Protein AF-A0A3R8KKA4-F1 (afdb_monomer_lite)

Structure (mmCIF, N/CA/C/O backbone):
data_AF-A0A3R8KKA4-F1
#
_entry.id   AF-A0A3R8KKA4-F1
#
loop_
_atom_site.group_PDB
_atom_site.id
_atom_site.type_symbol
_atom_site.label_atom_id
_atom_site.label_alt_id
_atom_site.label_comp_id
_atom_site.label_asym_id
_atom_site.label_entity_id
_atom_site.label_seq_id
_atom_site.pdbx_PDB_ins_code
_atom_site.Cartn_x
_atom_site.Cartn_y
_atom_site.Cartn_z
_atom_site.occupancy
_atom_site.B_iso_or_equiv
_atom_site.auth_seq_id
_atom_site.auth_comp_id
_atom_site.auth_asym_id
_atom_site.auth_atom_id
_atom_site.pdbx_PDB_model_num
ATOM 1 N N . MET A 1 1 ? -60.135 -41.132 -33.835 1.00 41.19 1 MET A N 1
ATOM 2 C CA . MET A 1 1 ? -60.376 -41.154 -35.295 1.00 41.19 1 MET A CA 1
ATOM 3 C C . MET A 1 1 ? -60.767 -39.750 -35.732 1.00 41.19 1 MET A C 1
ATOM 5 O O . MET A 1 1 ? -61.585 -39.155 -35.049 1.00 41.19 1 MET A O 1
ATOM 9 N N . HIS A 1 2 ? -60.197 -39.289 -36.849 1.00 37.50 2 HIS A N 1
ATOM 10 C CA . HIS A 1 2 ? -60.462 -38.038 -37.586 1.00 37.50 2 HIS A CA 1
ATOM 11 C C . HIS A 1 2 ? -59.728 -36.745 -37.168 1.00 37.50 2 HIS A C 1
ATOM 13 O O . HIS A 1 2 ? -60.225 -35.912 -36.422 1.00 37.50 2 HIS A O 1
ATOM 19 N N . SER A 1 3 ? -58.519 -36.633 -37.739 1.00 37.62 3 SER A N 1
ATOM 20 C CA . SER A 1 3 ? -57.908 -35.486 -38.443 1.00 37.62 3 SER A CA 1
ATOM 21 C C . SER A 1 3 ? -58.774 -34.241 -38.682 1.00 37.62 3 SER A C 1
ATOM 23 O O . SER A 1 3 ? -59.867 -34.367 -39.234 1.00 37.62 3 SER A O 1
ATOM 25 N N . GLN A 1 4 ? -58.198 -33.054 -38.437 1.00 35.88 4 GLN A N 1
ATOM 26 C CA . GLN A 1 4 ? -58.423 -31.866 -39.270 1.00 35.88 4 GLN A CA 1
ATOM 27 C C . GLN A 1 4 ? -57.134 -31.053 -39.493 1.00 35.88 4 GLN A C 1
ATOM 29 O O . GLN A 1 4 ? -56.226 -31.037 -38.665 1.00 35.88 4 GLN A O 1
ATOM 34 N N . SER A 1 5 ? -57.094 -30.441 -40.679 1.00 34.72 5 SER A N 1
ATOM 35 C CA . SER A 1 5 ? -55.973 -29.828 -41.396 1.00 34.72 5 SER A CA 1
ATOM 36 C C . SER A 1 5 ? -55.817 -28.321 -41.125 1.00 34.72 5 SER A C 1
ATOM 38 O O . SER A 1 5 ? -56.717 -27.664 -40.614 1.00 34.72 5 SER A O 1
ATOM 40 N N . MET A 1 6 ? -54.645 -27.813 -41.512 1.00 36.94 6 MET A N 1
ATOM 41 C CA . MET A 1 6 ? -54.050 -26.485 -41.331 1.00 36.94 6 MET A CA 1
ATOM 42 C C . MET A 1 6 ? -54.839 -25.297 -41.918 1.00 36.94 6 MET A C 1
ATOM 44 O O . MET A 1 6 ? -55.458 -25.409 -42.972 1.00 36.94 6 MET A O 1
ATOM 48 N N . SER A 1 7 ? -54.639 -24.109 -41.325 1.00 32.91 7 SER A N 1
ATOM 49 C CA . SER A 1 7 ? -54.663 -22.819 -42.036 1.00 32.91 7 SER A CA 1
ATOM 50 C C . SER A 1 7 ? -53.705 -21.812 -41.378 1.00 32.91 7 SER A C 1
ATOM 52 O O . SER A 1 7 ? -53.776 -21.573 -40.174 1.00 32.91 7 SER A O 1
ATOM 54 N N . SER A 1 8 ? -52.803 -21.231 -42.176 1.00 36.53 8 SER A N 1
ATOM 55 C CA . SER A 1 8 ? -51.839 -20.174 -41.818 1.00 36.53 8 SER A CA 1
ATOM 56 C C . SER A 1 8 ? -52.497 -18.810 -41.553 1.00 36.53 8 SER A C 1
ATOM 58 O O . SER A 1 8 ? -53.531 -18.522 -42.157 1.00 36.53 8 SER A O 1
ATOM 60 N N . PRO A 1 9 ? -51.844 -17.902 -40.798 1.00 36.22 9 PRO A N 1
ATOM 61 C CA . PRO A 1 9 ? -52.142 -16.479 -40.854 1.00 36.22 9 PRO A CA 1
ATOM 62 C C . PRO A 1 9 ? -51.122 -15.674 -41.686 1.00 36.22 9 PRO A C 1
ATOM 64 O O . PRO A 1 9 ? -49.914 -15.680 -41.466 1.00 36.22 9 PRO A O 1
ATOM 67 N N . VAL A 1 10 ? -51.725 -14.992 -42.654 1.00 34.75 10 VAL A N 1
ATOM 68 C CA . VAL A 1 10 ? -51.384 -13.830 -43.486 1.00 34.75 10 VAL A CA 1
ATOM 69 C C . VAL A 1 10 ? -50.314 -12.858 -42.946 1.00 34.75 10 VAL A C 1
ATOM 71 O O . VAL A 1 10 ? -50.461 -12.278 -41.873 1.00 34.75 10 VAL A O 1
ATOM 74 N N . PHE A 1 11 ? -49.308 -12.575 -43.785 1.00 30.98 11 PHE A N 1
ATOM 75 C CA . PHE A 1 11 ? -48.445 -11.388 -43.722 1.00 30.98 11 PHE A CA 1
ATOM 76 C C . PHE A 1 11 ? -49.109 -10.207 -44.450 1.00 30.98 11 PHE A C 1
ATOM 78 O O . PHE A 1 11 ? -49.514 -10.343 -45.605 1.00 30.98 11 PHE A O 1
ATOM 85 N N . VAL A 1 12 ? -49.166 -9.033 -43.812 1.00 32.78 12 VAL A N 1
ATOM 86 C CA . VAL A 1 12 ? -49.557 -7.766 -44.456 1.00 32.78 12 VAL A CA 1
ATOM 87 C C . VAL A 1 12 ? -48.302 -6.969 -44.812 1.00 32.78 12 VAL A C 1
ATOM 89 O O . VAL A 1 12 ? -47.455 -6.702 -43.964 1.00 32.78 12 VAL A O 1
ATOM 92 N N . SER A 1 13 ? -48.205 -6.584 -46.085 1.00 31.98 13 SER A N 1
ATOM 93 C CA . SER A 1 13 ? -47.207 -5.668 -46.640 1.00 31.98 13 SER A CA 1
ATOM 94 C C . SER A 1 13 ? -47.812 -4.269 -46.776 1.00 31.98 13 SER A C 1
ATOM 96 O O . SER A 1 13 ? -48.928 -4.136 -47.273 1.00 31.98 13 SER A O 1
ATOM 98 N N . ILE A 1 14 ? -47.064 -3.226 -46.406 1.00 31.42 14 ILE A N 1
ATOM 99 C CA . ILE A 1 14 ? -47.292 -1.863 -46.904 1.00 31.42 14 ILE A CA 1
ATOM 100 C C . ILE A 1 14 ? -45.991 -1.356 -47.527 1.00 31.42 14 ILE A C 1
ATOM 102 O O . ILE A 1 14 ? -44.909 -1.444 -46.948 1.00 31.42 14 ILE A O 1
ATOM 106 N N . SER A 1 15 ? -46.126 -0.855 -48.753 1.00 32.75 15 SER A N 1
ATOM 107 C CA . SER A 1 15 ? -45.065 -0.448 -49.666 1.00 32.75 15 SER A CA 1
ATOM 108 C C . SER A 1 15 ? -44.949 1.082 -49.759 1.00 32.75 15 SER A C 1
ATOM 110 O O . SER A 1 15 ? -45.948 1.753 -49.987 1.00 32.75 15 SER A O 1
ATOM 112 N N . ARG A 1 16 ? -43.691 1.555 -49.731 1.00 36.97 16 ARG A N 1
ATOM 113 C CA . ARG A 1 16 ? -43.062 2.673 -50.480 1.00 36.97 16 ARG A CA 1
ATOM 114 C C . ARG A 1 16 ? -43.640 4.098 -50.377 1.00 36.97 16 ARG A C 1
ATOM 116 O O . ARG A 1 16 ? -44.674 4.397 -50.956 1.00 36.97 16 ARG A O 1
ATOM 123 N N . SER A 1 17 ? -42.793 5.042 -49.945 1.00 29.08 17 SER A N 1
ATOM 124 C CA . SER A 1 17 ? -42.544 6.278 -50.712 1.00 29.08 17 SER A CA 1
ATOM 125 C C . SER A 1 17 ? -41.139 6.841 -50.435 1.00 29.08 17 SER A C 1
ATOM 127 O O . SER A 1 17 ? -40.539 6.577 -49.398 1.00 29.08 17 SER A O 1
ATOM 129 N N . ARG A 1 18 ? -40.576 7.504 -51.448 1.00 36.44 18 ARG A N 1
ATOM 130 C CA . ARG A 1 18 ? -39.165 7.872 -51.623 1.00 36.44 18 ARG A CA 1
ATOM 131 C C . ARG A 1 18 ? -38.891 9.274 -51.069 1.00 36.44 18 ARG A C 1
ATOM 133 O O . ARG A 1 18 ? -39.626 10.187 -51.421 1.00 36.44 18 ARG A O 1
ATOM 140 N N . PHE A 1 19 ? -37.767 9.470 -50.382 1.00 30.83 19 PHE A N 1
ATOM 141 C CA . PHE A 1 19 ? -37.019 10.729 -50.443 1.00 30.83 19 PHE A CA 1
ATOM 142 C C . PHE A 1 19 ? -35.533 10.406 -50.599 1.00 30.83 19 PHE A C 1
ATOM 144 O O . PHE A 1 19 ? -34.948 9.675 -49.804 1.00 30.83 19 PHE A O 1
ATOM 151 N N . ALA A 1 20 ? -34.966 10.886 -51.701 1.00 36.22 20 ALA A N 1
ATOM 152 C CA . ALA A 1 20 ? -33.557 10.776 -52.023 1.00 36.22 20 ALA A CA 1
ATOM 153 C C . ALA A 1 20 ? -32.747 11.650 -51.056 1.00 36.22 20 ALA A C 1
ATOM 155 O O . ALA A 1 20 ? -33.015 12.844 -50.944 1.00 36.22 20 ALA A O 1
ATOM 156 N N . LEU A 1 21 ? -31.756 11.060 -50.389 1.00 30.70 21 LEU A N 1
ATOM 157 C CA . LEU A 1 21 ? -30.732 11.794 -49.652 1.00 30.70 21 LEU A CA 1
ATOM 158 C C . LEU A 1 21 ? -29.425 11.689 -50.453 1.00 30.70 21 LEU A C 1
ATOM 160 O O . LEU A 1 21 ? -29.061 10.577 -50.847 1.00 30.70 21 LEU A O 1
ATOM 164 N N . PRO A 1 22 ? -28.743 12.803 -50.762 1.00 34.22 22 PRO A N 1
ATOM 165 C CA . PRO A 1 22 ? -27.535 12.761 -51.566 1.00 34.22 22 PRO A CA 1
ATOM 166 C C . PRO A 1 22 ? -26.427 12.045 -50.793 1.00 34.22 22 PRO A C 1
ATOM 168 O O . PRO A 1 22 ? -26.115 12.384 -49.653 1.00 34.22 22 PRO A O 1
ATOM 171 N N . LEU A 1 23 ? -25.832 11.052 -51.451 1.00 34.19 23 LEU A N 1
ATOM 172 C CA . LEU A 1 23 ? -24.597 10.396 -51.052 1.00 34.19 23 LEU A CA 1
ATOM 173 C C . LEU A 1 23 ? -23.459 11.427 -51.128 1.00 34.19 23 LEU A C 1
ATOM 175 O O . LEU A 1 23 ? -22.770 11.537 -52.140 1.00 34.19 23 LEU A O 1
ATOM 179 N N . LEU A 1 24 ? -23.287 12.223 -50.074 1.00 31.55 24 LEU A N 1
ATOM 180 C CA . LEU A 1 24 ? -22.064 12.987 -49.862 1.00 31.55 24 LEU A CA 1
ATOM 181 C C . LEU A 1 24 ? -21.000 12.000 -49.384 1.00 31.55 24 LEU A C 1
ATOM 183 O O . LEU A 1 24 ? -20.918 11.647 -48.209 1.00 31.55 24 LEU A O 1
ATOM 187 N N . LEU A 1 25 ? -20.215 11.520 -50.347 1.00 33.97 25 LEU A N 1
ATOM 188 C CA . LEU A 1 25 ? -18.973 10.799 -50.129 1.00 33.97 25 LEU A CA 1
ATOM 189 C C . LEU A 1 25 ? -17.993 11.753 -49.428 1.00 33.97 25 LEU A C 1
ATOM 191 O O . LEU A 1 25 ? -17.188 12.426 -50.068 1.00 33.97 25 LEU A O 1
ATOM 195 N N . SER A 1 26 ? -18.095 11.855 -48.104 1.00 35.56 26 SER A N 1
ATOM 196 C CA . SER A 1 26 ? -17.039 12.447 -47.298 1.00 35.56 26 SER A CA 1
ATOM 197 C C . SER A 1 26 ? -15.864 11.476 -47.340 1.00 35.56 26 SER A C 1
ATOM 199 O O . SER A 1 26 ? -15.808 10.513 -46.576 1.00 35.56 26 SER A O 1
ATOM 201 N N . MET A 1 27 ? -14.931 11.704 -48.268 1.00 36.25 27 MET A N 1
ATOM 202 C CA . MET A 1 27 ? -13.542 11.291 -48.088 1.00 36.25 27 MET A CA 1
ATOM 203 C C . MET A 1 27 ? -13.007 12.050 -46.868 1.00 36.25 27 MET A C 1
ATOM 205 O O . MET A 1 27 ? -12.236 12.999 -46.987 1.00 36.25 27 MET A O 1
ATOM 209 N N . MET A 1 28 ? -13.423 11.634 -45.671 1.00 32.78 28 MET A N 1
ATOM 210 C CA . MET A 1 28 ? -12.582 11.803 -44.505 1.00 32.78 28 MET A CA 1
ATOM 211 C C . MET A 1 28 ? -11.389 10.903 -44.787 1.00 32.78 28 MET A C 1
ATOM 213 O O . MET A 1 28 ? -11.439 9.689 -44.601 1.00 32.78 28 MET A O 1
ATOM 217 N N . CYS A 1 29 ? -10.319 11.511 -45.292 1.00 36.28 29 CYS A N 1
ATOM 218 C CA . CYS A 1 29 ? -8.985 11.053 -44.973 1.00 36.28 29 CYS A CA 1
ATOM 219 C C . CYS A 1 29 ? -8.920 11.077 -43.442 1.00 36.28 29 CYS A C 1
ATOM 221 O O . CYS A 1 29 ? -8.562 12.085 -42.836 1.00 36.28 29 CYS A O 1
ATOM 223 N N . ALA A 1 30 ? -9.390 10.002 -42.801 1.00 35.44 30 ALA A N 1
ATOM 224 C CA . ALA A 1 30 ? -8.916 9.666 -41.483 1.00 35.44 30 ALA A CA 1
ATOM 225 C C . ALA A 1 30 ? -7.419 9.534 -41.709 1.00 35.44 30 ALA A C 1
ATOM 227 O O . ALA A 1 30 ? -6.975 8.596 -42.373 1.00 35.44 30 ALA A O 1
ATOM 228 N N . ALA A 1 31 ? -6.667 10.551 -41.288 1.00 35.22 31 ALA A N 1
ATOM 229 C CA . ALA A 1 31 ? -5.241 10.412 -41.138 1.00 35.22 31 ALA A CA 1
ATOM 230 C C . ALA A 1 31 ? -5.084 9.164 -40.273 1.00 35.22 31 ALA A C 1
ATOM 232 O O . ALA A 1 31 ? -5.396 9.191 -39.083 1.00 35.22 31 ALA A O 1
ATOM 233 N N . VAL A 1 32 ? -4.741 8.041 -40.908 1.00 41.00 32 VAL A N 1
ATOM 234 C CA . VAL A 1 32 ? -4.307 6.845 -40.205 1.00 41.00 32 VAL A CA 1
ATOM 235 C C . VAL A 1 32 ? -3.175 7.374 -39.353 1.00 41.00 32 VAL A C 1
ATOM 237 O O . VAL A 1 32 ? -2.181 7.855 -39.905 1.00 41.00 32 VAL A O 1
ATOM 240 N N . ALA A 1 33 ? -3.391 7.432 -38.035 1.00 50.31 33 ALA A N 1
ATOM 241 C CA . ALA A 1 33 ? -2.346 7.844 -37.118 1.00 50.31 33 ALA A CA 1
ATOM 242 C C . ALA A 1 33 ? -1.105 7.045 -37.525 1.00 50.31 33 ALA A C 1
ATOM 244 O O . ALA A 1 33 ? -1.246 5.835 -37.747 1.00 50.31 33 ALA A O 1
ATOM 245 N N . PRO A 1 34 ? 0.050 7.698 -37.759 1.00 54.25 34 PRO A N 1
ATOM 246 C CA . PRO A 1 34 ? 1.229 6.982 -38.214 1.00 54.25 34 PRO A CA 1
ATOM 247 C C . PRO A 1 34 ? 1.419 5.788 -37.282 1.00 54.25 34 PRO A C 1
ATOM 249 O O . PRO A 1 34 ? 1.366 5.955 -36.062 1.00 54.25 34 PRO A O 1
ATOM 252 N N . ALA A 1 35 ? 1.507 4.585 -37.857 1.00 64.19 35 ALA A N 1
ATOM 253 C CA . ALA A 1 35 ? 1.629 3.365 -37.073 1.00 64.19 35 ALA A CA 1
ATOM 254 C C . ALA A 1 35 ? 2.782 3.556 -36.081 1.00 64.19 35 ALA A C 1
ATOM 256 O O . ALA A 1 35 ? 3.883 3.917 -36.505 1.00 64.19 35 ALA A O 1
ATOM 257 N N . GLN A 1 36 ? 2.504 3.388 -34.782 1.00 86.00 36 GLN A N 1
ATOM 258 C CA . GLN A 1 36 ? 3.516 3.546 -33.738 1.00 86.00 36 GLN A CA 1
ATOM 259 C C . GLN A 1 36 ? 4.705 2.654 -34.085 1.00 86.00 36 GLN A C 1
ATOM 261 O O . GLN A 1 36 ? 4.527 1.468 -34.377 1.00 86.00 36 GLN A O 1
ATOM 266 N N . SER A 1 37 ? 5.903 3.233 -34.113 1.00 93.38 37 SER A N 1
ATOM 267 C CA . SER A 1 37 ? 7.092 2.452 -34.431 1.00 93.38 37 SER A CA 1
ATOM 268 C C . SER A 1 37 ? 7.497 1.660 -33.197 1.00 93.38 37 SER A C 1
ATOM 270 O O . SER A 1 37 ? 7.319 2.112 -32.065 1.00 93.38 37 SER A O 1
ATOM 272 N N . VAL A 1 38 ? 8.028 0.462 -33.413 1.00 93.31 38 VAL A N 1
ATOM 273 C CA . VAL A 1 38 ? 8.431 -0.433 -32.328 1.00 93.31 38 VAL A CA 1
ATOM 274 C C . VAL A 1 38 ? 9.921 -0.680 -32.440 1.00 93.31 38 VAL A C 1
ATOM 276 O O . VAL A 1 38 ? 10.410 -1.106 -33.490 1.00 93.31 38 VAL A O 1
ATOM 279 N N . PHE A 1 39 ? 10.639 -0.430 -31.353 1.00 92.94 39 PHE A N 1
ATOM 280 C CA . PHE A 1 39 ? 12.084 -0.584 -31.280 1.00 92.94 39 PHE A CA 1
ATOM 281 C C . PHE A 1 39 ? 12.475 -1.588 -30.202 1.00 92.94 39 PHE A C 1
ATOM 283 O O . PHE A 1 39 ? 11.945 -1.581 -29.097 1.00 92.94 39 PHE A O 1
ATOM 290 N N . ASN A 1 40 ? 13.461 -2.415 -30.514 1.00 92.12 40 ASN A N 1
ATOM 291 C CA . ASN A 1 40 ? 14.21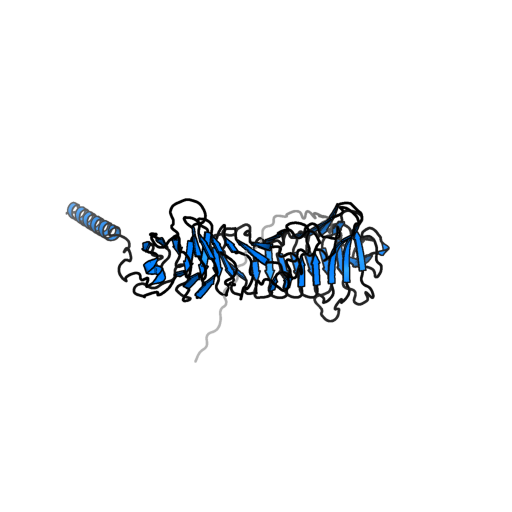2 -3.208 -29.554 1.00 92.12 40 ASN A CA 1
ATOM 292 C C . ASN A 1 40 ? 15.568 -2.532 -29.292 1.00 92.12 40 ASN A C 1
ATOM 294 O O . ASN A 1 40 ? 16.040 -1.729 -30.103 1.00 92.12 40 ASN A O 1
ATOM 298 N N . VAL A 1 41 ? 16.207 -2.861 -28.176 1.00 91.50 41 VAL A N 1
ATOM 299 C CA . VAL A 1 41 ? 17.603 -2.497 -27.921 1.00 91.50 41 VAL A CA 1
ATOM 300 C C . VAL A 1 41 ? 18.534 -3.374 -28.760 1.00 91.50 41 VAL A C 1
ATOM 302 O O . VAL A 1 41 ? 18.249 -4.544 -29.014 1.00 91.50 41 VAL A O 1
ATOM 305 N N . SER A 1 42 ? 19.647 -2.807 -29.217 1.00 87.31 42 SER A N 1
ATOM 306 C CA . SER A 1 42 ? 20.723 -3.577 -29.841 1.00 87.31 42 SER A CA 1
ATOM 307 C C . SER A 1 42 ? 21.634 -4.209 -28.784 1.00 87.31 42 SER A C 1
ATOM 309 O O . SER A 1 42 ? 21.640 -3.809 -27.621 1.00 87.31 42 SER A O 1
ATOM 311 N N . ASP A 1 43 ? 22.481 -5.149 -29.208 1.00 85.31 43 ASP A N 1
ATOM 312 C CA . ASP A 1 43 ? 23.496 -5.812 -28.368 1.00 85.31 43 ASP A CA 1
ATOM 313 C C . ASP A 1 43 ? 24.695 -4.894 -28.007 1.00 85.31 43 ASP A C 1
ATOM 315 O O . ASP A 1 43 ? 25.806 -5.344 -27.699 1.00 85.31 43 ASP A O 1
ATOM 319 N N . THR A 1 44 ? 24.501 -3.575 -28.107 1.00 84.81 44 THR A N 1
ATOM 320 C CA . THR A 1 44 ? 25.531 -2.549 -27.933 1.00 84.81 44 THR A CA 1
ATOM 321 C C . THR A 1 44 ? 25.077 -1.494 -26.932 1.00 84.81 44 THR A C 1
ATOM 323 O O . THR A 1 44 ? 24.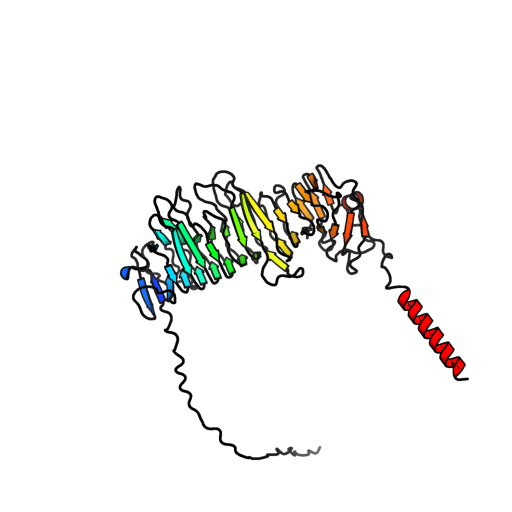060 -0.827 -27.113 1.00 84.81 44 THR A O 1
ATOM 326 N N . ASN A 1 45 ? 25.892 -1.276 -25.899 1.00 89.25 45 ASN A N 1
ATOM 327 C CA . ASN A 1 45 ? 25.728 -0.134 -25.002 1.00 89.25 45 ASN A CA 1
ATOM 328 C C . ASN A 1 45 ? 25.793 1.175 -25.791 1.00 89.25 45 ASN A C 1
ATOM 330 O O . ASN A 1 45 ? 26.669 1.354 -26.637 1.00 89.25 45 ASN A O 1
ATOM 334 N N . GLY A 1 46 ? 24.926 2.130 -25.471 1.00 91.06 46 GLY A N 1
ATOM 335 C CA . GLY A 1 46 ? 24.938 3.408 -26.170 1.00 91.06 46 GLY A CA 1
ATOM 336 C C . GLY A 1 46 ? 23.951 4.419 -25.617 1.00 91.06 46 GLY A C 1
ATOM 337 O O . GLY A 1 46 ? 23.375 4.236 -24.545 1.00 91.06 46 GLY A O 1
ATOM 338 N N . ASN A 1 47 ? 23.807 5.522 -26.344 1.00 92.38 47 ASN A N 1
ATOM 339 C CA . ASN A 1 47 ? 22.922 6.613 -25.965 1.00 92.38 47 ASN A CA 1
ATOM 340 C C . ASN A 1 47 ? 21.536 6.405 -26.580 1.00 92.38 47 ASN A C 1
ATOM 342 O O . ASN A 1 47 ? 21.416 5.942 -27.707 1.00 92.38 47 ASN A O 1
ATOM 346 N N . PHE A 1 48 ? 20.494 6.855 -25.889 1.00 91.25 48 PHE A N 1
ATOM 347 C CA . PHE A 1 48 ? 19.114 6.822 -26.367 1.00 91.25 48 PHE A CA 1
ATOM 348 C C . PHE A 1 48 ? 18.956 7.507 -27.735 1.00 91.25 48 PHE A C 1
ATOM 350 O O . PHE A 1 48 ? 18.208 7.036 -28.580 1.00 91.25 48 PHE A O 1
ATOM 357 N N . ASN A 1 49 ? 19.729 8.567 -27.989 1.00 90.06 49 ASN A N 1
ATOM 358 C CA . ASN A 1 49 ? 19.718 9.316 -29.252 1.00 90.06 49 ASN A CA 1
ATOM 359 C C . ASN A 1 49 ? 20.717 8.781 -30.299 1.00 90.06 49 ASN A C 1
ATOM 361 O O . ASN A 1 49 ? 21.084 9.506 -31.223 1.00 90.06 49 ASN A O 1
ATOM 365 N N . ALA A 1 50 ? 21.260 7.575 -30.114 1.00 92.00 50 ALA A N 1
ATOM 366 C CA . ALA A 1 50 ? 22.180 6.964 -31.064 1.00 92.00 50 ALA A CA 1
ATOM 367 C C . ALA A 1 50 ? 21.466 5.868 -31.861 1.00 92.00 50 ALA A C 1
ATOM 369 O O . ALA A 1 50 ? 21.025 4.869 -31.299 1.00 92.00 50 ALA A O 1
ATOM 370 N N . ASN A 1 51 ? 21.446 6.002 -33.190 1.00 91.69 51 ASN A N 1
ATOM 371 C CA . ASN A 1 51 ? 20.839 5.015 -34.093 1.00 91.69 51 ASN A CA 1
ATOM 372 C C . ASN A 1 51 ? 21.355 3.581 -33.861 1.00 91.69 51 ASN A C 1
ATOM 374 O O . ASN A 1 51 ? 20.602 2.626 -33.988 1.00 91.69 51 ASN A O 1
ATOM 378 N N . ALA A 1 52 ? 22.633 3.418 -33.498 1.00 91.50 52 ALA A N 1
ATOM 379 C CA . ALA A 1 52 ? 23.240 2.105 -33.260 1.00 91.50 52 ALA A CA 1
ATOM 380 C C . ALA A 1 52 ? 22.720 1.393 -31.994 1.00 91.50 52 ALA A C 1
ATOM 382 O O . ALA A 1 52 ? 22.947 0.195 -31.833 1.00 91.50 52 ALA A O 1
ATOM 383 N N . THR A 1 53 ? 22.039 2.106 -31.093 1.00 92.31 53 THR A N 1
ATOM 384 C CA . THR A 1 53 ? 21.459 1.549 -29.860 1.00 92.31 53 THR A CA 1
ATOM 385 C C . THR A 1 53 ? 20.139 0.821 -30.112 1.00 92.31 53 THR A C 1
ATOM 387 O O . THR A 1 53 ? 19.698 0.055 -29.259 1.00 92.31 53 THR A O 1
ATOM 390 N N . TRP A 1 54 ? 19.525 1.007 -31.284 1.00 93.50 54 TRP A N 1
ATOM 391 C CA . TRP A 1 54 ? 18.171 0.535 -31.554 1.00 93.50 54 TRP A CA 1
ATOM 392 C C . TRP A 1 54 ? 18.096 -0.386 -32.762 1.00 93.50 54 TRP A C 1
ATOM 394 O O . TRP A 1 54 ? 18.722 -0.163 -33.796 1.00 93.50 54 TRP A O 1
ATOM 404 N N . VAL A 1 55 ? 17.248 -1.399 -32.639 1.00 92.56 55 VAL A N 1
ATOM 405 C CA . VAL A 1 55 ? 16.818 -2.268 -33.729 1.00 92.56 55 VAL A CA 1
ATOM 406 C C . VAL A 1 55 ? 15.338 -2.003 -33.956 1.00 92.56 55 VAL A C 1
ATOM 408 O O . VAL A 1 55 ? 14.511 -2.279 -33.092 1.00 92.56 55 VAL A O 1
ATOM 411 N N . ARG A 1 56 ? 14.976 -1.448 -35.114 1.00 93.88 56 ARG A N 1
ATOM 412 C CA . ARG A 1 56 ? 13.565 -1.225 -35.453 1.00 93.88 56 ARG A CA 1
ATOM 413 C C . ARG A 1 56 ? 12.899 -2.560 -35.785 1.00 93.88 56 ARG A C 1
ATOM 415 O O . ARG A 1 56 ? 13.315 -3.228 -36.728 1.00 93.88 56 ARG A O 1
ATOM 422 N N . LEU A 1 57 ? 11.850 -2.908 -35.047 1.00 92.12 57 LEU A N 1
ATOM 423 C CA . LEU A 1 57 ? 11.027 -4.093 -35.289 1.00 92.12 57 LEU A CA 1
ATOM 424 C C . LEU A 1 57 ? 9.889 -3.796 -36.275 1.00 92.12 57 LEU A C 1
ATOM 426 O O . LEU A 1 57 ? 9.587 -4.614 -37.139 1.00 92.12 57 LEU A O 1
ATOM 430 N N . SER A 1 58 ? 9.268 -2.616 -36.177 1.00 93.75 58 SER A N 1
ATOM 431 C CA . SER A 1 58 ? 8.213 -2.166 -37.097 1.00 93.75 58 SER A CA 1
ATOM 432 C C . SER A 1 58 ? 8.103 -0.634 -37.143 1.00 93.75 58 SER A C 1
ATOM 434 O O . SER A 1 58 ? 8.710 0.065 -36.330 1.00 93.75 58 SER A O 1
ATOM 436 N N . GLY A 1 59 ? 7.356 -0.099 -38.115 1.00 92.75 59 GLY A N 1
ATOM 437 C CA . GLY A 1 59 ? 7.157 1.344 -38.292 1.00 92.75 59 GLY A CA 1
ATOM 438 C C . GLY A 1 59 ? 8.313 2.051 -39.010 1.00 92.75 59 GLY A C 1
ATOM 439 O O . GLY A 1 59 ? 8.921 1.502 -39.933 1.00 92.75 59 GLY A O 1
ATOM 440 N N . THR A 1 60 ? 8.600 3.291 -38.612 1.00 92.00 60 THR A N 1
ATOM 441 C CA . THR A 1 60 ? 9.573 4.189 -39.264 1.00 92.00 60 THR A CA 1
ATOM 442 C C . THR A 1 60 ? 10.624 4.711 -38.273 1.00 92.00 60 THR A C 1
ATOM 444 O O . THR A 1 60 ? 10.618 4.339 -37.107 1.00 92.00 60 THR A O 1
ATOM 447 N N . GLY A 1 61 ? 11.579 5.527 -38.734 1.00 92.06 61 GLY A N 1
ATOM 448 C CA . GLY A 1 61 ? 12.623 6.108 -37.875 1.00 92.06 61 GLY A CA 1
ATOM 449 C C . GLY A 1 61 ? 13.808 5.177 -37.588 1.00 92.06 61 GLY A C 1
ATOM 450 O O . GLY A 1 61 ? 13.795 3.994 -37.917 1.00 92.06 61 GLY A O 1
ATOM 451 N N . THR A 1 62 ? 14.885 5.719 -37.024 1.00 92.06 62 THR A N 1
ATOM 452 C CA . THR A 1 62 ? 16.120 4.975 -36.686 1.00 92.06 62 THR A CA 1
ATOM 453 C C . THR A 1 62 ? 16.373 4.878 -35.184 1.00 92.06 62 THR A C 1
ATOM 455 O O . THR A 1 62 ? 17.303 4.199 -34.765 1.00 92.06 62 THR A O 1
ATOM 458 N N . GLN A 1 63 ? 15.545 5.548 -34.389 1.00 92.19 63 GLN A N 1
ATOM 459 C CA . GLN A 1 63 ? 15.540 5.539 -32.932 1.00 92.19 63 GLN A CA 1
ATOM 460 C C . GLN A 1 63 ? 14.121 5.884 -32.441 1.00 92.19 63 GLN A C 1
ATOM 462 O O . GLN A 1 63 ? 13.375 6.499 -33.212 1.00 92.19 63 GLN A O 1
ATOM 467 N N . PRO A 1 64 ? 13.760 5.555 -31.188 1.00 94.31 64 PRO A N 1
ATOM 468 C CA . PRO A 1 64 ? 12.447 5.858 -30.632 1.00 94.31 64 PRO A CA 1
ATOM 469 C C . PRO A 1 64 ? 12.144 7.360 -30.588 1.00 94.31 64 PRO A C 1
ATOM 471 O O . PRO A 1 64 ? 12.942 8.159 -30.087 1.00 94.31 64 PRO A O 1
ATOM 474 N N . ALA A 1 65 ? 10.964 7.733 -31.078 1.00 93.44 65 ALA A N 1
ATOM 475 C CA . ALA A 1 65 ? 10.329 9.026 -30.856 1.00 93.44 65 ALA A CA 1
ATOM 476 C C . ALA A 1 65 ? 9.309 8.948 -29.693 1.00 93.44 65 ALA A C 1
ATOM 478 O O . ALA A 1 65 ? 8.953 7.855 -29.252 1.00 93.44 65 ALA A O 1
ATOM 479 N N . PRO A 1 66 ? 8.776 10.085 -29.200 1.00 94.56 66 PRO A N 1
ATOM 480 C CA . PRO A 1 66 ? 7.851 10.100 -28.059 1.00 94.56 66 PRO A CA 1
ATOM 481 C C . PRO A 1 66 ? 6.596 9.226 -28.193 1.00 94.56 66 PRO A C 1
ATOM 483 O O . PRO A 1 66 ? 6.062 8.775 -27.185 1.00 94.56 66 PRO A O 1
ATOM 486 N N . SER A 1 67 ? 6.115 8.995 -29.416 1.00 93.75 67 SER A N 1
ATOM 487 C CA . SER A 1 67 ? 4.944 8.156 -29.711 1.00 93.75 67 SER A CA 1
ATOM 488 C C . SER A 1 67 ? 5.267 6.674 -29.908 1.00 93.75 67 SER A C 1
ATOM 490 O O . SER A 1 67 ? 4.354 5.890 -30.159 1.00 93.75 67 SER A O 1
ATOM 492 N N . ASP A 1 68 ? 6.544 6.300 -29.861 1.00 95.94 68 ASP A N 1
ATOM 493 C CA . ASP A 1 68 ? 7.009 4.964 -30.217 1.00 95.94 68 ASP A CA 1
ATOM 494 C C . ASP A 1 68 ? 7.150 4.063 -28.992 1.00 95.94 68 ASP A C 1
ATOM 496 O O . ASP A 1 68 ? 7.287 4.520 -27.856 1.00 95.94 68 ASP A O 1
ATOM 500 N N . GLN A 1 69 ? 7.134 2.759 -29.239 1.00 96.25 69 GLN A N 1
ATOM 501 C CA . GLN A 1 69 ? 7.212 1.731 -28.211 1.00 96.25 69 GLN A CA 1
ATOM 502 C C . GLN A 1 69 ? 8.613 1.127 -28.155 1.00 96.25 69 GLN A C 1
ATOM 504 O O . GLN A 1 69 ? 9.246 0.886 -29.188 1.00 96.25 69 GLN A O 1
ATOM 509 N N . ILE A 1 70 ? 9.071 0.813 -26.945 1.00 96.19 70 ILE A N 1
ATOM 510 C CA . ILE A 1 70 ? 10.246 -0.030 -26.730 1.00 96.19 70 ILE A CA 1
ATOM 511 C C . ILE A 1 70 ? 9.771 -1.427 -26.341 1.00 96.19 70 ILE A C 1
ATOM 513 O O . ILE A 1 70 ? 9.061 -1.590 -25.355 1.00 96.19 70 ILE A O 1
ATOM 517 N N . VAL A 1 71 ? 10.178 -2.442 -27.097 1.00 94.06 71 VAL A N 1
ATOM 518 C CA . VAL A 1 71 ? 9.802 -3.842 -26.884 1.00 94.06 71 VAL A CA 1
ATOM 519 C C . VAL A 1 71 ? 11.064 -4.700 -26.931 1.00 94.06 71 VAL A C 1
ATOM 521 O O . VAL A 1 71 ? 11.607 -5.000 -27.996 1.00 94.06 71 VAL A O 1
ATOM 524 N N . ILE A 1 72 ? 11.546 -5.077 -25.750 1.00 91.81 72 ILE A N 1
ATOM 525 C CA . ILE A 1 72 ? 12.756 -5.874 -25.553 1.00 91.81 72 ILE A CA 1
ATOM 526 C C . ILE A 1 72 ? 12.346 -7.343 -25.534 1.00 91.81 72 ILE A C 1
ATOM 528 O O . ILE A 1 72 ? 11.894 -7.832 -24.508 1.00 91.81 72 ILE A O 1
ATOM 532 N N . THR A 1 73 ? 12.448 -8.023 -26.675 1.00 83.31 73 THR A N 1
ATOM 533 C CA . THR A 1 73 ? 11.889 -9.381 -26.888 1.00 83.31 73 THR A CA 1
ATOM 534 C C . THR A 1 73 ? 12.886 -10.382 -27.472 1.00 83.31 73 THR A C 1
ATOM 536 O O . THR A 1 73 ? 12.519 -11.508 -27.785 1.00 83.31 73 THR A O 1
ATOM 539 N N . SER A 1 74 ? 14.150 -9.991 -27.657 1.00 69.44 74 SER A N 1
ATOM 540 C CA . SER A 1 74 ? 15.128 -10.850 -28.334 1.00 69.44 74 SER A CA 1
ATOM 541 C C . SER A 1 74 ? 15.758 -11.856 -27.371 1.00 69.44 74 SER A C 1
ATOM 543 O O . SER A 1 74 ? 16.468 -11.462 -26.443 1.00 69.44 74 SER A O 1
ATOM 545 N N . SER A 1 75 ? 15.569 -13.147 -27.655 1.00 61.94 75 SER A N 1
ATOM 546 C CA . SER A 1 75 ? 16.322 -14.254 -27.052 1.00 61.94 75 SER A CA 1
ATOM 547 C C . SER A 1 75 ? 17.810 -14.243 -27.425 1.00 61.94 75 SER A C 1
ATOM 549 O O . SER A 1 75 ? 18.607 -14.906 -26.769 1.00 61.94 75 SER A O 1
ATOM 551 N N . ASP A 1 76 ? 18.194 -13.478 -28.453 1.00 66.81 76 ASP A N 1
ATOM 552 C CA . ASP A 1 76 ? 19.564 -13.418 -28.973 1.00 66.81 76 ASP A CA 1
ATOM 553 C C . ASP A 1 76 ? 20.406 -12.316 -28.309 1.00 66.81 76 ASP A C 1
ATOM 555 O O . ASP A 1 76 ? 21.546 -12.090 -28.717 1.00 66.81 76 ASP A O 1
ATOM 559 N N . LEU A 1 77 ? 19.865 -11.604 -27.306 1.00 75.12 77 LEU A N 1
ATOM 560 C CA . LEU A 1 77 ? 20.655 -10.659 -26.512 1.00 75.12 77 LEU A CA 1
ATOM 561 C C . LEU A 1 77 ? 21.742 -11.422 -25.748 1.00 75.12 77 LEU A C 1
ATOM 563 O O . LEU A 1 77 ? 21.475 -12.091 -24.748 1.00 75.12 77 LEU A O 1
ATOM 567 N N . ASN A 1 78 ? 22.990 -11.283 -26.188 1.00 80.75 78 ASN A N 1
ATOM 568 C CA . ASN A 1 78 ? 24.123 -12.005 -25.604 1.00 80.75 78 ASN A CA 1
ATOM 569 C C . ASN A 1 78 ? 24.810 -11.223 -24.480 1.00 80.75 78 ASN A C 1
ATOM 571 O O . ASN A 1 78 ? 25.787 -11.697 -23.892 1.00 80.75 78 ASN A O 1
ATOM 575 N N . LYS A 1 79 ? 24.355 -9.996 -24.204 1.00 86.00 79 LYS A N 1
ATOM 576 C CA . LYS A 1 79 ? 24.999 -9.073 -23.266 1.00 86.00 79 LYS A CA 1
ATOM 577 C C . LYS A 1 79 ? 23.985 -8.343 -22.399 1.00 86.00 79 LYS A C 1
ATOM 579 O O . LYS A 1 79 ? 22.835 -8.147 -22.775 1.00 86.00 79 LYS A O 1
ATOM 584 N N . ASP A 1 80 ? 24.462 -7.907 -21.241 1.00 90.38 80 ASP A N 1
ATOM 585 C CA . ASP A 1 80 ? 23.781 -6.884 -20.457 1.00 90.38 80 ASP A CA 1
ATOM 586 C C . ASP A 1 80 ? 23.923 -5.534 -21.170 1.00 90.38 80 ASP A C 1
ATOM 588 O O . ASP A 1 80 ? 25.019 -5.186 -21.626 1.00 90.38 80 ASP A O 1
ATOM 592 N N . ILE A 1 81 ? 22.828 -4.778 -21.260 1.00 92.56 81 ILE A N 1
ATOM 593 C CA . ILE A 1 81 ? 22.750 -3.546 -22.053 1.00 92.56 81 ILE A CA 1
ATOM 594 C C . ILE A 1 81 ? 22.494 -2.340 -21.157 1.00 92.56 81 ILE A C 1
ATOM 596 O O . ILE A 1 81 ? 21.629 -2.348 -20.284 1.00 92.56 81 ILE A O 1
ATOM 600 N N . GLU A 1 82 ? 23.229 -1.263 -21.410 1.00 93.50 82 GLU A N 1
ATOM 601 C CA . GLU A 1 82 ? 23.100 0.015 -20.718 1.00 93.50 82 GLU A CA 1
ATOM 602 C C . GLU A 1 82 ? 22.775 1.127 -21.735 1.00 93.50 82 GLU A C 1
ATOM 604 O O . GLU A 1 82 ? 23.657 1.606 -22.456 1.00 93.50 82 GLU A O 1
ATOM 609 N N . VAL A 1 83 ? 21.530 1.606 -21.737 1.00 94.25 83 VAL A N 1
ATOM 610 C CA . VAL A 1 83 ? 21.054 2.735 -22.553 1.00 94.25 83 VAL A CA 1
ATOM 611 C C . VAL A 1 83 ? 21.143 4.030 -21.742 1.00 94.25 83 VAL A C 1
ATOM 613 O O . VAL A 1 83 ? 20.524 4.161 -20.685 1.00 94.25 83 VAL A O 1
ATOM 616 N N . ALA A 1 84 ? 21.951 4.984 -22.203 1.00 92.00 84 ALA A N 1
ATOM 617 C CA . ALA A 1 84 ? 22.149 6.277 -21.547 1.00 92.00 84 ALA A CA 1
ATOM 618 C C . ALA A 1 84 ? 21.234 7.361 -22.123 1.00 92.00 84 ALA A C 1
ATOM 620 O O . ALA A 1 84 ? 21.182 7.556 -23.333 1.00 92.00 84 ALA A O 1
ATOM 621 N N . PHE A 1 85 ? 20.587 8.128 -21.260 1.00 90.06 85 PHE A N 1
ATOM 622 C CA . PHE A 1 85 ? 19.852 9.342 -21.578 1.00 90.06 85 PHE A CA 1
ATOM 623 C C . PHE A 1 85 ? 20.749 10.551 -21.291 1.00 90.06 85 PHE A C 1
ATOM 625 O O . PHE A 1 85 ? 20.880 10.940 -20.128 1.00 90.06 85 PHE A O 1
ATOM 632 N N . PRO A 1 86 ? 21.389 11.138 -22.321 1.00 87.56 86 PRO A N 1
ATOM 633 C CA . PRO A 1 86 ? 22.146 12.380 -22.162 1.00 87.56 86 PRO A CA 1
ATOM 634 C C . PRO A 1 86 ? 21.242 13.614 -22.023 1.00 87.56 86 PRO A C 1
ATOM 636 O O . PRO A 1 86 ? 21.720 14.670 -21.639 1.00 87.56 86 PRO A O 1
ATOM 639 N N . ASN A 1 87 ? 19.957 13.477 -22.365 1.00 90.44 87 ASN A N 1
ATOM 640 C CA . ASN A 1 87 ? 18.904 14.486 -22.275 1.00 90.44 87 ASN A CA 1
ATOM 641 C C . ASN A 1 87 ? 17.615 13.802 -21.793 1.00 90.44 87 ASN A C 1
ATOM 643 O O . ASN A 1 87 ? 17.558 12.573 -21.730 1.00 90.44 87 ASN A O 1
ATOM 647 N N . ASN A 1 88 ? 16.558 14.579 -21.547 1.00 92.81 88 ASN A N 1
ATOM 648 C CA . ASN A 1 88 ? 15.234 14.023 -21.264 1.00 92.81 88 ASN A CA 1
ATOM 649 C C . ASN A 1 88 ? 14.761 13.094 -22.395 1.00 92.81 88 ASN A C 1
ATOM 651 O O . ASN A 1 88 ? 14.982 13.378 -23.574 1.00 92.81 88 ASN A O 1
ATOM 655 N N . GLY A 1 89 ? 14.104 11.999 -22.021 1.00 92.19 89 GLY A N 1
ATOM 656 C CA . GLY A 1 89 ? 13.562 11.000 -22.935 1.00 92.19 89 GLY A CA 1
ATOM 657 C C . GLY A 1 89 ? 12.057 10.834 -22.774 1.00 92.19 89 GLY A C 1
ATOM 658 O O . GLY A 1 89 ? 11.514 10.964 -21.676 1.00 92.19 89 GLY A O 1
ATOM 659 N N . THR A 1 90 ? 11.372 10.518 -23.869 1.00 95.88 90 THR A N 1
ATOM 660 C CA . THR A 1 90 ? 9.951 10.158 -23.848 1.00 95.88 90 THR A CA 1
ATOM 661 C C . THR A 1 90 ? 9.700 9.004 -24.803 1.00 95.88 90 THR A C 1
ATOM 663 O O . THR A 1 90 ? 10.249 9.003 -25.904 1.00 95.88 90 THR A O 1
ATOM 666 N N . VAL A 1 91 ? 8.877 8.048 -24.379 1.00 96.62 91 VAL A N 1
ATOM 667 C CA . VAL A 1 91 ? 8.372 6.931 -25.189 1.00 96.62 91 VAL A CA 1
ATOM 668 C C . VAL A 1 91 ? 6.915 6.642 -24.836 1.00 96.62 91 VAL A C 1
ATOM 670 O O . VAL A 1 91 ? 6.448 7.015 -23.757 1.00 96.62 91 VAL A O 1
ATOM 673 N N . ALA A 1 92 ? 6.200 5.964 -25.729 1.00 97.19 92 ALA A N 1
ATOM 674 C CA . ALA A 1 92 ? 4.811 5.586 -25.511 1.00 97.19 92 ALA A CA 1
ATOM 675 C C . ALA A 1 92 ? 4.677 4.445 -24.503 1.00 97.19 92 ALA A C 1
ATOM 677 O O . ALA A 1 92 ? 3.858 4.515 -23.597 1.00 97.19 92 ALA A O 1
ATOM 678 N N . SER A 1 93 ? 5.493 3.404 -24.630 1.00 97.50 93 SER A N 1
ATOM 679 C CA . SER A 1 93 ? 5.480 2.265 -23.714 1.00 97.50 93 SER A CA 1
ATOM 680 C C . SER A 1 93 ? 6.838 1.579 -23.681 1.00 97.50 93 SER A C 1
ATOM 682 O O . SER A 1 93 ? 7.677 1.768 -24.571 1.00 97.50 93 SER A O 1
ATOM 684 N N . LEU A 1 94 ? 7.056 0.779 -22.642 1.00 98.00 94 LEU A N 1
ATOM 685 C CA . LEU A 1 94 ? 8.238 -0.060 -22.520 1.00 98.00 94 LEU A CA 1
ATOM 686 C C . LEU A 1 94 ? 7.830 -1.454 -22.061 1.00 98.00 94 LEU A C 1
ATOM 688 O O . LEU A 1 94 ? 7.276 -1.625 -20.981 1.00 98.00 94 LEU A O 1
ATOM 692 N N . THR A 1 95 ? 8.138 -2.457 -22.872 1.00 96.69 95 THR A N 1
ATOM 693 C CA . THR A 1 95 ? 7.926 -3.867 -22.552 1.00 96.69 95 THR A CA 1
ATOM 694 C C . THR A 1 95 ? 9.263 -4.588 -22.508 1.00 96.69 95 THR A C 1
ATOM 696 O O . THR A 1 95 ? 10.067 -4.471 -23.431 1.00 96.69 95 THR A O 1
ATOM 699 N N . TYR A 1 96 ? 9.499 -5.337 -21.438 1.00 95.69 96 TYR A N 1
ATOM 700 C CA . TYR A 1 96 ? 10.614 -6.263 -21.311 1.00 95.69 96 TYR A CA 1
ATOM 701 C C . TYR A 1 96 ? 10.078 -7.686 -21.259 1.00 95.69 96 TYR A C 1
ATOM 703 O O . TYR A 1 96 ? 9.311 -8.035 -20.355 1.00 95.69 96 TYR A O 1
ATOM 711 N N . GLY A 1 97 ? 10.574 -8.515 -22.167 1.00 91.94 97 GLY A N 1
ATOM 712 C CA . GLY A 1 97 ? 10.201 -9.909 -22.290 1.00 91.94 97 GLY A CA 1
ATOM 713 C C . GLY A 1 97 ? 8.864 -10.112 -22.983 1.00 91.94 97 GLY A C 1
ATOM 714 O O . GLY A 1 97 ? 8.277 -9.188 -23.557 1.00 91.94 97 GLY A O 1
ATOM 715 N N . THR A 1 98 ? 8.375 -11.339 -22.901 1.00 89.00 98 THR A N 1
ATOM 716 C CA . THR A 1 98 ? 7.110 -11.772 -23.494 1.00 89.00 98 THR A CA 1
ATOM 717 C C . THR A 1 98 ? 6.336 -12.620 -22.501 1.00 89.00 98 THR A C 1
ATOM 719 O O . THR A 1 98 ? 6.927 -13.315 -21.692 1.00 89.00 98 THR A O 1
ATOM 722 N N . ALA A 1 99 ? 5.011 -12.679 -22.616 1.00 85.25 99 ALA A N 1
ATOM 723 C CA . ALA A 1 99 ? 4.223 -13.606 -21.798 1.00 85.25 99 ALA A CA 1
ATOM 724 C C . ALA A 1 99 ? 4.546 -15.099 -22.054 1.00 85.25 99 ALA A C 1
ATOM 726 O O . ALA A 1 99 ? 4.080 -15.961 -21.310 1.00 85.25 99 ALA A O 1
ATOM 727 N N . ASP A 1 100 ? 5.305 -15.412 -23.110 1.00 81.88 100 ASP A N 1
ATOM 728 C CA . ASP A 1 100 ? 5.759 -16.760 -23.432 1.00 81.88 100 ASP A CA 1
ATOM 729 C C . ASP A 1 100 ? 7.037 -17.117 -22.654 1.00 81.88 100 ASP A C 1
ATOM 731 O O . ASP A 1 100 ? 8.095 -16.523 -22.856 1.00 81.88 100 ASP A O 1
ATOM 735 N N . GLY A 1 101 ? 6.946 -18.131 -21.789 1.00 67.94 101 GLY A N 1
ATOM 736 C CA . GLY A 1 101 ? 8.083 -18.632 -21.014 1.00 67.94 101 GLY A CA 1
ATOM 737 C C . GLY A 1 101 ? 9.162 -19.333 -21.850 1.00 67.94 101 GLY A C 1
ATOM 738 O O . GLY A 1 101 ? 10.235 -19.623 -21.323 1.00 67.94 101 GLY A O 1
ATOM 739 N N . ALA A 1 102 ? 8.914 -19.620 -23.134 1.00 70.50 102 ALA A N 1
ATOM 740 C CA . ALA A 1 102 ? 9.908 -20.208 -24.033 1.00 70.50 102 ALA A CA 1
ATOM 741 C C . ALA A 1 102 ? 10.965 -19.198 -24.523 1.00 70.50 102 ALA A C 1
ATOM 743 O O . ALA A 1 102 ? 12.047 -19.609 -24.943 1.00 70.50 102 ALA A O 1
ATOM 744 N N . THR A 1 103 ? 10.675 -17.896 -24.457 1.00 75.00 103 THR A N 1
ATOM 745 C CA . THR A 1 103 ? 11.541 -16.803 -24.938 1.00 75.00 103 THR A CA 1
ATOM 746 C C . THR A 1 103 ? 12.117 -15.954 -23.804 1.00 75.00 103 THR A C 1
ATOM 748 O O . THR A 1 103 ? 12.420 -14.780 -24.001 1.00 75.00 103 THR A O 1
ATOM 751 N N . ASP A 1 104 ? 12.306 -16.569 -22.632 1.00 81.81 104 ASP A N 1
ATOM 752 C CA . ASP A 1 104 ? 12.707 -15.898 -21.395 1.00 81.81 104 ASP A CA 1
ATOM 753 C C . ASP A 1 104 ? 14.033 -15.124 -21.520 1.00 81.81 104 ASP A C 1
ATOM 755 O O . ASP A 1 104 ? 15.124 -15.686 -21.679 1.00 81.81 104 ASP A O 1
ATOM 759 N N . ILE A 1 105 ? 13.953 -13.803 -21.399 1.00 85.44 105 ILE A N 1
ATOM 760 C CA . ILE A 1 105 ? 15.109 -12.916 -21.357 1.00 85.44 105 ILE A CA 1
ATOM 761 C C . ILE A 1 105 ? 15.678 -12.888 -19.937 1.00 85.44 105 ILE A C 1
ATOM 763 O O . ILE A 1 105 ? 15.077 -12.359 -19.004 1.00 85.44 105 ILE A O 1
ATOM 767 N N . THR A 1 106 ? 16.910 -13.379 -19.797 1.00 87.19 106 THR A N 1
ATOM 768 C CA . THR A 1 106 ? 17.662 -13.434 -18.524 1.00 87.19 106 THR A CA 1
ATOM 769 C C . THR A 1 106 ? 18.643 -12.268 -18.328 1.00 87.19 106 THR A C 1
ATOM 771 O O . THR A 1 106 ? 19.386 -12.230 -17.348 1.00 87.19 106 THR A O 1
ATOM 774 N N . ARG A 1 107 ? 18.716 -11.338 -19.287 1.00 90.50 107 ARG A N 1
ATOM 775 C CA . ARG A 1 107 ? 19.744 -10.282 -19.349 1.00 90.50 107 ARG A CA 1
ATOM 776 C C . ARG A 1 107 ? 19.431 -9.089 -18.450 1.00 90.50 107 ARG A C 1
ATOM 778 O O . ARG A 1 107 ? 18.274 -8.804 -18.153 1.00 90.50 107 ARG A O 1
ATOM 785 N N . ASN A 1 108 ? 20.446 -8.318 -18.075 1.00 92.38 108 ASN A N 1
ATOM 786 C CA . ASN A 1 108 ? 20.224 -7.047 -17.390 1.00 92.38 108 ASN A CA 1
ATOM 787 C C . ASN A 1 108 ? 20.127 -5.910 -18.407 1.00 92.38 108 ASN A C 1
ATOM 789 O O . ASN A 1 108 ? 21.078 -5.645 -19.140 1.00 92.38 108 ASN A O 1
ATOM 793 N N . ILE A 1 109 ? 18.998 -5.205 -18.415 1.00 94.38 109 ILE A N 1
ATOM 794 C CA . ILE A 1 109 ? 18.798 -4.011 -19.235 1.00 94.38 109 ILE A CA 1
ATOM 795 C C . ILE A 1 109 ? 18.659 -2.804 -18.319 1.00 94.38 109 ILE A C 1
ATOM 797 O O . ILE A 1 109 ? 17.842 -2.774 -17.397 1.00 94.38 109 ILE A O 1
ATOM 801 N N . VAL A 1 110 ? 19.489 -1.798 -18.565 1.00 94.38 110 VAL A N 1
ATOM 802 C CA . VAL A 1 110 ? 19.598 -0.607 -17.733 1.00 94.38 110 VAL A CA 1
ATOM 803 C C . VAL A 1 110 ? 19.307 0.626 -18.568 1.00 94.38 110 VAL A C 1
ATOM 805 O O . VAL A 1 110 ? 20.055 0.957 -19.484 1.00 94.38 110 VAL A O 1
ATOM 808 N N . PHE A 1 111 ? 18.286 1.370 -18.174 1.00 94.62 111 PHE A N 1
ATOM 809 C CA . PHE A 1 111 ? 18.030 2.726 -18.633 1.00 94.62 111 PHE A CA 1
ATOM 810 C C . PHE A 1 111 ? 18.587 3.700 -17.602 1.00 94.62 111 PHE A C 1
ATOM 812 O O . PHE A 1 111 ? 18.280 3.605 -16.411 1.00 94.62 111 PHE A O 1
ATOM 819 N N . ARG A 1 112 ? 19.453 4.624 -18.028 1.00 91.75 112 ARG A N 1
ATOM 820 C CA . ARG A 1 112 ? 20.095 5.543 -17.084 1.00 91.75 112 ARG A CA 1
ATOM 821 C C . ARG A 1 112 ? 20.168 6.984 -17.533 1.00 91.75 112 ARG A C 1
ATOM 823 O O . ARG A 1 112 ? 20.451 7.231 -18.695 1.00 91.75 112 ARG A O 1
ATOM 830 N N . GLY A 1 113 ? 20.064 7.916 -16.592 1.00 89.50 113 GLY A N 1
ATOM 831 C CA . GLY A 1 113 ? 20.573 9.274 -16.791 1.00 89.50 113 GLY A CA 1
ATOM 832 C C . GLY A 1 113 ? 22.106 9.280 -16.817 1.00 89.50 113 GLY A C 1
ATOM 833 O O . GLY A 1 113 ? 22.744 8.410 -16.209 1.00 89.50 113 GLY A O 1
ATOM 834 N N . SER A 1 114 ? 22.702 10.243 -17.515 1.00 84.00 114 SER A N 1
ATOM 835 C CA . SER A 1 114 ? 24.157 10.421 -17.580 1.00 84.00 114 SER A CA 1
ATOM 836 C C . SER A 1 114 ? 24.558 11.879 -17.406 1.00 84.00 114 SER A C 1
ATOM 838 O O . SER A 1 114 ? 23.852 12.752 -17.887 1.00 84.00 114 SER A O 1
ATOM 840 N N . GLY A 1 115 ? 25.729 12.120 -16.820 1.00 83.69 115 GLY A N 1
ATOM 841 C CA . GLY A 1 115 ? 26.232 13.472 -16.575 1.00 83.69 115 GLY A CA 1
ATOM 842 C C . GLY A 1 115 ? 25.777 14.019 -15.225 1.00 83.69 115 GLY A C 1
ATOM 843 O O . GLY A 1 115 ? 25.171 13.306 -14.436 1.00 83.69 115 GLY A O 1
ATOM 844 N N . ASP A 1 116 ? 26.091 15.282 -14.962 1.00 84.06 116 ASP A N 1
ATOM 845 C CA . ASP A 1 116 ? 25.880 15.934 -13.662 1.00 84.06 116 ASP A CA 1
ATOM 846 C C . ASP A 1 116 ? 24.637 16.852 -13.665 1.00 84.06 116 ASP A C 1
ATOM 848 O O . ASP A 1 116 ? 24.570 17.846 -12.946 1.00 84.06 116 ASP A O 1
ATOM 852 N N . VAL A 1 117 ? 23.646 16.540 -14.511 1.00 82.44 117 VAL A N 1
ATOM 853 C CA . VAL A 1 117 ? 22.387 17.291 -14.657 1.00 82.44 117 VAL A CA 1
ATOM 854 C C . VAL A 1 117 ? 21.200 16.359 -14.412 1.00 82.44 117 VAL A C 1
ATOM 856 O O . VAL A 1 117 ? 21.265 15.157 -14.676 1.00 82.44 117 VAL A O 1
ATOM 859 N N . ALA A 1 118 ? 20.107 16.910 -13.882 1.00 85.31 118 ALA A N 1
ATOM 860 C CA . ALA A 1 118 ? 18.855 16.185 -13.729 1.00 85.31 118 ALA A CA 1
ATOM 861 C C . ALA A 1 118 ? 18.200 15.917 -15.092 1.00 85.31 118 ALA A C 1
ATOM 863 O O . ALA A 1 118 ? 18.026 16.824 -15.910 1.00 85.31 118 ALA A O 1
ATOM 864 N N . HIS A 1 119 ? 17.785 14.673 -15.302 1.00 88.75 119 HIS A N 1
ATOM 865 C CA . HIS A 1 119 ? 17.041 14.251 -16.482 1.00 88.75 119 HIS A CA 1
ATOM 866 C C . HIS A 1 119 ? 15.711 13.616 -16.094 1.00 88.75 119 HIS A C 1
ATOM 868 O O . HIS A 1 119 ? 15.528 13.141 -14.969 1.00 88.75 119 HIS A O 1
ATOM 874 N N . SER A 1 120 ? 14.784 13.569 -17.043 1.00 92.06 120 SER A N 1
ATOM 875 C CA . SER A 1 120 ? 13.559 12.785 -16.930 1.00 92.06 120 SER A CA 1
ATOM 876 C C . SER A 1 120 ? 13.471 11.728 -18.023 1.00 92.06 120 SER A C 1
ATOM 878 O O . SER A 1 120 ? 13.849 11.956 -19.173 1.00 92.06 120 SER A O 1
ATOM 880 N N . LEU A 1 121 ? 12.934 10.570 -17.657 1.00 95.06 121 LEU A N 1
ATOM 881 C CA . LEU A 1 121 ? 12.372 9.614 -18.596 1.00 95.06 121 LEU A CA 1
ATOM 882 C C . LEU A 1 121 ? 10.863 9.565 -18.372 1.00 95.06 121 LEU A C 1
ATOM 884 O O . LEU A 1 121 ? 10.405 9.306 -17.260 1.00 95.06 121 LEU A O 1
ATOM 888 N N . THR A 1 122 ? 10.105 9.802 -19.434 1.00 97.25 122 THR A N 1
ATOM 889 C CA . THR A 1 122 ? 8.648 9.687 -19.431 1.00 97.25 122 THR A CA 1
ATOM 890 C C . THR A 1 122 ? 8.215 8.511 -20.298 1.00 97.25 122 THR A C 1
ATOM 892 O O . THR A 1 122 ? 8.510 8.469 -21.489 1.00 97.25 122 THR A O 1
ATOM 895 N N . ILE A 1 123 ? 7.489 7.572 -19.705 1.00 98.31 123 ILE A N 1
ATOM 896 C CA . ILE A 1 123 ? 6.730 6.538 -20.407 1.00 98.31 123 ILE A CA 1
ATOM 897 C C . ILE A 1 123 ? 5.275 7.001 -20.351 1.00 98.31 123 ILE A C 1
ATOM 899 O O . ILE A 1 123 ? 4.725 7.119 -19.263 1.00 98.31 123 ILE A O 1
ATOM 903 N N . THR A 1 124 ? 4.668 7.376 -21.476 1.00 98.06 124 THR A N 1
ATOM 904 C CA . THR A 1 124 ? 3.329 8.000 -21.444 1.00 98.06 124 THR A CA 1
ATOM 905 C C . THR A 1 124 ? 2.203 6.994 -21.205 1.00 98.06 124 THR A C 1
ATOM 907 O O . THR A 1 124 ? 1.189 7.359 -20.618 1.00 98.06 124 THR A O 1
ATOM 910 N N . GLY A 1 125 ? 2.396 5.744 -21.616 1.00 98.06 125 GLY A N 1
ATOM 911 C CA . GLY A 1 125 ? 1.556 4.590 -21.314 1.00 98.06 125 GLY A CA 1
ATOM 912 C C . GLY A 1 125 ? 2.256 3.632 -20.352 1.00 98.06 125 GLY A C 1
ATOM 913 O O . GLY A 1 125 ? 2.813 4.063 -19.341 1.00 98.06 125 GLY A O 1
ATOM 914 N N . ASP A 1 126 ? 2.223 2.341 -20.678 1.00 98.38 126 ASP A N 1
ATOM 915 C CA . ASP A 1 126 ? 2.554 1.278 -19.728 1.00 98.38 126 ASP A CA 1
ATOM 916 C C . ASP A 1 126 ? 4.037 0.883 -19.725 1.00 98.38 126 ASP A C 1
ATOM 918 O O . ASP A 1 126 ? 4.732 0.887 -20.751 1.00 98.38 126 ASP A O 1
ATOM 922 N N . LEU A 1 127 ? 4.492 0.449 -18.551 1.00 98.62 127 LEU A N 1
ATOM 923 C CA . LEU A 1 127 ? 5.737 -0.272 -18.328 1.00 98.62 127 LEU A CA 1
ATOM 924 C C . LEU A 1 127 ? 5.411 -1.726 -17.963 1.00 98.62 127 LEU A C 1
ATOM 926 O O . LEU A 1 127 ? 4.883 -1.994 -16.890 1.00 98.62 127 LEU A O 1
ATOM 930 N N . THR A 1 128 ? 5.768 -2.681 -18.818 1.00 98.06 128 THR A N 1
ATOM 931 C CA . THR A 1 128 ? 5.465 -4.105 -18.603 1.00 98.06 128 THR A CA 1
ATOM 932 C C . THR A 1 128 ? 6.730 -4.959 -18.562 1.00 98.06 128 THR A C 1
ATOM 934 O O . THR A 1 128 ? 7.624 -4.806 -19.393 1.00 98.06 128 THR A O 1
ATOM 937 N N . LYS A 1 129 ? 6.812 -5.883 -17.602 1.00 96.62 129 LYS A N 1
ATOM 938 C CA . LYS A 1 129 ? 7.958 -6.768 -17.369 1.00 96.62 129 LYS A CA 1
ATOM 939 C C . LYS A 1 129 ? 7.496 -8.215 -17.178 1.00 96.62 129 LYS A C 1
ATOM 941 O O . LYS A 1 129 ? 6.887 -8.531 -16.159 1.00 96.62 129 LYS A O 1
ATOM 946 N N . TYR A 1 130 ? 7.825 -9.089 -18.129 1.00 94.31 130 TYR A N 1
ATOM 947 C CA . TYR A 1 130 ? 7.426 -10.501 -18.110 1.00 94.31 130 TYR A CA 1
ATOM 948 C C . TYR A 1 130 ? 8.488 -11.448 -17.553 1.00 94.31 130 TYR A C 1
ATOM 950 O O . TYR A 1 130 ? 8.206 -12.192 -16.627 1.00 94.31 130 TYR A O 1
ATOM 958 N N . ASP A 1 131 ? 9.694 -11.388 -18.106 1.00 92.25 131 ASP A N 1
ATOM 959 C CA . ASP A 1 131 ? 10.680 -12.480 -18.040 1.00 92.25 131 ASP A CA 1
ATOM 960 C C . ASP A 1 131 ? 11.528 -12.491 -16.752 1.00 92.25 131 ASP A C 1
ATOM 962 O O . ASP A 1 131 ? 11.359 -11.644 -15.878 1.00 92.25 131 ASP A O 1
ATOM 966 N N . SER A 1 132 ? 12.474 -13.415 -16.595 1.00 90.31 132 SER A N 1
ATOM 967 C CA . SER A 1 132 ? 13.262 -13.596 -15.364 1.00 90.31 132 SER A CA 1
ATOM 968 C C . SER A 1 132 ? 14.397 -12.585 -15.162 1.00 90.31 132 SER A C 1
ATOM 970 O O . SER A 1 132 ? 14.832 -12.365 -14.029 1.00 90.31 132 SER A O 1
ATOM 972 N N . GLY A 1 133 ? 14.869 -11.935 -16.227 1.00 92.44 133 GLY A N 1
ATOM 973 C CA . GLY A 1 133 ? 15.980 -10.989 -16.153 1.00 92.44 133 GLY A CA 1
ATOM 974 C C . GLY A 1 133 ? 15.626 -9.667 -15.468 1.00 92.44 133 GLY A C 1
ATOM 975 O O . GLY A 1 133 ? 14.521 -9.467 -14.947 1.00 92.44 133 GLY A O 1
ATOM 976 N N . THR A 1 134 ? 16.578 -8.735 -15.466 1.00 94.56 134 THR A N 1
ATOM 977 C CA . THR A 1 134 ? 16.475 -7.489 -14.695 1.00 94.56 134 THR A CA 1
ATOM 978 C C . THR A 1 134 ? 16.266 -6.284 -15.601 1.00 94.56 134 THR A C 1
ATOM 980 O O . THR A 1 134 ? 17.053 -6.044 -16.515 1.00 94.56 134 THR A O 1
ATOM 983 N N . LEU A 1 135 ? 15.271 -5.456 -15.285 1.00 96.69 135 LEU A N 1
ATOM 984 C CA . LEU A 1 135 ? 15.110 -4.119 -15.852 1.00 96.69 135 LEU A CA 1
ATOM 985 C C . LEU A 1 135 ? 15.418 -3.074 -14.776 1.00 96.69 135 LEU A C 1
ATOM 987 O O . LEU A 1 135 ? 14.854 -3.123 -13.689 1.00 96.69 135 LEU A O 1
ATOM 991 N N . THR A 1 136 ? 16.328 -2.140 -15.049 1.00 94.88 136 THR A N 1
ATOM 992 C CA . THR A 1 136 ? 16.758 -1.130 -14.068 1.00 94.88 136 THR A CA 1
ATOM 993 C C . THR A 1 136 ? 16.691 0.279 -14.629 1.00 94.88 136 THR A C 1
ATOM 995 O O . THR A 1 136 ? 17.242 0.552 -15.692 1.00 94.88 136 THR A O 1
ATOM 998 N N . PHE A 1 137 ? 16.121 1.195 -13.852 1.00 94.19 137 PHE A N 1
ATOM 999 C CA . PHE A 1 137 ? 16.171 2.636 -14.079 1.00 94.19 137 PHE A CA 1
ATOM 1000 C C . PHE A 1 137 ? 17.056 3.277 -13.017 1.00 94.19 137 PHE A C 1
ATOM 1002 O O . PHE A 1 137 ? 16.833 3.061 -11.831 1.00 94.19 137 PHE A O 1
ATOM 1009 N N . ARG A 1 138 ? 18.083 4.040 -13.396 1.00 90.06 138 ARG A N 1
ATOM 1010 C CA . ARG A 1 138 ? 18.990 4.674 -12.417 1.00 90.06 138 ARG A CA 1
ATOM 1011 C C . ARG A 1 138 ? 19.666 5.926 -12.950 1.00 90.06 138 ARG A C 1
ATOM 1013 O O . ARG A 1 138 ? 19.683 6.162 -14.147 1.00 90.06 138 ARG A O 1
ATOM 1020 N N . HIS A 1 139 ? 20.327 6.689 -12.094 1.00 86.88 139 HIS A N 1
ATOM 1021 C CA . HIS A 1 139 ? 21.267 7.710 -12.547 1.00 86.88 139 HIS A CA 1
ATOM 1022 C C . HIS A 1 139 ? 22.723 7.202 -12.495 1.00 86.88 139 HIS A C 1
ATOM 1024 O O . HIS A 1 139 ? 23.067 6.282 -11.742 1.00 86.88 139 HIS A O 1
ATOM 1030 N N . ARG A 1 140 ? 23.603 7.773 -13.326 1.00 82.44 140 ARG A N 1
ATOM 1031 C CA . ARG A 1 140 ? 25.058 7.578 -13.253 1.00 82.44 140 ARG A CA 1
ATOM 1032 C C . ARG A 1 140 ? 25.776 8.912 -13.489 1.00 82.44 140 ARG A C 1
ATOM 1034 O O . ARG A 1 140 ? 26.028 9.269 -14.638 1.00 82.44 140 ARG A O 1
ATOM 1041 N N . GLY A 1 141 ? 26.168 9.564 -12.398 1.00 69.62 141 GLY A N 1
ATOM 1042 C CA . GLY A 1 141 ? 26.903 10.831 -12.390 1.00 69.62 141 GLY A CA 1
ATOM 1043 C C . GLY A 1 141 ? 27.818 10.940 -11.172 1.00 69.62 141 GLY A C 1
ATOM 1044 O O . GLY A 1 141 ? 27.673 10.170 -10.215 1.00 69.62 141 GLY A O 1
ATOM 1045 N N . SER A 1 142 ? 28.780 11.859 -11.238 1.00 64.25 142 SER A N 1
ATOM 1046 C CA . SER A 1 142 ? 29.824 12.082 -10.226 1.00 64.25 142 SER A CA 1
ATOM 1047 C C . SER A 1 142 ? 29.466 13.184 -9.227 1.00 64.25 142 SER A C 1
ATOM 1049 O O . SER A 1 142 ? 30.015 13.188 -8.127 1.00 64.25 142 SER A O 1
ATOM 1051 N N . SER A 1 143 ? 28.537 14.082 -9.571 1.00 62.78 143 SER A N 1
ATOM 1052 C CA . SER A 1 143 ? 28.069 15.139 -8.670 1.00 62.78 143 SER A CA 1
ATOM 1053 C C . SER A 1 143 ? 26.715 15.713 -9.101 1.00 62.78 143 SER A C 1
ATOM 1055 O O . SER A 1 143 ? 26.640 16.446 -10.076 1.00 62.78 143 SER A O 1
ATOM 1057 N N . GLY A 1 144 ? 25.647 15.434 -8.345 1.00 63.72 144 GLY A N 1
ATOM 1058 C CA . GLY A 1 144 ? 24.382 16.189 -8.399 1.00 63.72 144 GLY A CA 1
ATOM 1059 C C . GLY A 1 144 ? 23.407 15.867 -9.539 1.00 63.72 144 GLY A C 1
ATOM 1060 O O . GLY A 1 144 ? 22.311 16.420 -9.555 1.00 63.72 144 GLY A O 1
ATOM 1061 N N . GLY A 1 145 ? 23.761 14.978 -10.469 1.00 72.56 145 GLY A N 1
ATOM 1062 C CA . GLY A 1 145 ? 22.828 14.494 -11.484 1.00 72.56 145 GLY A CA 1
ATOM 1063 C C . GLY A 1 145 ? 21.767 13.551 -10.904 1.00 72.56 145 GLY A C 1
ATOM 1064 O O . GLY A 1 145 ? 22.040 12.744 -10.014 1.00 72.56 145 GLY A O 1
ATOM 1065 N N . GLU A 1 146 ? 20.551 13.638 -11.437 1.00 81.00 146 GLU A N 1
ATOM 1066 C CA . GLU A 1 146 ? 19.395 12.843 -11.017 1.00 81.00 146 GLU A CA 1
ATOM 1067 C C . GLU A 1 146 ? 18.661 12.268 -12.234 1.00 81.00 146 GLU A C 1
ATOM 1069 O O . GLU A 1 146 ? 18.779 12.769 -13.354 1.00 81.00 146 GLU A O 1
ATOM 1074 N N . LEU A 1 147 ? 17.901 11.191 -12.034 1.00 88.19 147 LEU A N 1
ATOM 1075 C CA . LEU A 1 147 ? 16.922 10.720 -13.013 1.00 88.19 147 LEU A CA 1
ATOM 1076 C C . LEU A 1 147 ? 15.550 10.659 -12.342 1.00 88.19 147 LEU A C 1
ATOM 1078 O O . LEU A 1 147 ? 15.394 9.990 -11.323 1.00 88.19 147 LEU A O 1
ATOM 1082 N N . ASN A 1 148 ? 14.575 11.335 -12.939 1.00 90.75 148 ASN A N 1
ATOM 1083 C CA . ASN A 1 148 ? 13.161 11.225 -12.598 1.00 90.75 148 ASN A CA 1
ATOM 1084 C C . ASN A 1 148 ? 12.484 10.264 -13.575 1.00 90.75 148 ASN A C 1
ATOM 1086 O O . ASN A 1 148 ? 12.721 10.352 -14.784 1.00 90.75 148 ASN A O 1
ATOM 1090 N N . LEU A 1 149 ? 11.635 9.372 -13.071 1.00 95.50 149 LEU A N 1
ATOM 1091 C CA . LEU A 1 149 ? 10.854 8.457 -13.901 1.00 95.50 149 LEU A CA 1
ATOM 1092 C C . LEU A 1 149 ? 9.363 8.754 -13.745 1.00 95.50 149 LEU A C 1
ATOM 1094 O O . LEU A 1 149 ? 8.812 8.656 -12.651 1.00 95.50 149 LEU A O 1
ATOM 1098 N N . ALA A 1 150 ? 8.709 9.095 -14.850 1.00 97.62 150 ALA A N 1
ATOM 1099 C CA . ALA A 1 150 ? 7.264 9.274 -14.907 1.00 97.62 150 ALA A CA 1
ATOM 1100 C C . ALA A 1 150 ? 6.652 8.208 -15.815 1.00 97.62 150 ALA A C 1
ATOM 1102 O O . ALA A 1 150 ? 7.070 8.066 -16.964 1.00 97.62 150 ALA A O 1
ATOM 1103 N N . ILE A 1 151 ? 5.671 7.476 -15.300 1.00 98.62 151 ILE A N 1
ATOM 1104 C CA . ILE A 1 151 ? 4.933 6.434 -16.013 1.00 98.62 151 ILE A CA 1
ATOM 1105 C C . ILE A 1 151 ? 3.469 6.855 -15.997 1.00 98.62 151 ILE A C 1
ATOM 1107 O O . ILE A 1 151 ? 2.859 6.929 -14.935 1.00 98.62 151 ILE A O 1
ATOM 1111 N N . GLY A 1 152 ? 2.926 7.216 -17.155 1.00 97.94 152 GLY A N 1
ATOM 1112 C CA . GLY A 1 152 ? 1.562 7.724 -17.274 1.00 97.94 152 GLY A CA 1
ATOM 1113 C C . GLY A 1 152 ? 0.508 6.628 -17.128 1.00 97.94 152 GLY A C 1
ATOM 1114 O O . GLY A 1 152 ? -0.535 6.882 -16.527 1.00 97.94 152 GLY A O 1
ATOM 1115 N N . GLY A 1 153 ? 0.797 5.429 -17.640 1.00 98.25 153 GLY A N 1
ATOM 1116 C CA . GLY A 1 153 ? -0.065 4.253 -17.549 1.00 98.25 153 GLY A CA 1
ATOM 1117 C C . GLY A 1 153 ? 0.291 3.336 -16.382 1.00 98.25 153 GLY A C 1
ATOM 1118 O O . GLY A 1 153 ? 0.668 3.795 -15.297 1.00 98.25 153 GLY A O 1
ATOM 1119 N N . ASP A 1 154 ? 0.159 2.038 -16.627 1.00 98.62 154 ASP A N 1
ATOM 1120 C CA . ASP A 1 154 ? 0.329 0.984 -15.632 1.00 98.62 154 ASP A CA 1
ATOM 1121 C C . ASP A 1 154 ? 1.778 0.481 -15.558 1.00 98.62 154 ASP A C 1
ATOM 1123 O O . ASP A 1 154 ? 2.538 0.513 -16.529 1.00 98.62 154 ASP A O 1
ATOM 1127 N N . VAL A 1 155 ? 2.162 -0.033 -14.391 1.00 98.81 155 VAL A N 1
ATOM 1128 C CA . VAL A 1 155 ? 3.382 -0.820 -14.191 1.00 98.81 155 VAL A CA 1
ATOM 1129 C C . VAL A 1 155 ? 2.978 -2.265 -13.935 1.00 98.81 155 VAL A C 1
ATOM 1131 O O . VAL A 1 155 ? 2.450 -2.574 -12.874 1.00 98.81 155 VAL A O 1
ATOM 1134 N N . ASN A 1 156 ? 3.267 -3.163 -14.873 1.00 98.56 156 ASN A N 1
ATOM 1135 C CA . ASN A 1 156 ? 2.909 -4.577 -14.787 1.00 98.56 156 ASN A CA 1
ATOM 1136 C C . ASN A 1 156 ? 4.163 -5.439 -14.618 1.00 98.56 156 ASN A C 1
ATOM 1138 O O . ASN A 1 156 ? 4.983 -5.534 -15.532 1.00 98.56 156 ASN A O 1
ATOM 1142 N N . LEU A 1 157 ? 4.312 -6.087 -13.462 1.00 98.31 157 LEU A N 1
ATOM 1143 C CA . LEU A 1 157 ? 5.426 -6.984 -13.159 1.00 98.31 157 LEU A CA 1
ATOM 1144 C C . LEU A 1 157 ? 4.927 -8.423 -12.991 1.00 98.31 157 LEU A C 1
ATOM 1146 O O . LEU A 1 157 ? 4.213 -8.739 -12.037 1.00 98.31 157 LEU A O 1
ATOM 1150 N N . TYR A 1 158 ? 5.326 -9.303 -13.908 1.00 96.88 158 TYR A N 1
ATOM 1151 C CA . TYR A 1 158 ? 4.956 -10.719 -13.889 1.00 96.88 158 TYR A CA 1
ATOM 1152 C C . TYR A 1 158 ? 6.085 -11.621 -13.376 1.00 96.88 158 TYR A C 1
ATOM 1154 O O . TYR A 1 158 ? 5.804 -12.548 -12.620 1.00 96.88 158 TYR A O 1
ATOM 1162 N N . ALA A 1 159 ? 7.347 -11.349 -13.724 1.00 94.88 159 ALA A N 1
ATOM 1163 C CA . ALA A 1 159 ? 8.501 -12.064 -13.177 1.00 94.88 159 ALA A CA 1
ATOM 1164 C C . ALA A 1 159 ? 9.804 -11.246 -13.238 1.00 94.88 159 ALA A C 1
ATOM 1166 O O . ALA A 1 159 ? 9.855 -10.104 -13.709 1.00 94.88 159 ALA A O 1
ATOM 1167 N N . GLY A 1 160 ? 10.875 -11.855 -12.725 1.00 94.81 160 GLY A N 1
ATOM 1168 C CA . GLY A 1 160 ? 12.208 -11.265 -12.686 1.00 94.81 160 GLY A CA 1
ATOM 1169 C C . GLY A 1 160 ? 12.299 -10.076 -11.740 1.00 94.81 160 GLY A C 1
ATOM 1170 O O . GLY A 1 160 ? 11.598 -10.012 -10.730 1.00 94.81 160 GLY A O 1
ATOM 1171 N N . THR A 1 161 ? 13.199 -9.143 -12.045 1.00 95.56 161 THR A N 1
ATOM 1172 C CA . THR A 1 161 ? 13.449 -7.979 -11.188 1.00 95.56 161 THR A CA 1
ATOM 1173 C C . THR A 1 161 ? 13.218 -6.673 -11.941 1.00 95.56 161 THR A C 1
ATOM 1175 O O . THR A 1 161 ? 13.793 -6.449 -13.008 1.00 95.56 161 THR A O 1
ATOM 1178 N N . LEU A 1 162 ? 12.422 -5.780 -11.354 1.00 97.06 162 LEU A N 1
ATOM 1179 C CA . LEU A 1 162 ? 12.284 -4.390 -11.778 1.00 97.06 162 LEU A CA 1
ATOM 1180 C C . LEU A 1 162 ? 12.892 -3.487 -10.703 1.00 97.06 162 LEU A C 1
ATOM 1182 O O . LEU A 1 162 ? 12.490 -3.517 -9.545 1.00 97.06 162 LEU A O 1
ATOM 1186 N N . ASN A 1 163 ? 13.886 -2.693 -11.081 1.00 94.12 163 ASN A N 1
ATOM 1187 C CA . ASN A 1 163 ? 14.597 -1.803 -10.175 1.00 94.12 163 ASN A CA 1
ATOM 1188 C C . ASN A 1 163 ? 14.329 -0.344 -10.540 1.00 94.12 163 ASN A C 1
ATOM 1190 O O . ASN A 1 163 ? 14.709 0.117 -11.620 1.00 94.12 163 ASN A O 1
ATOM 1194 N N . PHE A 1 164 ? 13.764 0.399 -9.598 1.00 92.06 164 PHE A N 1
ATOM 1195 C CA . PHE A 1 164 ? 13.733 1.854 -9.611 1.00 92.06 164 PHE A CA 1
ATOM 1196 C C . PHE A 1 164 ? 14.840 2.371 -8.692 1.00 92.06 164 PHE A C 1
ATOM 1198 O O . PHE A 1 164 ? 14.651 2.534 -7.494 1.00 92.06 164 PHE A O 1
ATOM 1205 N N . GLY A 1 165 ? 16.019 2.589 -9.271 1.00 87.44 165 GLY A N 1
ATOM 1206 C CA . GLY A 1 165 ? 17.261 2.940 -8.585 1.00 87.44 165 GLY A CA 1
ATOM 1207 C C . GLY A 1 165 ? 18.169 1.736 -8.296 1.00 87.44 165 GLY A C 1
ATOM 1208 O O . GLY A 1 165 ? 17.843 0.592 -8.618 1.00 87.44 165 GLY A O 1
ATOM 1209 N N . ILE A 1 166 ? 19.337 1.996 -7.697 1.00 80.31 166 ILE A N 1
ATOM 1210 C CA . ILE A 1 166 ? 20.333 0.983 -7.294 1.00 80.31 166 ILE A CA 1
ATOM 1211 C C . ILE A 1 166 ? 20.931 1.287 -5.918 1.00 80.31 166 ILE A C 1
ATOM 1213 O O . ILE A 1 166 ? 21.007 2.449 -5.525 1.00 80.31 166 ILE A O 1
ATOM 1217 N N . ASP A 1 167 ? 21.409 0.232 -5.251 1.00 69.94 167 ASP A N 1
ATOM 1218 C CA . ASP A 1 167 ? 22.124 0.292 -3.974 1.00 69.94 167 ASP A CA 1
ATOM 1219 C C . ASP A 1 167 ? 23.564 0.752 -4.242 1.00 69.94 167 ASP A C 1
ATOM 1221 O O . ASP A 1 167 ? 24.487 -0.052 -4.377 1.00 69.94 167 ASP A O 1
ATOM 1225 N N . ALA A 1 168 ? 23.768 2.052 -4.431 1.00 62.56 168 ALA A N 1
ATOM 1226 C CA . ALA A 1 168 ? 25.094 2.615 -4.659 1.00 62.56 168 ALA A CA 1
ATOM 1227 C C . ALA A 1 168 ? 25.398 3.725 -3.658 1.00 62.56 168 ALA A C 1
ATOM 1229 O O . ALA A 1 168 ? 24.535 4.513 -3.292 1.00 62.56 168 ALA A O 1
ATOM 1230 N N . SER A 1 169 ? 26.655 3.827 -3.236 1.00 54.75 169 SER A N 1
ATOM 1231 C CA . SER A 1 169 ? 27.131 5.003 -2.516 1.00 54.75 169 SER A CA 1
ATOM 1232 C C . SER A 1 169 ? 27.230 6.208 -3.457 1.00 54.75 169 SER A C 1
ATOM 1234 O O . SER A 1 169 ? 27.810 6.087 -4.539 1.00 54.75 169 SER A O 1
ATOM 1236 N N . GLY A 1 170 ? 26.731 7.375 -3.039 1.00 59.41 170 GLY A N 1
ATOM 1237 C CA . GLY A 1 170 ? 26.921 8.651 -3.744 1.00 59.41 170 GLY A CA 1
ATOM 1238 C C . GLY A 1 170 ? 25.709 9.109 -4.563 1.00 59.41 170 GLY A C 1
ATOM 1239 O O . GLY A 1 170 ? 24.579 8.990 -4.124 1.00 59.41 170 GLY A O 1
ATOM 1240 N N . THR A 1 171 ? 25.934 9.676 -5.748 1.00 55.56 171 THR A N 1
ATOM 1241 C CA . THR A 1 171 ? 24.930 10.361 -6.595 1.00 55.56 171 THR A CA 1
ATOM 1242 C C . THR A 1 171 ? 24.294 9.452 -7.655 1.00 55.56 171 THR A C 1
ATOM 1244 O O . THR A 1 171 ? 23.880 9.910 -8.712 1.00 55.56 171 THR A O 1
ATOM 1247 N N . ARG A 1 172 ? 24.249 8.130 -7.440 1.00 66.56 172 ARG A N 1
ATOM 1248 C CA . ARG A 1 172 ? 23.834 7.140 -8.461 1.00 66.56 172 ARG A CA 1
ATOM 1249 C C . ARG A 1 172 ? 22.402 6.622 -8.255 1.00 66.56 172 ARG A C 1
ATOM 1251 O O . ARG A 1 172 ? 22.135 5.442 -8.482 1.00 66.56 172 ARG A O 1
ATOM 1258 N N . HIS A 1 173 ? 21.489 7.500 -7.846 1.00 69.50 173 HIS A N 1
ATOM 1259 C CA . HIS A 1 173 ? 20.120 7.142 -7.461 1.00 69.50 173 HIS A CA 1
ATOM 1260 C C . HIS A 1 173 ? 19.081 7.544 -8.507 1.00 69.50 173 HIS A C 1
ATOM 1262 O O . HIS A 1 173 ? 19.295 8.451 -9.308 1.00 69.50 173 HIS A O 1
ATOM 1268 N N . LEU A 1 174 ? 17.943 6.853 -8.505 1.00 84.12 174 LEU A N 1
ATOM 1269 C CA . LEU A 1 174 ? 16.730 7.410 -9.094 1.00 84.12 174 LEU A CA 1
ATOM 1270 C C . LEU A 1 174 ? 16.165 8.418 -8.081 1.00 84.12 174 LEU A C 1
ATOM 1272 O O . LEU A 1 174 ? 16.087 8.106 -6.893 1.00 84.12 174 LEU A O 1
ATOM 1276 N N . SER A 1 175 ? 15.827 9.628 -8.524 1.00 85.31 175 SER A N 1
ATOM 1277 C CA . SER A 1 175 ? 15.364 10.685 -7.617 1.00 85.31 175 SER A CA 1
ATOM 1278 C C . SER A 1 175 ? 13.966 10.378 -7.093 1.00 85.31 175 SER A C 1
ATOM 1280 O O . SER A 1 175 ? 13.764 10.263 -5.881 1.00 85.31 175 SER A O 1
ATOM 1282 N N . ASN A 1 176 ? 13.035 10.137 -8.017 1.00 86.31 176 ASN A N 1
ATOM 1283 C CA . ASN A 1 176 ? 11.694 9.641 -7.743 1.00 86.31 176 ASN A CA 1
ATOM 1284 C C . ASN A 1 176 ? 11.170 8.779 -8.897 1.00 86.31 176 ASN A C 1
ATOM 1286 O O . ASN A 1 176 ? 11.691 8.793 -10.021 1.00 86.31 176 ASN A O 1
ATOM 1290 N N . VAL A 1 177 ? 10.100 8.055 -8.584 1.00 93.75 177 VAL A N 1
ATOM 1291 C CA . VAL A 1 177 ? 9.193 7.450 -9.554 1.00 93.75 177 VAL A CA 1
ATOM 1292 C C . VAL A 1 177 ? 7.773 7.957 -9.299 1.00 93.75 177 VAL A C 1
ATOM 1294 O O . VAL A 1 177 ? 7.333 8.080 -8.153 1.00 93.75 177 VAL A O 1
ATOM 1297 N N . SER A 1 178 ? 7.054 8.254 -10.377 1.00 96.31 178 SER A N 1
ATOM 1298 C CA . SER A 1 178 ? 5.625 8.559 -10.345 1.00 96.31 178 SER A CA 1
ATOM 1299 C C . SER A 1 178 ? 4.885 7.663 -11.329 1.00 96.31 178 SER A C 1
ATOM 1301 O O . SER A 1 178 ? 5.250 7.596 -12.503 1.00 96.31 178 SER A O 1
ATOM 1303 N N . VAL A 1 179 ? 3.859 6.969 -10.841 1.00 98.50 179 VAL A N 1
ATOM 1304 C CA . VAL A 1 179 ? 2.972 6.124 -11.650 1.00 98.50 179 VAL A CA 1
ATOM 1305 C C . VAL A 1 179 ? 1.567 6.722 -11.651 1.00 98.50 179 VAL A C 1
ATOM 1307 O O . VAL A 1 179 ? 0.983 6.975 -10.594 1.00 98.50 179 VAL A O 1
ATOM 1310 N N . GLY A 1 180 ? 1.035 6.975 -12.845 1.00 97.62 180 GLY A N 1
ATOM 1311 C CA . GLY A 1 180 ? -0.308 7.503 -13.060 1.00 97.62 180 GLY A CA 1
ATOM 1312 C C . GLY A 1 180 ? -1.385 6.438 -12.871 1.00 97.62 180 GLY A C 1
ATOM 1313 O O . GLY A 1 180 ? -2.373 6.694 -12.180 1.00 97.62 180 GLY A O 1
ATOM 1314 N N . GLY A 1 181 ? -1.171 5.244 -13.424 1.00 98.19 181 GLY A N 1
ATOM 1315 C CA . GLY A 1 181 ? -2.111 4.125 -13.395 1.00 98.19 181 GLY A CA 1
ATOM 1316 C C . GLY A 1 181 ? -1.968 3.205 -12.181 1.00 98.19 181 GLY A C 1
ATOM 1317 O O . GLY A 1 181 ? -1.850 3.659 -11.034 1.00 98.19 181 GLY A O 1
ATOM 1318 N N . VAL A 1 182 ? -2.040 1.905 -12.451 1.00 98.56 182 VAL A N 1
ATOM 1319 C CA . VAL A 1 182 ? -1.925 0.797 -11.502 1.00 98.56 182 VAL A CA 1
ATOM 1320 C C . VAL A 1 182 ? -0.507 0.234 -11.534 1.00 98.56 182 VAL A C 1
ATOM 1322 O O . VAL A 1 182 ? 0.018 -0.102 -12.589 1.00 98.56 182 VAL A O 1
ATOM 1325 N N . THR A 1 183 ? 0.110 0.064 -10.370 1.00 98.75 183 THR A N 1
ATOM 1326 C CA . THR A 1 183 ? 1.277 -0.800 -10.193 1.00 98.75 183 THR A CA 1
ATOM 1327 C C . THR A 1 183 ? 0.799 -2.188 -9.780 1.00 98.75 183 THR A C 1
ATOM 1329 O O . THR A 1 183 ? 0.406 -2.402 -8.632 1.00 98.75 183 THR A O 1
ATOM 1332 N N . GLN A 1 184 ? 0.827 -3.133 -10.716 1.00 98.50 184 GLN A N 1
ATOM 1333 C CA . GLN A 1 184 ? 0.465 -4.527 -10.502 1.00 98.50 184 GLN A CA 1
ATOM 1334 C C . GLN A 1 184 ? 1.713 -5.409 -10.392 1.00 98.50 184 GLN A C 1
ATOM 1336 O O . GLN A 1 184 ? 2.493 -5.541 -11.336 1.00 98.50 184 GLN A O 1
ATOM 1341 N N . ILE A 1 185 ? 1.860 -6.085 -9.253 1.00 98.56 185 ILE A N 1
ATOM 1342 C CA . ILE A 1 185 ? 2.891 -7.101 -9.023 1.00 98.56 185 ILE A CA 1
ATOM 1343 C C . ILE A 1 185 ? 2.195 -8.459 -8.944 1.00 98.56 185 ILE A C 1
ATOM 1345 O O . ILE A 1 185 ? 1.510 -8.790 -7.974 1.00 98.56 185 ILE A O 1
ATOM 1349 N N . SER A 1 186 ? 2.340 -9.238 -10.010 1.00 96.88 186 SER A N 1
ATOM 1350 C CA . SER A 1 186 ? 1.810 -10.604 -10.106 1.00 96.88 186 SER A CA 1
ATOM 1351 C C . SER A 1 186 ? 2.876 -11.649 -9.758 1.00 96.88 186 SER A C 1
ATOM 1353 O O . SER A 1 186 ? 2.545 -12.739 -9.302 1.00 96.88 186 SER A O 1
ATOM 1355 N N . GLY A 1 187 ? 4.154 -11.302 -9.916 1.00 94.75 187 GLY A N 1
ATOM 1356 C CA . GLY A 1 187 ? 5.311 -12.115 -9.545 1.00 94.75 187 GLY A CA 1
ATOM 1357 C C . GLY A 1 187 ? 6.596 -11.286 -9.590 1.00 94.75 187 GLY A C 1
ATOM 1358 O O . GLY A 1 187 ? 6.546 -10.077 -9.796 1.00 94.75 187 GLY A O 1
ATOM 1359 N N . GLY A 1 188 ? 7.751 -11.919 -9.372 1.00 95.88 188 GLY A N 1
ATOM 1360 C CA . GLY A 1 188 ? 9.043 -11.222 -9.357 1.00 95.88 188 GLY A CA 1
ATOM 1361 C C . GLY A 1 188 ? 9.218 -10.244 -8.189 1.00 95.88 188 GLY A C 1
ATOM 1362 O O . GLY A 1 188 ? 8.514 -10.321 -7.182 1.00 95.88 188 GLY A O 1
ATOM 1363 N N . THR A 1 189 ? 10.176 -9.328 -8.332 1.00 96.06 189 THR A N 1
ATOM 1364 C CA . THR A 1 189 ? 10.536 -8.342 -7.303 1.00 96.06 189 THR A CA 1
ATOM 1365 C C . THR A 1 189 ? 10.595 -6.935 -7.891 1.00 96.06 189 THR A C 1
ATOM 1367 O O . THR A 1 189 ? 11.407 -6.662 -8.779 1.00 96.06 189 THR A O 1
ATOM 1370 N N . LEU A 1 190 ? 9.778 -6.025 -7.356 1.00 96.50 190 LEU A N 1
ATOM 1371 C CA . LEU A 1 190 ? 9.896 -4.587 -7.576 1.00 96.50 190 LEU A CA 1
ATOM 1372 C C . LEU A 1 190 ? 10.717 -3.979 -6.441 1.00 96.50 190 LEU A C 1
ATOM 1374 O O . LEU A 1 190 ? 10.293 -3.968 -5.290 1.00 96.50 190 LEU A O 1
ATOM 1378 N N . ASN A 1 191 ? 11.885 -3.443 -6.767 1.00 92.38 191 ASN A N 1
ATOM 1379 C CA . ASN A 1 191 ? 12.715 -2.732 -5.811 1.00 92.38 191 ASN A CA 1
ATOM 1380 C C . ASN A 1 191 ? 12.625 -1.227 -6.039 1.00 92.38 191 ASN A C 1
ATOM 1382 O O . ASN A 1 191 ? 12.989 -0.730 -7.109 1.00 92.38 191 ASN A O 1
ATOM 1386 N N . LEU A 1 192 ? 12.229 -0.508 -5.001 1.00 89.75 192 LEU A N 1
ATOM 1387 C CA . LEU A 1 192 ? 12.413 0.931 -4.892 1.00 89.75 192 LEU A CA 1
ATOM 1388 C C . LEU A 1 192 ? 13.776 1.167 -4.248 1.00 89.75 192 LEU A C 1
ATOM 1390 O O . LEU A 1 192 ? 14.143 0.421 -3.352 1.00 89.75 192 LEU A O 1
ATOM 1394 N N . ARG A 1 193 ? 14.548 2.121 -4.770 1.00 82.75 193 ARG A N 1
ATOM 1395 C CA . ARG A 1 193 ? 15.869 2.566 -4.290 1.00 82.75 193 ARG A CA 1
ATOM 1396 C C . ARG A 1 193 ? 16.032 4.050 -4.598 1.00 82.75 193 ARG A C 1
ATOM 1398 O O . ARG A 1 193 ? 16.782 4.456 -5.492 1.00 82.75 193 ARG A O 1
ATOM 1405 N N . LEU A 1 194 ? 15.214 4.836 -3.910 1.00 80.56 194 LEU A N 1
ATOM 1406 C CA . LEU A 1 194 ? 14.858 6.202 -4.287 1.00 80.56 194 LEU A CA 1
ATOM 1407 C C . LEU A 1 194 ? 15.494 7.224 -3.348 1.00 80.56 194 LEU A C 1
ATOM 1409 O O . LEU A 1 194 ? 15.709 6.949 -2.168 1.00 80.56 194 LEU A O 1
ATOM 1413 N N . PHE A 1 195 ? 15.774 8.417 -3.872 1.00 77.62 195 PHE A N 1
ATOM 1414 C CA . PHE A 1 195 ? 16.326 9.510 -3.072 1.00 77.62 195 PHE A CA 1
ATOM 1415 C C . PHE A 1 195 ? 15.248 10.300 -2.327 1.00 77.62 195 PHE A C 1
ATOM 1417 O O . PHE A 1 195 ? 15.492 10.787 -1.226 1.00 77.62 195 PHE A O 1
ATOM 1424 N N . THR A 1 196 ? 14.054 10.420 -2.901 1.00 82.69 196 THR A N 1
ATOM 1425 C CA . THR A 1 196 ? 12.937 11.197 -2.349 1.00 82.69 196 THR A CA 1
ATOM 1426 C C . THR A 1 196 ? 11.664 10.362 -2.276 1.00 82.69 196 THR A C 1
ATOM 1428 O O . THR A 1 196 ? 11.624 9.223 -2.746 1.00 82.69 196 THR A O 1
ATOM 1431 N N . ASP A 1 197 ? 10.629 10.927 -1.658 1.00 89.25 197 ASP A N 1
ATOM 1432 C CA . ASP A 1 197 ? 9.295 10.335 -1.640 1.00 89.25 197 ASP A CA 1
ATOM 1433 C C . ASP A 1 197 ? 8.785 10.095 -3.069 1.00 89.25 197 ASP A C 1
ATOM 1435 O O . ASP A 1 197 ? 9.175 10.768 -4.026 1.00 89.25 197 ASP A O 1
ATOM 1439 N N . SER A 1 198 ? 7.939 9.087 -3.245 1.00 91.62 198 SER A N 1
ATOM 1440 C CA . SER A 1 198 ? 7.490 8.655 -4.573 1.00 91.62 198 SER A CA 1
ATOM 1441 C C . SER A 1 198 ? 6.079 8.095 -4.545 1.00 91.62 198 SER A C 1
ATOM 1443 O O . SER A 1 198 ? 5.526 7.836 -3.476 1.00 91.62 198 SER A O 1
ATOM 1445 N N . SER A 1 199 ? 5.486 7.928 -5.728 1.00 95.19 199 SER A N 1
ATOM 1446 C CA . SER A 1 199 ? 4.118 7.435 -5.879 1.00 95.19 199 SER A CA 1
ATOM 1447 C C . SER A 1 199 ? 4.052 6.270 -6.855 1.00 95.19 199 SER A C 1
ATOM 1449 O O . SER A 1 199 ? 4.547 6.370 -7.977 1.00 95.19 199 SER A O 1
ATOM 1451 N N . LEU A 1 200 ? 3.397 5.186 -6.440 1.00 97.44 200 LEU A N 1
ATOM 1452 C CA . LEU A 1 200 ? 3.137 4.013 -7.285 1.00 97.44 200 LEU A CA 1
ATOM 1453 C C . LEU A 1 200 ? 1.690 3.956 -7.798 1.00 97.44 200 LEU A C 1
ATOM 1455 O O . LEU A 1 200 ? 1.249 2.916 -8.286 1.00 97.44 200 LEU A O 1
ATOM 1459 N N . GLY A 1 201 ? 0.947 5.062 -7.707 1.00 97.75 201 GLY A N 1
ATOM 1460 C CA . GLY A 1 201 ? -0.447 5.101 -8.141 1.00 97.75 201 GLY A CA 1
ATOM 1461 C C . GLY A 1 201 ? -1.3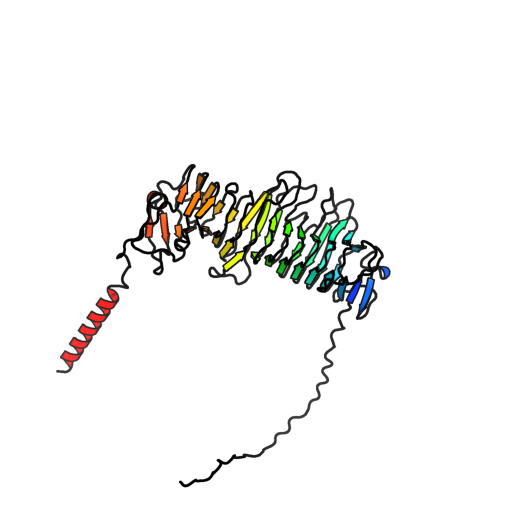09 4.132 -7.328 1.00 97.75 201 GLY A C 1
ATOM 1462 O O . GLY A 1 201 ? -1.221 4.105 -6.101 1.00 97.75 201 GLY A O 1
ATOM 1463 N N . THR A 1 202 ? -2.152 3.348 -7.993 1.00 98.31 202 THR A N 1
ATOM 1464 C CA . THR A 1 202 ? -2.924 2.269 -7.354 1.00 98.31 202 THR A CA 1
ATOM 1465 C C . THR A 1 202 ? -2.049 1.028 -7.223 1.00 98.31 202 THR A C 1
ATOM 1467 O O . THR A 1 202 ? -1.492 0.585 -8.217 1.00 98.31 202 THR A O 1
ATOM 1470 N N . LEU A 1 203 ? -1.935 0.427 -6.040 1.00 98.62 203 LEU A N 1
ATOM 1471 C CA . LEU A 1 203 ? -1.062 -0.726 -5.822 1.00 98.62 203 LEU A CA 1
ATOM 1472 C C . LEU A 1 203 ? -1.867 -2.029 -5.700 1.00 98.62 203 LEU A C 1
ATOM 1474 O O . LEU A 1 203 ? -2.744 -2.160 -4.840 1.00 98.62 203 LEU A O 1
ATOM 1478 N N . VAL A 1 204 ? -1.540 -3.005 -6.552 1.00 98.62 204 VAL A N 1
ATOM 1479 C CA . VAL A 1 204 ? -2.137 -4.349 -6.558 1.00 98.62 204 VAL A CA 1
ATOM 1480 C C . VAL A 1 204 ? -1.041 -5.409 -6.466 1.00 98.62 204 VAL A C 1
ATOM 1482 O O . VAL A 1 204 ? -0.226 -5.538 -7.378 1.00 98.62 204 VAL A O 1
ATOM 1485 N N . LEU A 1 205 ? -1.028 -6.198 -5.390 1.00 98.31 205 LEU A N 1
ATOM 1486 C CA . LEU A 1 205 ? -0.107 -7.329 -5.230 1.00 98.31 205 LEU A CA 1
ATOM 1487 C C . LEU A 1 205 ? -0.895 -8.640 -5.191 1.00 98.31 205 LEU A C 1
ATOM 1489 O O . LEU A 1 205 ? -1.603 -8.942 -4.231 1.00 98.31 205 LEU A O 1
ATOM 1493 N N . ASN A 1 206 ? -0.755 -9.438 -6.245 1.00 97.69 206 ASN A N 1
ATOM 1494 C CA . ASN A 1 206 ? -1.309 -10.795 -6.304 1.00 97.69 206 ASN A CA 1
ATOM 1495 C C . ASN A 1 206 ? -0.226 -11.866 -6.088 1.00 97.69 206 ASN A C 1
ATOM 1497 O O . ASN A 1 206 ? -0.543 -13.039 -5.909 1.00 97.69 206 ASN A O 1
ATOM 1501 N N . GLY A 1 207 ? 1.043 -11.452 -6.065 1.00 96.25 207 GLY A N 1
ATOM 1502 C CA . GLY A 1 207 ? 2.221 -12.273 -5.820 1.00 96.25 207 GLY A CA 1
ATOM 1503 C C . GLY A 1 207 ? 3.474 -11.398 -5.735 1.00 96.25 207 GLY A C 1
ATOM 1504 O O . GLY A 1 207 ? 3.377 -10.180 -5.590 1.00 96.25 207 GLY A O 1
ATOM 1505 N N . GLY A 1 208 ? 4.650 -12.018 -5.839 1.00 97.06 208 GLY A N 1
ATOM 1506 C CA . GLY A 1 208 ? 5.931 -11.305 -5.868 1.00 97.06 208 GLY A CA 1
ATOM 1507 C C . GLY A 1 208 ? 6.247 -10.506 -4.600 1.00 97.06 208 GLY A C 1
ATOM 1508 O O . GLY A 1 208 ? 5.663 -10.735 -3.539 1.00 97.06 208 GLY A O 1
ATOM 1509 N N . ALA A 1 209 ? 7.201 -9.584 -4.721 1.00 97.00 209 ALA A N 1
ATOM 1510 C CA . ALA A 1 209 ? 7.664 -8.732 -3.633 1.00 97.00 209 ALA A CA 1
ATOM 1511 C C . ALA A 1 209 ? 7.771 -7.261 -4.061 1.00 97.00 209 ALA A C 1
ATOM 1513 O O . ALA A 1 209 ? 8.311 -6.952 -5.126 1.00 97.00 209 ALA A O 1
ATOM 1514 N N . LEU A 1 210 ? 7.312 -6.354 -3.198 1.00 96.75 210 LEU A N 1
ATOM 1515 C CA . LEU A 1 210 ? 7.638 -4.932 -3.228 1.00 96.75 210 LEU A CA 1
ATOM 1516 C C . LEU A 1 210 ? 8.639 -4.627 -2.113 1.00 96.75 210 LEU A C 1
ATOM 1518 O O . LEU A 1 210 ? 8.304 -4.691 -0.929 1.00 96.75 210 LEU A O 1
ATOM 1522 N N . ASN A 1 211 ? 9.843 -4.226 -2.500 1.00 92.31 211 ASN A N 1
ATOM 1523 C CA . ASN A 1 211 ? 10.885 -3.807 -1.576 1.00 92.31 211 ASN A CA 1
ATOM 1524 C C . ASN A 1 211 ? 10.950 -2.276 -1.544 1.00 92.31 211 ASN A C 1
ATOM 1526 O O . ASN A 1 211 ? 11.318 -1.647 -2.536 1.00 92.31 211 ASN A O 1
ATOM 1530 N N . LEU A 1 212 ? 10.626 -1.679 -0.396 1.00 89.06 212 LEU A N 1
ATOM 1531 C CA . LEU A 1 212 ? 10.575 -0.226 -0.161 1.00 89.06 212 LEU A CA 1
ATOM 1532 C C . LEU A 1 212 ? 11.960 0.430 0.035 1.00 89.06 212 LEU A C 1
ATOM 1534 O O . LEU A 1 212 ? 12.042 1.628 0.287 1.00 89.06 212 LEU A O 1
ATOM 1538 N N . ASN A 1 213 ? 13.028 -0.364 -0.073 1.00 76.19 213 ASN A N 1
ATOM 1539 C CA . ASN A 1 213 ? 14.437 -0.067 0.210 1.00 76.19 213 ASN A CA 1
ATOM 1540 C C . ASN A 1 213 ? 14.890 1.389 -0.106 1.00 76.19 213 ASN A C 1
ATOM 1542 O O . ASN A 1 213 ? 14.887 1.822 -1.252 1.00 76.19 213 ASN A O 1
ATOM 1546 N N . ALA A 1 214 ? 15.412 2.142 0.873 1.00 59.81 214 ALA A N 1
ATOM 1547 C CA . ALA A 1 214 ? 16.218 3.347 0.590 1.00 59.81 214 ALA A CA 1
ATOM 1548 C C . ALA A 1 214 ? 17.711 3.015 0.562 1.00 59.81 214 ALA A C 1
ATOM 1550 O O . ALA A 1 214 ? 18.509 3.468 1.381 1.00 59.81 214 ALA A O 1
ATOM 1551 N N . GLY A 1 215 ? 18.095 2.190 -0.401 1.00 48.12 215 GLY A N 1
ATOM 1552 C CA . GLY A 1 215 ? 19.469 1.766 -0.592 1.00 48.12 215 GLY A CA 1
ATOM 1553 C C . GLY A 1 215 ? 20.297 2.872 -1.225 1.00 48.12 215 GLY A C 1
ATOM 1554 O O . GLY A 1 215 ? 20.415 2.972 -2.445 1.00 48.12 215 GLY A O 1
ATOM 1555 N N . GLY A 1 216 ? 20.868 3.717 -0.377 1.00 49.66 216 GLY A N 1
ATOM 1556 C CA . GLY A 1 216 ? 21.768 4.800 -0.739 1.00 49.66 216 GLY A CA 1
ATOM 1557 C C . GLY A 1 216 ? 22.258 5.523 0.504 1.00 49.66 216 GLY A C 1
ATOM 1558 O O . GLY A 1 216 ? 21.558 5.590 1.501 1.00 49.66 216 GLY A O 1
ATOM 1559 N N . VAL A 1 217 ? 23.467 6.078 0.457 1.00 49.59 217 VAL A N 1
ATOM 1560 C CA . VAL A 1 217 ? 24.207 6.677 1.594 1.00 49.59 217 VAL A CA 1
ATOM 1561 C C . VAL A 1 217 ? 23.456 7.798 2.350 1.00 49.59 217 VAL A C 1
ATOM 1563 O O . VAL A 1 217 ? 23.903 8.228 3.411 1.00 49.59 217 VAL A O 1
ATOM 1566 N N . VAL A 1 218 ? 22.286 8.233 1.874 1.00 56.66 218 VAL A N 1
ATOM 1567 C CA . VAL A 1 218 ? 21.412 9.195 2.555 1.00 56.66 218 VAL A CA 1
ATOM 1568 C C . VAL A 1 218 ? 20.206 8.467 3.156 1.00 56.66 218 VAL A C 1
ATOM 1570 O O . VAL A 1 218 ? 19.109 8.458 2.604 1.00 56.66 218 VAL A O 1
ATOM 1573 N N . ASN A 1 219 ? 20.438 7.846 4.313 1.00 57.59 219 ASN A N 1
ATOM 1574 C CA . ASN A 1 219 ? 19.428 7.162 5.117 1.00 57.59 219 ASN A CA 1
ATOM 1575 C C . ASN A 1 219 ? 18.465 8.161 5.782 1.00 57.59 219 ASN A C 1
ATOM 1577 O O . ASN A 1 219 ? 18.640 8.539 6.941 1.00 57.59 219 ASN A O 1
ATOM 1581 N N . GLY A 1 220 ? 17.461 8.616 5.040 1.00 72.44 220 GLY A N 1
ATOM 1582 C CA . GLY A 1 220 ? 16.354 9.401 5.579 1.00 72.44 220 GLY A CA 1
ATOM 1583 C C . GLY A 1 220 ? 15.064 8.594 5.594 1.00 72.44 220 GLY A C 1
ATOM 1584 O O . GLY A 1 220 ? 14.871 7.723 4.749 1.00 72.44 220 GLY A O 1
ATOM 1585 N N . ASN A 1 221 ? 14.150 8.926 6.505 1.00 84.00 221 ASN A N 1
ATOM 1586 C CA . ASN A 1 221 ? 12.787 8.402 6.441 1.00 84.00 221 ASN A CA 1
ATOM 1587 C C . ASN A 1 221 ? 12.184 8.750 5.079 1.00 84.00 221 ASN A C 1
ATOM 1589 O O . ASN A 1 221 ? 12.280 9.909 4.657 1.00 84.00 221 ASN A O 1
ATOM 1593 N N . ARG A 1 222 ? 11.610 7.768 4.384 1.00 86.56 222 ARG A N 1
ATOM 1594 C CA . ARG A 1 222 ? 10.982 7.948 3.063 1.00 86.56 222 ARG A CA 1
ATOM 1595 C C . ARG A 1 222 ? 9.524 7.529 3.117 1.00 86.56 222 ARG A C 1
ATOM 1597 O O . ARG A 1 222 ? 9.172 6.603 3.848 1.00 86.56 222 ARG A O 1
ATOM 1604 N N . THR A 1 223 ? 8.712 8.170 2.289 1.00 91.75 223 THR A N 1
ATOM 1605 C CA . THR A 1 223 ? 7.310 7.817 2.091 1.00 91.75 223 THR A CA 1
ATOM 1606 C C . THR A 1 223 ? 7.070 7.365 0.659 1.00 91.75 223 THR A C 1
ATOM 1608 O O . THR A 1 223 ? 7.347 8.088 -0.299 1.00 91.75 223 THR A O 1
ATOM 1611 N N . ILE A 1 224 ? 6.487 6.179 0.514 1.00 94.50 224 ILE A N 1
ATOM 1612 C CA . ILE A 1 224 ? 5.929 5.697 -0.745 1.00 94.50 224 ILE A CA 1
ATOM 1613 C C . ILE A 1 224 ? 4.420 5.833 -0.654 1.00 94.50 224 ILE A C 1
ATOM 1615 O O . ILE A 1 224 ? 3.774 5.167 0.152 1.00 94.50 224 ILE A O 1
ATOM 1619 N N . SER A 1 225 ? 3.866 6.728 -1.462 1.00 96.69 225 SER A N 1
ATOM 1620 C CA . SER A 1 225 ? 2.428 6.958 -1.518 1.00 96.69 225 SER A CA 1
ATOM 1621 C C . SER A 1 225 ? 1.777 6.043 -2.548 1.00 96.69 225 SER A C 1
ATOM 1623 O O . SER A 1 225 ? 2.254 5.895 -3.674 1.00 96.69 225 SER A O 1
ATOM 1625 N N . VAL A 1 226 ? 0.657 5.452 -2.167 1.00 98.44 226 VAL A N 1
ATOM 1626 C CA . VAL A 1 226 ? -0.234 4.705 -3.048 1.00 98.44 226 VAL A CA 1
ATOM 1627 C C . VAL A 1 226 ? -1.645 5.206 -2.825 1.00 98.44 226 VAL A C 1
ATOM 1629 O O . VAL A 1 226 ? -2.049 5.481 -1.697 1.00 98.44 226 VAL A O 1
ATOM 1632 N N . ARG A 1 227 ? -2.420 5.326 -3.895 1.00 97.88 227 ARG A N 1
ATOM 1633 C CA . ARG A 1 227 ? -3.814 5.753 -3.792 1.00 97.88 227 ARG A CA 1
ATOM 1634 C C . ARG A 1 227 ? -4.669 4.668 -3.137 1.00 97.88 227 ARG A C 1
ATOM 1636 O O . ARG A 1 227 ? -5.473 4.959 -2.262 1.00 97.88 227 ARG A O 1
ATOM 1643 N N . SER A 1 228 ? -4.417 3.399 -3.440 1.00 97.62 228 SER A N 1
ATOM 1644 C CA . SER A 1 228 ? -4.984 2.272 -2.696 1.00 97.62 228 SER A CA 1
ATOM 1645 C C . SER A 1 228 ? -4.063 1.061 -2.697 1.00 97.62 228 SER A C 1
ATOM 1647 O O . SER A 1 228 ? -3.137 0.987 -3.504 1.00 97.62 228 SER A O 1
ATOM 1649 N N . LEU A 1 229 ? -4.317 0.129 -1.775 1.00 98.62 229 LEU A N 1
ATOM 1650 C CA . LEU A 1 229 ? -3.607 -1.140 -1.670 1.00 98.62 229 LEU A CA 1
ATOM 1651 C C . LEU A 1 229 ? -4.610 -2.297 -1.684 1.00 98.62 229 LEU A C 1
ATOM 1653 O O . LEU A 1 229 ? -5.505 -2.382 -0.839 1.00 98.62 229 LEU A O 1
ATOM 1657 N N . SER A 1 230 ? -4.450 -3.210 -2.635 1.00 98.44 230 SER A N 1
ATOM 1658 C CA . SER A 1 230 ? -5.262 -4.423 -2.710 1.00 98.44 230 SER A CA 1
ATOM 1659 C C . SER A 1 230 ? -4.479 -5.608 -3.260 1.00 98.44 230 SER A C 1
ATOM 1661 O O . SER A 1 230 ? -3.354 -5.462 -3.733 1.00 98.44 230 SER A O 1
ATOM 1663 N N . GLY A 1 231 ? -5.082 -6.789 -3.191 1.00 98.19 231 GLY A N 1
ATOM 1664 C CA . GLY A 1 231 ? -4.593 -7.977 -3.877 1.00 98.19 231 GLY A CA 1
ATOM 1665 C C . GLY A 1 231 ? -4.534 -9.206 -2.981 1.00 98.19 231 GLY A C 1
ATOM 1666 O O . GLY A 1 231 ? -4.713 -9.134 -1.762 1.00 98.19 231 GLY A O 1
ATOM 1667 N N . THR A 1 232 ? -4.351 -10.359 -3.615 1.00 97.69 232 THR A N 1
ATOM 1668 C CA . THR A 1 232 ? -4.551 -11.669 -2.984 1.00 97.69 232 THR A CA 1
ATOM 1669 C C . THR A 1 232 ? -3.297 -12.253 -2.337 1.00 97.69 232 THR A C 1
ATOM 1671 O O . THR A 1 232 ? -3.388 -13.312 -1.722 1.00 97.69 232 THR A O 1
ATOM 1674 N N . GLY A 1 233 ? -2.128 -11.621 -2.478 1.00 94.44 233 GLY A N 1
ATOM 1675 C CA . GLY A 1 233 ? -0.872 -12.196 -1.997 1.00 94.44 233 GLY A CA 1
ATOM 1676 C C . GLY A 1 233 ? 0.335 -11.279 -2.161 1.00 94.44 233 GLY A C 1
ATOM 1677 O O . GLY A 1 233 ? 0.198 -10.070 -2.284 1.00 94.44 233 GLY A O 1
ATOM 1678 N N . GLY A 1 234 ? 1.529 -11.871 -2.161 1.00 97.44 234 GLY A N 1
ATOM 1679 C CA . GLY A 1 234 ? 2.791 -11.136 -2.243 1.00 97.44 234 GLY A CA 1
ATOM 1680 C C . GLY A 1 234 ? 3.282 -10.602 -0.898 1.00 97.44 234 GLY A C 1
ATOM 1681 O O . GLY A 1 234 ? 2.639 -10.764 0.146 1.00 97.44 234 GLY A O 1
ATOM 1682 N N . THR A 1 235 ? 4.471 -10.007 -0.926 1.00 97.44 235 THR A N 1
ATOM 1683 C CA . THR A 1 235 ? 5.104 -9.400 0.245 1.00 97.44 235 THR A CA 1
ATOM 1684 C C . THR A 1 235 ? 5.433 -7.936 -0.005 1.00 97.44 235 THR A C 1
ATOM 1686 O O . THR A 1 235 ? 5.897 -7.552 -1.076 1.00 97.44 235 THR A O 1
ATOM 1689 N N . ILE A 1 236 ? 5.211 -7.108 1.009 1.00 97.81 236 ILE A N 1
ATOM 1690 C CA . ILE A 1 236 ? 5.752 -5.754 1.087 1.00 97.81 236 ILE A CA 1
ATOM 1691 C C . ILE A 1 236 ? 6.745 -5.755 2.243 1.00 97.81 236 ILE A C 1
ATOM 1693 O O . ILE A 1 236 ? 6.429 -6.230 3.335 1.00 97.81 236 ILE A O 1
ATOM 1697 N N . GLY A 1 237 ? 7.948 -5.254 2.012 1.00 94.25 237 GLY A N 1
ATOM 1698 C CA . GLY A 1 237 ? 8.961 -5.156 3.054 1.00 94.25 237 GLY A CA 1
ATOM 1699 C C . GLY A 1 237 ? 10.084 -4.215 2.672 1.00 94.25 237 GLY A C 1
ATOM 1700 O O . GLY A 1 237 ? 10.018 -3.518 1.659 1.00 94.25 237 GLY A O 1
ATOM 1701 N N . GLU A 1 238 ? 11.134 -4.198 3.480 1.00 89.00 238 GLU A N 1
ATOM 1702 C CA . GLU A 1 238 ? 12.357 -3.471 3.172 1.00 89.00 238 GLU A CA 1
ATOM 1703 C C . GLU A 1 238 ? 13.567 -4.413 3.262 1.00 89.00 238 GLU A C 1
ATOM 1705 O O . GLU A 1 238 ? 13.564 -5.424 3.964 1.00 89.00 238 GLU A O 1
ATOM 1710 N N . THR A 1 239 ? 14.576 -4.158 2.438 1.00 82.06 239 THR A N 1
ATOM 1711 C CA . THR A 1 239 ? 15.765 -5.018 2.324 1.00 82.06 239 THR A CA 1
ATOM 1712 C C . THR A 1 239 ? 17.047 -4.224 2.561 1.00 82.06 239 THR A C 1
ATOM 1714 O O . THR A 1 239 ? 18.128 -4.666 2.173 1.00 82.06 239 THR A O 1
ATOM 1717 N N . THR A 1 240 ? 16.944 -3.024 3.133 1.00 71.19 240 THR A N 1
ATOM 1718 C CA . THR A 1 240 ? 18.065 -2.122 3.378 1.00 71.19 240 THR A CA 1
ATOM 1719 C C . THR A 1 240 ? 18.860 -2.604 4.588 1.00 71.19 240 THR A C 1
ATOM 1721 O O . THR A 1 240 ? 18.423 -2.502 5.728 1.00 71.19 240 THR A O 1
ATOM 1724 N N . SER A 1 241 ? 20.082 -3.086 4.374 1.00 65.94 241 SER A N 1
ATOM 1725 C CA . SER A 1 241 ? 21.035 -3.288 5.472 1.00 65.94 241 SER A CA 1
ATOM 1726 C C . SER A 1 241 ? 21.688 -1.944 5.836 1.00 65.94 241 SER A C 1
ATOM 1728 O O . SER A 1 241 ? 22.401 -1.369 5.015 1.00 65.94 241 SER A O 1
ATOM 1730 N N . GLY A 1 242 ? 21.446 -1.406 7.036 1.00 64.12 242 GLY A N 1
ATOM 1731 C CA . GLY A 1 242 ? 21.906 -0.058 7.408 1.00 64.12 242 GLY A CA 1
ATOM 1732 C C . GLY A 1 242 ? 21.330 0.571 8.693 1.00 64.12 242 GLY A C 1
ATOM 1733 O O . GLY A 1 242 ? 21.151 -0.084 9.715 1.00 64.12 242 GLY A O 1
ATOM 1734 N N . THR A 1 243 ? 21.124 1.891 8.681 1.00 61.75 243 THR A N 1
ATOM 1735 C CA . THR A 1 243 ? 21.073 2.775 9.869 1.00 61.75 243 THR A CA 1
ATOM 1736 C C . THR A 1 243 ? 19.722 2.863 10.606 1.00 61.75 243 THR A C 1
ATOM 1738 O O . THR A 1 243 ? 19.484 3.863 11.281 1.00 61.75 243 THR A O 1
ATOM 1741 N N . GLY A 1 244 ? 18.815 1.889 10.478 1.00 72.38 244 GLY A N 1
ATOM 1742 C CA . GLY A 1 244 ? 17.540 1.913 11.217 1.00 72.38 244 GLY A CA 1
ATOM 1743 C C . GLY A 1 244 ? 16.497 2.925 10.720 1.00 72.38 244 GLY A C 1
ATOM 1744 O O . GLY A 1 244 ? 15.684 3.395 11.510 1.00 72.38 244 GLY A O 1
ATOM 1745 N N . ALA A 1 245 ? 16.532 3.314 9.439 1.00 82.81 245 ALA A N 1
ATOM 1746 C CA . ALA A 1 245 ? 15.576 4.271 8.866 1.00 82.81 245 ALA A CA 1
ATOM 1747 C C . ALA A 1 245 ? 14.142 3.715 8.822 1.00 82.81 245 ALA A C 1
ATOM 1749 O O . ALA A 1 245 ? 13.944 2.508 8.713 1.00 82.81 245 ALA A O 1
ATOM 1750 N N . THR A 1 246 ? 13.137 4.597 8.847 1.00 86.94 246 THR A N 1
ATOM 1751 C CA . THR A 1 246 ? 11.728 4.201 8.698 1.00 86.94 246 THR A CA 1
ATOM 1752 C C . THR A 1 246 ? 11.215 4.447 7.277 1.00 86.94 246 THR A C 1
ATOM 1754 O O . THR A 1 246 ? 11.291 5.567 6.764 1.00 86.94 246 THR A O 1
ATOM 1757 N N . PHE A 1 247 ? 10.636 3.418 6.662 1.00 90.12 247 PHE A N 1
ATOM 1758 C CA . PHE A 1 247 ? 9.983 3.469 5.357 1.00 90.12 247 PHE A CA 1
ATOM 1759 C C . PHE A 1 247 ? 8.475 3.409 5.523 1.00 90.12 247 PHE A C 1
ATOM 1761 O O . PHE A 1 247 ? 7.917 2.386 5.914 1.00 90.12 247 PHE A O 1
ATOM 1768 N N . THR A 1 248 ? 7.812 4.515 5.210 1.00 94.06 248 THR A N 1
ATOM 1769 C CA . THR A 1 248 ? 6.365 4.631 5.339 1.00 94.06 248 THR A CA 1
ATOM 1770 C C . THR A 1 248 ? 5.692 4.265 4.024 1.00 94.06 248 THR A C 1
ATOM 1772 O O . THR A 1 248 ? 5.892 4.940 3.015 1.00 94.06 248 THR A O 1
ATOM 1775 N N . LEU A 1 249 ? 4.833 3.248 4.032 1.00 97.25 249 LEU A N 1
ATOM 1776 C CA . LEU A 1 249 ? 3.838 3.059 2.978 1.00 97.25 249 LEU A CA 1
ATOM 1777 C C . LEU A 1 249 ? 2.580 3.857 3.349 1.00 97.25 249 LEU A C 1
ATOM 1779 O O . LEU A 1 249 ? 1.904 3.563 4.339 1.00 97.25 249 LEU A O 1
ATOM 1783 N N . ALA A 1 250 ? 2.286 4.891 2.563 1.00 98.06 250 ALA A N 1
ATOM 1784 C CA . ALA A 1 250 ? 1.146 5.774 2.764 1.00 98.06 250 ALA A CA 1
ATOM 1785 C C . ALA A 1 250 ? 0.011 5.428 1.792 1.00 98.06 250 ALA A C 1
ATOM 1787 O O . ALA A 1 250 ? 0.150 5.604 0.586 1.00 98.06 250 ALA A O 1
ATOM 1788 N N . ILE A 1 251 ? -1.121 4.966 2.318 1.00 98.56 251 ILE A N 1
ATOM 1789 C CA . ILE A 1 251 ? -2.346 4.679 1.565 1.00 98.56 251 ILE A CA 1
ATOM 1790 C C . ILE A 1 251 ? -3.240 5.916 1.636 1.00 98.56 251 ILE A C 1
ATOM 1792 O O . ILE A 1 251 ? -3.746 6.242 2.711 1.00 98.56 251 ILE A O 1
ATOM 1796 N N . THR A 1 252 ? -3.413 6.616 0.514 1.00 97.62 252 THR A N 1
ATOM 1797 C CA . THR A 1 252 ? -3.957 7.985 0.501 1.00 97.62 252 THR A CA 1
ATOM 1798 C C . THR A 1 252 ? -5.428 8.106 0.096 1.00 97.62 252 THR A C 1
ATOM 1800 O O . THR A 1 252 ? -6.024 9.164 0.290 1.00 97.62 252 THR A O 1
ATOM 1803 N N . GLY A 1 253 ? -6.018 7.049 -0.463 1.00 95.81 253 GLY A N 1
ATOM 1804 C CA . GLY A 1 253 ? -7.353 7.046 -1.070 1.00 95.81 253 GLY A CA 1
ATOM 1805 C C . GLY A 1 253 ? -7.330 7.290 -2.586 1.00 95.81 253 GLY A C 1
ATOM 1806 O O . GLY A 1 253 ? -6.427 7.948 -3.113 1.00 95.81 253 GLY A O 1
ATOM 1807 N N . GLU A 1 254 ? -8.335 6.755 -3.283 1.00 95.94 254 GLU A N 1
ATOM 1808 C CA . GLU A 1 254 ? -8.590 6.990 -4.709 1.00 95.94 254 GLU A CA 1
ATOM 1809 C C . GLU A 1 254 ? -9.649 8.075 -4.927 1.00 95.94 254 GLU A C 1
ATOM 1811 O O . GLU A 1 254 ? -10.560 8.281 -4.119 1.00 95.94 254 GLU A O 1
ATOM 1816 N N . THR A 1 255 ? -9.592 8.724 -6.090 1.00 94.56 255 THR A N 1
ATOM 1817 C CA . THR A 1 255 ? -10.682 9.588 -6.550 1.00 94.56 255 THR A CA 1
ATOM 1818 C C . THR A 1 255 ? -11.965 8.770 -6.703 1.00 94.56 255 THR A C 1
ATOM 1820 O O . THR A 1 255 ? -11.997 7.794 -7.448 1.00 94.56 255 THR A O 1
ATOM 1823 N N . GLY A 1 256 ? -13.035 9.202 -6.035 1.00 95.62 256 GLY A N 1
ATOM 1824 C CA . GLY A 1 256 ? -14.333 8.523 -6.060 1.00 95.62 256 GLY A CA 1
ATOM 1825 C C . GLY A 1 256 ? -14.538 7.505 -4.938 1.00 95.62 256 GLY A C 1
ATOM 1826 O O . GLY A 1 256 ? -15.625 6.936 -4.848 1.00 95.62 256 GLY A O 1
ATOM 1827 N N . ASP A 1 257 ? -13.548 7.298 -4.063 1.00 97.44 257 ASP A N 1
ATOM 1828 C CA . ASP A 1 257 ? -13.759 6.519 -2.846 1.00 97.44 257 ASP A CA 1
ATOM 1829 C C . ASP A 1 257 ? -14.824 7.176 -1.952 1.00 97.44 257 ASP A C 1
ATOM 1831 O O . ASP A 1 257 ? -14.885 8.397 -1.792 1.00 97.44 257 ASP A O 1
ATOM 1835 N N . THR A 1 258 ? -15.652 6.332 -1.344 1.00 97.38 258 THR A N 1
ATOM 1836 C CA . THR A 1 258 ? -16.636 6.703 -0.322 1.00 97.38 258 THR A CA 1
ATOM 1837 C C . THR A 1 258 ? -16.344 5.921 0.959 1.00 97.38 258 THR A C 1
ATOM 1839 O O . THR A 1 258 ? -15.484 5.038 0.963 1.00 97.38 258 THR A O 1
ATOM 1842 N N . ALA A 1 259 ? -17.059 6.216 2.047 1.00 94.25 259 ALA A N 1
ATOM 1843 C CA . ALA A 1 259 ? -16.942 5.445 3.287 1.00 94.25 259 ALA A CA 1
ATOM 1844 C C . ALA A 1 259 ? -17.307 3.955 3.103 1.00 94.25 259 ALA A C 1
ATOM 1846 O O . ALA A 1 259 ? -16.749 3.101 3.789 1.00 94.25 259 ALA A O 1
ATOM 1847 N N . ASP A 1 260 ? -18.172 3.641 2.129 1.00 96.12 260 ASP A N 1
ATOM 1848 C CA . ASP A 1 260 ? -18.591 2.270 1.804 1.00 96.12 260 ASP A CA 1
ATOM 1849 C C . ASP A 1 260 ? -17.573 1.528 0.921 1.00 96.12 2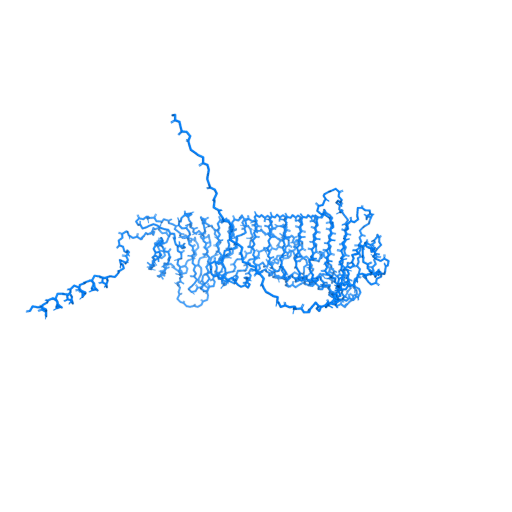60 ASP A C 1
ATOM 1851 O O . ASP A 1 260 ? -17.689 0.321 0.697 1.00 96.12 260 ASP A O 1
ATOM 1855 N N . THR A 1 261 ? -16.564 2.226 0.390 1.00 98.31 261 THR A N 1
ATOM 1856 C CA . THR A 1 261 ? -15.530 1.584 -0.419 1.00 98.31 261 THR A CA 1
ATOM 1857 C C . THR A 1 261 ? -14.636 0.715 0.462 1.00 98.31 261 THR A C 1
ATOM 1859 O O . THR A 1 261 ? -14.013 1.203 1.405 1.00 98.31 261 THR A O 1
ATOM 1862 N N . VAL A 1 262 ? -14.499 -0.561 0.096 1.00 98.25 262 VAL A N 1
ATOM 1863 C CA . VAL A 1 262 ? -13.627 -1.528 0.775 1.00 98.25 262 VAL A CA 1
ATOM 1864 C C . VAL A 1 262 ? -12.487 -1.957 -0.147 1.00 98.25 262 VAL A C 1
ATOM 1866 O O . VAL A 1 262 ? -12.706 -2.313 -1.307 1.00 98.25 262 VAL A O 1
ATOM 1869 N N . ARG A 1 263 ? -11.256 -1.959 0.372 1.00 98.31 263 ARG A N 1
ATOM 1870 C CA . ARG A 1 263 ? -10.061 -2.496 -0.296 1.00 98.31 263 ARG A CA 1
ATOM 1871 C C . ARG A 1 263 ? -9.399 -3.514 0.611 1.00 98.31 263 ARG A C 1
ATOM 1873 O O . ARG A 1 263 ? -9.137 -3.217 1.767 1.00 98.31 263 ARG A O 1
ATOM 1880 N N . THR A 1 264 ? -9.131 -4.704 0.088 1.00 98.62 264 THR A N 1
ATOM 1881 C CA . THR A 1 264 ? -8.538 -5.798 0.865 1.00 98.62 264 THR A CA 1
ATOM 1882 C C . THR A 1 264 ? -7.178 -6.160 0.307 1.00 98.62 264 THR A C 1
ATOM 1884 O O . THR A 1 264 ? -7.045 -6.401 -0.895 1.00 98.62 264 THR A O 1
ATOM 1887 N N . TYR A 1 265 ? -6.190 -6.227 1.194 1.00 98.81 265 TYR A N 1
ATOM 1888 C CA . TYR A 1 265 ? -4.886 -6.804 0.914 1.00 98.81 265 TYR A CA 1
ATOM 1889 C C . TYR A 1 265 ? -4.664 -8.034 1.793 1.00 98.81 265 TYR A C 1
ATOM 1891 O O . TYR A 1 265 ? -4.705 -7.954 3.023 1.00 98.81 265 TYR A O 1
ATOM 1899 N N . SER A 1 266 ? -4.458 -9.176 1.141 1.00 98.50 266 SER A N 1
ATOM 1900 C CA . SER A 1 266 ? -4.290 -10.484 1.785 1.00 98.50 266 SER A CA 1
ATOM 1901 C C . SER A 1 266 ? -2.838 -10.969 1.811 1.00 98.50 266 SER A C 1
ATOM 1903 O O . SER A 1 266 ? -2.563 -12.012 2.400 1.00 98.50 266 SER A O 1
ATOM 1905 N N . GLY A 1 267 ? -1.910 -10.236 1.188 1.00 98.31 267 GLY A N 1
ATOM 1906 C CA . GLY A 1 267 ? -0.477 -10.499 1.310 1.00 98.31 267 GLY A CA 1
ATOM 1907 C C . GLY A 1 267 ? 0.091 -10.051 2.660 1.00 98.31 267 GLY A C 1
ATOM 1908 O O . GLY A 1 267 ? -0.628 -9.564 3.532 1.00 98.31 267 GLY A O 1
ATOM 1909 N N . ALA A 1 268 ? 1.400 -10.220 2.837 1.00 97.75 268 ALA A N 1
ATOM 1910 C CA . ALA A 1 268 ? 2.086 -9.869 4.079 1.00 97.75 268 ALA A CA 1
ATOM 1911 C C . ALA A 1 268 ? 2.798 -8.516 3.957 1.00 97.75 268 ALA A C 1
ATOM 1913 O O . ALA A 1 268 ? 3.521 -8.279 2.986 1.00 97.75 268 ALA A O 1
ATOM 1914 N N . ILE A 1 269 ? 2.637 -7.646 4.954 1.00 98.12 269 ILE A N 1
ATOM 1915 C CA . ILE A 1 269 ? 3.497 -6.473 5.155 1.00 98.12 269 ILE A CA 1
ATOM 1916 C C . ILE A 1 269 ? 4.461 -6.805 6.290 1.00 98.12 269 ILE A C 1
ATOM 1918 O O . ILE A 1 269 ? 4.041 -7.102 7.406 1.00 98.12 269 ILE A O 1
ATOM 1922 N N . THR A 1 270 ? 5.754 -6.779 6.012 1.00 95.38 270 THR A N 1
ATOM 1923 C CA . THR A 1 270 ? 6.806 -7.225 6.931 1.00 95.38 270 THR A CA 1
ATOM 1924 C C . THR A 1 270 ? 7.867 -6.147 7.064 1.00 95.38 270 THR A C 1
ATOM 1926 O O . THR A 1 270 ? 7.927 -5.229 6.248 1.00 95.38 270 THR A O 1
ATOM 1929 N N . ASN A 1 271 ? 8.763 -6.290 8.037 1.00 90.81 271 ASN A N 1
ATOM 1930 C CA . ASN A 1 271 ? 9.984 -5.494 8.042 1.00 90.81 271 ASN A CA 1
ATOM 1931 C C . ASN A 1 271 ? 11.003 -5.942 6.975 1.00 90.81 271 ASN A C 1
ATOM 1933 O O . ASN A 1 271 ? 12.025 -5.309 6.774 1.00 90.81 271 ASN A O 1
ATOM 1937 N N . GLY A 1 272 ? 10.737 -7.042 6.268 1.00 89.69 272 GLY A N 1
ATOM 1938 C CA . GLY A 1 272 ? 11.677 -7.655 5.339 1.00 89.69 272 GLY A CA 1
ATOM 1939 C C . GLY A 1 272 ? 12.975 -8.097 6.022 1.00 89.69 272 GLY A C 1
ATOM 1940 O O . GLY A 1 272 ? 12.960 -8.575 7.154 1.00 89.69 272 GLY A O 1
ATOM 1941 N N . THR A 1 273 ? 14.090 -8.017 5.299 1.00 87.00 273 THR A N 1
ATOM 1942 C CA . THR A 1 273 ? 15.412 -8.485 5.762 1.00 87.00 273 THR A CA 1
ATOM 1943 C C . THR A 1 273 ? 16.377 -7.340 6.051 1.00 87.00 273 THR A C 1
ATOM 1945 O O . THR A 1 273 ? 17.569 -7.582 6.262 1.00 87.00 273 THR A O 1
ATOM 1948 N N . GLY A 1 274 ? 15.906 -6.099 5.951 1.00 81.56 274 GLY A N 1
ATOM 1949 C CA . GLY A 1 274 ? 16.692 -4.932 6.300 1.00 81.56 274 GLY A CA 1
ATOM 1950 C C . GLY A 1 274 ? 16.780 -4.714 7.808 1.00 81.56 274 GLY A C 1
ATOM 1951 O O . GLY A 1 274 ? 16.322 -5.521 8.616 1.00 81.56 274 GLY A O 1
ATOM 1952 N N . THR A 1 275 ? 17.460 -3.639 8.185 1.00 82.69 275 THR A N 1
ATOM 1953 C CA . THR A 1 275 ? 17.609 -3.195 9.579 1.00 82.69 275 THR A CA 1
ATOM 1954 C C . THR A 1 275 ? 16.818 -1.921 9.868 1.00 82.69 275 THR A C 1
ATOM 1956 O O . THR A 1 275 ? 16.937 -1.374 10.964 1.00 82.69 275 THR A O 1
ATOM 1959 N N . GLY A 1 276 ? 16.085 -1.402 8.880 1.00 85.75 276 GLY A N 1
ATOM 1960 C CA . GLY A 1 276 ? 15.135 -0.309 9.022 1.00 85.75 276 GLY A CA 1
ATOM 1961 C C . GLY A 1 276 ? 13.816 -0.776 9.632 1.00 85.75 276 GLY A C 1
ATOM 1962 O O . GLY A 1 276 ? 13.729 -1.853 10.211 1.00 85.75 276 GLY A O 1
ATOM 1963 N N . ALA A 1 277 ? 12.797 0.073 9.536 1.00 89.50 277 ALA A N 1
ATOM 1964 C CA . ALA A 1 277 ? 11.439 -0.207 9.982 1.00 89.50 277 ALA A CA 1
ATOM 1965 C C . ALA A 1 277 ? 10.445 0.091 8.854 1.00 89.50 277 ALA A C 1
ATOM 1967 O O . ALA A 1 277 ? 10.467 1.187 8.297 1.00 89.50 277 ALA A O 1
ATOM 1968 N N . VAL A 1 278 ? 9.524 -0.817 8.545 1.00 94.31 278 VAL A N 1
ATOM 1969 C CA . VAL A 1 278 ? 8.358 -0.505 7.703 1.00 94.31 278 VAL A CA 1
ATOM 1970 C C . VAL A 1 278 ? 7.246 0.063 8.582 1.00 94.31 278 VAL A C 1
ATOM 1972 O O . VAL A 1 278 ? 6.832 -0.575 9.545 1.00 94.31 278 VAL A O 1
ATOM 1975 N N . ALA A 1 279 ? 6.767 1.261 8.253 1.00 95.94 279 ALA A N 1
ATOM 1976 C CA . ALA A 1 279 ? 5.650 1.933 8.912 1.00 95.94 279 ALA A CA 1
ATOM 1977 C C . ALA A 1 279 ? 4.486 2.128 7.938 1.00 95.94 279 ALA A C 1
ATOM 1979 O O . ALA A 1 279 ? 4.673 2.174 6.720 1.00 95.94 279 ALA A O 1
ATOM 1980 N N . LEU A 1 280 ? 3.278 2.288 8.474 1.00 98.38 280 LEU A N 1
ATOM 1981 C CA . LEU A 1 280 ? 2.072 2.490 7.677 1.00 98.38 280 LEU A CA 1
ATOM 1982 C C . LEU A 1 280 ? 1.378 3.796 8.026 1.00 98.38 280 LEU A C 1
ATOM 1984 O O . LEU A 1 280 ? 1.230 4.157 9.193 1.00 98.38 280 LEU A O 1
ATOM 1988 N N . LYS A 1 281 ? 0.890 4.478 6.990 1.00 98.56 281 LYS A N 1
ATOM 1989 C CA . LYS A 1 281 ? 0.033 5.652 7.123 1.00 98.56 281 LYS A CA 1
ATOM 1990 C C . LYS A 1 281 ? -1.230 5.461 6.292 1.00 98.56 281 LYS A C 1
ATOM 1992 O O . LYS A 1 281 ? -1.148 5.308 5.080 1.00 98.56 281 LYS A O 1
ATOM 1997 N N . LYS A 1 282 ? -2.400 5.496 6.924 1.00 98.50 282 LYS A N 1
ATOM 1998 C CA . LYS A 1 282 ? -3.704 5.408 6.262 1.00 98.50 282 LYS A CA 1
ATOM 1999 C C . LYS A 1 282 ? -4.415 6.755 6.321 1.00 98.50 282 LYS A C 1
ATOM 2001 O O . LYS A 1 282 ? -4.681 7.284 7.398 1.00 98.50 282 LYS A O 1
ATOM 2006 N N . THR A 1 283 ? -4.756 7.282 5.154 1.00 97.88 283 THR A N 1
ATOM 2007 C CA . THR A 1 283 ? -5.654 8.426 4.977 1.00 97.88 283 THR A CA 1
ATOM 2008 C C . THR A 1 283 ? -6.728 8.074 3.937 1.00 97.88 283 THR A C 1
ATOM 2010 O O . THR A 1 283 ? -6.878 6.907 3.563 1.00 97.88 283 THR A O 1
ATOM 2013 N N . GLY A 1 284 ? -7.537 9.043 3.507 1.00 97.38 284 GLY A N 1
ATOM 2014 C CA . GLY A 1 284 ? -8.673 8.795 2.618 1.00 97.38 284 GLY A CA 1
ATOM 2015 C C . GLY A 1 284 ? -9.842 8.092 3.318 1.00 97.38 284 GLY A C 1
ATOM 2016 O O . GLY A 1 284 ? -9.688 7.471 4.367 1.00 97.38 284 GLY A O 1
ATOM 2017 N N . VAL A 1 285 ? -11.034 8.199 2.735 1.00 97.81 285 VAL A N 1
ATOM 2018 C CA . VAL A 1 285 ? -12.298 7.822 3.396 1.00 97.81 285 VAL A CA 1
ATOM 2019 C C . VAL A 1 285 ? -12.603 6.321 3.386 1.00 97.81 285 VAL A C 1
ATOM 2021 O O . VAL A 1 285 ? -13.381 5.864 4.215 1.00 97.81 285 VAL A O 1
ATOM 2024 N N . ALA A 1 286 ? -11.986 5.556 2.483 1.00 98.44 286 ALA A N 1
ATOM 2025 C CA . ALA A 1 286 ? -12.263 4.132 2.308 1.00 98.44 286 ALA A CA 1
ATOM 2026 C C . ALA A 1 286 ? -11.830 3.272 3.509 1.00 98.44 286 ALA A C 1
ATOM 2028 O O . ALA A 1 286 ? -10.916 3.631 4.266 1.00 98.44 286 ALA A O 1
ATOM 2029 N N . THR A 1 287 ? -12.432 2.086 3.602 1.00 98.62 287 THR A N 1
ATOM 2030 C CA . THR A 1 287 ? -11.995 0.998 4.479 1.00 98.62 287 THR A CA 1
ATOM 2031 C C . THR A 1 287 ? -10.868 0.210 3.814 1.00 98.62 287 THR A C 1
ATOM 2033 O O . THR A 1 287 ? -11.063 -0.427 2.778 1.00 98.62 287 THR A O 1
ATOM 2036 N N . GLN A 1 288 ? -9.685 0.225 4.426 1.00 98.81 288 GLN A N 1
ATOM 2037 C CA . GLN A 1 288 ? -8.583 -0.671 4.087 1.00 98.81 288 GLN A CA 1
ATOM 2038 C C . GLN A 1 288 ? -8.619 -1.880 5.024 1.00 98.81 288 GLN A C 1
ATOM 2040 O O . GLN A 1 288 ? -8.558 -1.714 6.238 1.00 98.81 288 GLN A O 1
ATOM 2045 N N . ILE A 1 289 ? -8.673 -3.085 4.466 1.00 98.75 289 ILE A N 1
ATOM 2046 C CA . ILE A 1 289 ? -8.593 -4.350 5.195 1.00 98.75 289 ILE A CA 1
ATOM 2047 C C . ILE A 1 289 ? -7.203 -4.950 4.998 1.00 98.75 289 ILE A C 1
ATOM 2049 O O . ILE A 1 289 ? -6.762 -5.148 3.859 1.00 98.75 289 ILE A O 1
ATOM 2053 N N . PHE A 1 290 ? -6.532 -5.269 6.101 1.00 98.75 290 PHE A N 1
ATOM 2054 C CA . PHE A 1 290 ? -5.353 -6.129 6.119 1.00 98.75 290 PHE A CA 1
ATOM 2055 C C . PHE A 1 290 ? -5.741 -7.520 6.608 1.00 98.75 290 PHE A C 1
ATOM 2057 O O . PHE A 1 290 ? -5.987 -7.740 7.796 1.00 98.75 290 PHE A O 1
ATOM 2064 N N . ALA A 1 291 ? -5.796 -8.453 5.661 1.00 98.50 291 ALA A N 1
ATOM 2065 C CA . ALA A 1 291 ? -6.222 -9.830 5.888 1.00 98.50 291 ALA A CA 1
ATOM 2066 C C . ALA A 1 291 ? -5.050 -10.816 6.011 1.00 98.50 291 ALA A C 1
ATOM 2068 O O . ALA A 1 291 ? -5.242 -11.937 6.472 1.00 98.50 291 ALA A O 1
ATOM 2069 N N . GLY A 1 292 ? -3.846 -10.422 5.590 1.00 98.19 292 GLY A N 1
ATOM 2070 C CA . GLY A 1 292 ? -2.646 -11.246 5.721 1.00 98.19 292 GLY A CA 1
ATOM 2071 C C . GLY A 1 292 ? -1.961 -11.135 7.085 1.00 98.19 292 GLY A C 1
ATOM 2072 O O . GLY A 1 292 ? -2.366 -10.372 7.965 1.00 98.19 292 GLY A O 1
ATOM 2073 N N . ALA A 1 293 ? -0.882 -11.901 7.252 1.00 97.06 293 ALA A N 1
ATOM 2074 C CA . ALA A 1 293 ? -0.031 -11.837 8.434 1.00 97.06 293 ALA A CA 1
ATOM 2075 C C . ALA A 1 293 ? 0.952 -10.667 8.309 1.00 97.06 293 ALA A C 1
ATOM 2077 O O . ALA A 1 293 ? 1.967 -10.775 7.618 1.00 97.06 293 ALA A O 1
ATOM 2078 N N . ASN A 1 294 ? 0.649 -9.543 8.958 1.00 97.94 294 ASN A N 1
ATOM 2079 C CA . ASN A 1 294 ? 1.536 -8.386 8.946 1.00 97.94 294 ASN A CA 1
ATOM 2080 C C . ASN A 1 294 ? 2.433 -8.412 10.179 1.00 97.94 294 ASN A C 1
ATOM 2082 O O . ASN A 1 294 ? 1.964 -8.602 11.302 1.00 97.94 294 ASN A O 1
ATOM 2086 N N . THR A 1 295 ? 3.728 -8.234 9.950 1.00 96.12 295 THR A N 1
ATOM 2087 C CA . THR A 1 295 ? 4.788 -8.323 10.959 1.00 96.12 295 THR A CA 1
ATOM 2088 C C . THR A 1 295 ? 5.753 -7.140 10.900 1.00 96.12 295 THR A C 1
ATOM 2090 O O . THR A 1 295 ? 6.859 -7.212 11.426 1.00 96.12 295 THR A O 1
ATOM 2093 N N . TYR A 1 296 ? 5.376 -6.059 10.217 1.00 96.06 296 T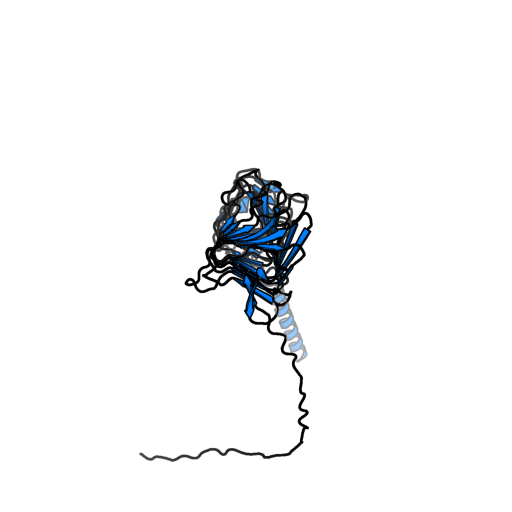YR A N 1
ATOM 2094 C CA . TYR A 1 296 ? 6.168 -4.834 10.207 1.00 96.06 296 TYR A CA 1
ATOM 2095 C C . TYR A 1 296 ? 6.280 -4.249 11.618 1.00 96.06 296 TYR A C 1
ATOM 2097 O O . TYR A 1 296 ? 5.337 -4.307 12.404 1.00 96.06 296 TYR A O 1
ATOM 2105 N N . GLU A 1 297 ? 7.449 -3.700 11.932 1.00 93.12 297 GLU A N 1
ATOM 2106 C CA . GLU A 1 297 ? 7.783 -3.259 13.291 1.00 93.12 297 GLU A CA 1
ATOM 2107 C C . GLU A 1 297 ? 7.613 -1.748 13.487 1.00 93.12 297 GLU A C 1
ATOM 2109 O O . GLU A 1 297 ? 7.585 -1.267 14.618 1.00 93.12 297 GLU A O 1
ATOM 2114 N N . GLY A 1 298 ? 7.490 -0.984 12.398 1.00 94.06 298 GLY A N 1
ATOM 2115 C CA . GLY A 1 298 ? 7.185 0.439 12.471 1.00 94.06 298 GLY A CA 1
ATOM 2116 C C . GLY A 1 298 ? 5.746 0.708 12.916 1.00 94.06 298 GLY A C 1
ATOM 2117 O O . GLY A 1 298 ? 4.888 -0.172 12.949 1.00 94.06 298 GLY A O 1
ATOM 2118 N N . GLY A 1 299 ? 5.468 1.965 13.259 1.00 95.81 299 GLY A N 1
ATOM 2119 C CA . GLY A 1 299 ? 4.139 2.382 13.704 1.00 95.81 299 GLY A CA 1
ATOM 2120 C C . GLY A 1 299 ? 3.084 2.385 12.592 1.00 95.81 299 GLY A C 1
ATOM 2121 O O . GLY A 1 299 ? 3.388 2.477 11.400 1.00 95.81 299 GLY A O 1
ATOM 2122 N N . THR A 1 300 ? 1.820 2.347 13.005 1.00 98.38 300 THR A N 1
ATOM 2123 C CA . THR A 1 300 ? 0.637 2.501 12.152 1.00 98.38 300 THR A CA 1
ATOM 2124 C C . THR A 1 300 ? -0.071 3.798 12.512 1.00 98.38 300 THR A C 1
ATOM 2126 O O . THR A 1 300 ? -0.553 3.951 13.628 1.00 98.38 300 THR A O 1
ATOM 2129 N N . THR A 1 301 ? -0.158 4.739 11.576 1.00 98.56 301 THR A N 1
ATOM 2130 C CA . THR A 1 301 ? -0.895 5.998 11.758 1.00 98.56 301 THR A CA 1
ATOM 2131 C C . THR A 1 301 ? -2.150 5.997 10.899 1.00 98.56 301 THR A C 1
ATOM 2133 O O . THR A 1 301 ? -2.071 5.821 9.685 1.00 98.56 301 THR A O 1
ATOM 2136 N N . ILE A 1 302 ? -3.307 6.226 11.510 1.00 98.81 302 ILE A N 1
ATOM 2137 C CA . ILE A 1 302 ? -4.605 6.277 10.837 1.00 98.81 302 ILE A CA 1
ATOM 2138 C C . ILE A 1 302 ? -5.155 7.689 11.022 1.00 98.81 302 ILE A C 1
ATOM 2140 O O . ILE A 1 302 ? -5.525 8.093 12.125 1.00 98.81 302 ILE A O 1
ATOM 2144 N N . GLU A 1 303 ? -5.169 8.463 9.940 1.00 98.44 303 GLU A N 1
ATOM 2145 C CA . GLU A 1 303 ? -5.628 9.856 9.962 1.00 98.44 303 GLU A CA 1
ATOM 2146 C C . GLU A 1 303 ? -7.066 10.000 9.462 1.00 98.44 303 GLU A C 1
ATOM 2148 O O . GLU A 1 303 ? -7.763 10.909 9.899 1.00 98.44 303 GLU A O 1
ATOM 2153 N N . GLN A 1 304 ? -7.509 9.132 8.543 1.00 98.44 304 GLN A N 1
ATOM 2154 C CA . GLN A 1 304 ? -8.852 9.166 7.952 1.00 98.44 304 GLN A CA 1
ATOM 2155 C C . GLN A 1 304 ? -9.326 7.768 7.516 1.00 98.44 304 GLN A C 1
ATOM 2157 O O . GLN A 1 304 ? -8.517 6.897 7.166 1.00 98.44 304 GLN A O 1
ATOM 2162 N N . GLY A 1 305 ? -10.651 7.594 7.481 1.00 98.44 305 GLY A N 1
ATOM 2163 C CA . GLY A 1 305 ? -11.309 6.347 7.087 1.00 98.44 305 GLY A CA 1
ATOM 2164 C C . GLY A 1 305 ? -11.075 5.221 8.092 1.00 98.44 305 GLY A C 1
ATOM 2165 O O . GLY A 1 305 ? -10.782 5.471 9.263 1.00 98.44 305 GLY A O 1
ATOM 2166 N N . THR A 1 306 ? -11.180 3.981 7.614 1.00 98.69 306 THR A N 1
ATOM 2167 C CA . THR A 1 306 ? -11.041 2.783 8.452 1.00 98.69 306 THR A CA 1
ATOM 2168 C C . THR A 1 306 ? -9.825 1.967 8.038 1.00 98.69 306 THR A C 1
ATOM 2170 O O . THR A 1 306 ? -9.628 1.691 6.852 1.00 98.69 306 THR A O 1
ATOM 2173 N N . LEU A 1 307 ? -9.023 1.548 9.017 1.00 98.81 307 LEU A N 1
ATOM 2174 C CA . LEU A 1 307 ? -8.113 0.415 8.881 1.00 98.81 307 LEU A CA 1
ATOM 2175 C C . LEU A 1 307 ? -8.675 -0.755 9.690 1.00 98.81 307 LEU A C 1
ATOM 2177 O O . LEU A 1 307 ? -8.714 -0.685 10.916 1.00 98.81 307 LEU A O 1
ATOM 2181 N N . MET A 1 308 ? -9.091 -1.820 9.010 1.00 98.81 308 MET A N 1
ATOM 2182 C CA . MET A 1 308 ? -9.568 -3.057 9.626 1.00 98.81 308 MET A CA 1
ATOM 2183 C C . MET A 1 308 ? -8.514 -4.154 9.493 1.00 98.81 308 MET A C 1
ATOM 2185 O O . MET A 1 308 ? -7.968 -4.375 8.413 1.00 98.81 308 MET A O 1
ATOM 2189 N N . VAL A 1 309 ? -8.245 -4.871 10.579 1.00 98.75 309 VAL A N 1
ATOM 2190 C CA . VAL A 1 309 ? -7.313 -6.001 10.588 1.00 98.75 309 VAL A CA 1
ATOM 2191 C C . VAL A 1 309 ? -8.093 -7.284 10.827 1.00 98.75 309 VAL A C 1
ATOM 2193 O O . VAL A 1 309 ? -8.648 -7.480 11.904 1.00 98.75 309 VAL A O 1
ATOM 2196 N N . THR A 1 310 ? -8.131 -8.150 9.819 1.00 98.50 310 THR A N 1
ATOM 2197 C CA . THR A 1 310 ? -8.695 -9.511 9.905 1.00 98.50 310 THR A CA 1
ATOM 2198 C C . THR A 1 310 ? -7.611 -10.591 9.925 1.00 98.50 310 THR A C 1
ATOM 2200 O O . THR A 1 310 ? -7.907 -11.752 10.190 1.00 98.50 310 THR A O 1
ATOM 2203 N N . GLY A 1 311 ? -6.361 -10.215 9.628 1.00 97.50 311 GLY A N 1
ATOM 2204 C CA . GLY A 1 311 ? -5.170 -11.038 9.832 1.00 97.50 311 GLY A CA 1
ATOM 2205 C C . GLY A 1 311 ? -4.460 -10.688 11.143 1.00 97.50 311 GLY A C 1
ATOM 2206 O O . GLY A 1 311 ? -5.059 -10.722 12.213 1.00 97.50 311 GLY A O 1
ATOM 2207 N N . SER A 1 312 ? -3.175 -10.332 11.072 1.00 96.94 312 SER A N 1
ATOM 2208 C CA . SER A 1 312 ? -2.383 -9.936 12.250 1.00 96.94 312 SER A CA 1
ATOM 2209 C C . SER A 1 312 ? -1.602 -8.642 12.030 1.00 96.94 312 SER A C 1
ATOM 2211 O O . SER A 1 312 ? -1.327 -8.270 10.888 1.00 96.94 312 SER A O 1
ATOM 2213 N N . LEU A 1 313 ? -1.198 -8.006 13.134 1.00 96.31 313 LEU A N 1
ATOM 2214 C CA . LEU A 1 313 ? -0.141 -6.991 13.211 1.00 96.31 313 LEU A CA 1
ATOM 2215 C C . LEU A 1 313 ? 0.958 -7.486 14.166 1.00 96.31 313 LEU A C 1
ATOM 2217 O O . LEU A 1 313 ? 0.676 -8.289 15.059 1.00 96.31 313 LEU A O 1
ATOM 2221 N N . ALA A 1 314 ? 2.194 -7.001 14.023 1.00 92.25 314 ALA A N 1
ATOM 2222 C CA . ALA A 1 314 ? 3.206 -7.228 15.051 1.00 92.25 314 ALA A CA 1
ATOM 2223 C C . ALA A 1 314 ? 2.869 -6.423 16.312 1.00 92.25 314 ALA A C 1
ATOM 2225 O O . ALA A 1 314 ? 2.551 -5.237 16.241 1.00 92.25 314 ALA A O 1
ATOM 2226 N N . ALA A 1 315 ? 3.039 -7.039 17.481 1.00 89.06 315 ALA A N 1
ATOM 2227 C CA . ALA A 1 315 ? 2.901 -6.372 18.775 1.00 89.06 315 ALA A CA 1
ATOM 2228 C C . ALA A 1 315 ? 4.158 -5.560 19.158 1.00 89.06 315 ALA A C 1
ATOM 2230 O O . ALA A 1 315 ? 4.564 -5.543 20.316 1.00 89.06 315 ALA A O 1
ATOM 2231 N N . THR A 1 316 ? 4.794 -4.913 18.180 1.00 90.38 316 THR A N 1
ATOM 2232 C CA . THR A 1 316 ? 5.991 -4.069 18.354 1.00 90.38 316 THR A CA 1
ATOM 2233 C C . THR A 1 316 ? 5.759 -2.648 17.850 1.00 90.38 316 THR A C 1
ATOM 2235 O O . THR A 1 316 ? 6.199 -1.698 18.494 1.00 90.38 316 THR A O 1
ATOM 2238 N N . GLY A 1 317 ? 5.021 -2.491 16.748 1.00 93.00 317 GLY A N 1
ATOM 2239 C CA . GLY A 1 317 ? 4.616 -1.192 16.224 1.00 93.00 317 GLY A CA 1
ATOM 2240 C C . GLY A 1 317 ? 3.447 -0.590 17.003 1.00 93.00 317 GLY A C 1
ATOM 2241 O O . GLY A 1 317 ? 2.462 -1.267 17.305 1.00 93.00 317 GLY A O 1
ATOM 2242 N N . ASP A 1 318 ? 3.536 0.704 17.302 1.00 97.19 318 ASP A N 1
ATOM 2243 C CA . ASP A 1 318 ? 2.451 1.452 17.941 1.00 97.19 318 ASP A CA 1
ATOM 2244 C C . ASP A 1 318 ? 1.350 1.809 16.936 1.00 97.19 318 ASP A C 1
ATOM 2246 O O . ASP A 1 318 ? 1.623 2.067 15.762 1.00 97.19 318 ASP A O 1
ATOM 2250 N N . VAL A 1 319 ? 0.102 1.882 17.401 1.00 98.62 319 VAL A N 1
ATOM 2251 C CA . VAL A 1 319 ? -1.043 2.335 16.599 1.00 98.62 319 VAL A CA 1
ATOM 2252 C C . VAL A 1 319 ? -1.472 3.724 17.060 1.00 98.62 319 VAL A C 1
ATOM 2254 O O . VAL A 1 319 ? -1.757 3.927 18.234 1.00 98.62 319 VAL A O 1
ATOM 2257 N N . SER A 1 320 ? -1.556 4.684 16.144 1.00 98.50 320 SER A N 1
ATOM 2258 C CA . SER A 1 320 ? -2.044 6.041 16.402 1.00 98.50 320 SER A CA 1
ATOM 2259 C C . SER A 1 320 ? -3.276 6.324 15.550 1.00 98.50 320 SER A C 1
ATOM 2261 O O . SER A 1 320 ? -3.230 6.182 14.327 1.00 98.50 320 SER A O 1
ATOM 2263 N N . VAL A 1 321 ? -4.373 6.729 16.189 1.00 98.69 321 VAL A N 1
ATOM 2264 C CA . VAL A 1 321 ? -5.672 6.964 15.546 1.00 98.69 321 VAL A CA 1
ATOM 2265 C C . VAL A 1 321 ? -6.101 8.407 15.779 1.00 98.69 321 VAL A C 1
ATOM 2267 O O . VAL A 1 321 ? -6.252 8.856 16.918 1.00 98.69 321 VAL A O 1
ATOM 2270 N N . SER A 1 322 ? -6.284 9.145 14.688 1.00 97.88 322 SER A N 1
ATOM 2271 C CA . SER A 1 322 ? -6.766 10.528 14.723 1.00 97.88 322 SER A CA 1
ATOM 2272 C C . SER A 1 322 ? -8.268 10.603 15.004 1.00 97.88 322 SER A C 1
ATOM 2274 O O . SER A 1 322 ? -8.993 9.614 14.919 1.00 97.88 322 SER A O 1
ATOM 2276 N N . SER A 1 323 ? -8.749 11.804 15.327 1.00 96.06 323 SER A N 1
ATOM 2277 C CA . SER A 1 323 ? -10.176 12.043 15.559 1.00 96.06 323 SER A CA 1
ATOM 2278 C C . SER A 1 323 ? -10.993 11.686 14.311 1.00 96.06 323 SER A C 1
ATOM 2280 O O . SER A 1 323 ? -10.602 12.045 13.200 1.00 96.06 323 SER A O 1
ATOM 2282 N N . ASN A 1 324 ? -12.123 10.99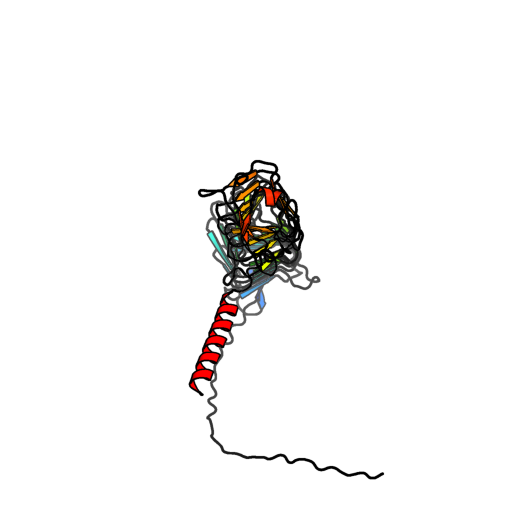6 14.491 1.00 95.19 324 ASN A N 1
ATOM 2283 C CA . ASN A 1 324 ? -12.995 10.467 13.432 1.00 95.19 324 ASN A CA 1
ATOM 2284 C C . ASN A 1 324 ? -12.359 9.420 12.495 1.00 95.19 324 ASN A C 1
ATOM 2286 O O . ASN A 1 324 ? -12.978 9.039 11.502 1.00 95.19 324 ASN A O 1
ATOM 2290 N N . ALA A 1 325 ? -11.143 8.952 12.782 1.00 98.50 325 ALA A N 1
ATOM 2291 C CA . ALA A 1 325 ? -10.555 7.806 12.104 1.00 98.50 325 ALA A CA 1
ATOM 2292 C C . ALA A 1 325 ? -10.848 6.519 12.885 1.00 98.50 325 ALA A C 1
ATOM 2294 O O . ALA A 1 325 ? -11.000 6.551 14.110 1.00 98.50 325 ALA A O 1
ATOM 2295 N N . THR A 1 326 ? -10.893 5.390 12.176 1.00 98.75 326 THR A N 1
ATOM 2296 C CA . THR A 1 326 ? -11.262 4.097 12.759 1.00 98.75 326 THR A CA 1
ATOM 2297 C C . THR A 1 326 ? -10.119 3.099 12.664 1.00 98.75 326 THR A C 1
ATOM 2299 O O . THR A 1 326 ? -9.631 2.795 11.572 1.00 98.75 326 THR A O 1
ATOM 2302 N N . PHE A 1 327 ? -9.736 2.534 13.807 1.00 98.81 327 PHE A N 1
ATOM 2303 C CA . PHE A 1 327 ? -8.961 1.298 13.869 1.00 98.81 327 PHE A CA 1
ATOM 2304 C C . PHE A 1 327 ? -9.894 0.161 14.263 1.00 98.81 327 PHE A C 1
ATOM 2306 O O . PHE A 1 327 ? -10.509 0.229 15.322 1.00 98.81 327 PHE A O 1
ATOM 2313 N N . ALA A 1 328 ? -10.032 -0.858 13.419 1.00 98.75 328 ALA A N 1
ATOM 2314 C CA . ALA A 1 328 ? -10.987 -1.938 13.625 1.00 98.75 328 ALA A CA 1
ATOM 2315 C C . ALA A 1 328 ? -10.300 -3.303 13.742 1.00 98.75 328 ALA A C 1
ATOM 2317 O O . ALA A 1 328 ? -9.508 -3.694 12.881 1.00 98.75 328 ALA A O 1
ATOM 2318 N N . ALA A 1 329 ? -10.658 -4.054 14.778 1.00 98.69 329 ALA A N 1
ATOM 2319 C CA . ALA A 1 329 ? -10.334 -5.465 14.897 1.00 98.69 329 ALA A CA 1
ATOM 2320 C C . ALA A 1 329 ? -11.450 -6.283 14.228 1.00 98.69 329 ALA A C 1
ATOM 2322 O O . ALA A 1 329 ? -12.617 -6.202 14.610 1.00 98.69 329 ALA A O 1
ATOM 2323 N N . GLY A 1 330 ? -11.084 -7.045 13.201 1.00 98.00 330 GLY A N 1
ATOM 2324 C CA . GLY A 1 330 ? -11.957 -8.001 12.522 1.00 98.00 330 GLY A CA 1
ATOM 2325 C C . GLY A 1 330 ? -11.843 -9.426 13.063 1.00 98.00 330 GLY A C 1
ATOM 2326 O O . GLY A 1 330 ? -12.573 -10.300 12.627 1.00 98.00 330 GLY A O 1
ATOM 2327 N N . THR A 1 331 ? -10.912 -9.662 13.982 1.00 97.25 331 THR A N 1
ATOM 2328 C CA . THR A 1 331 ? -10.684 -10.896 14.748 1.00 97.25 331 THR A CA 1
ATOM 2329 C C . THR A 1 331 ? -10.016 -10.506 16.070 1.00 97.25 331 THR A C 1
ATOM 2331 O O . THR A 1 331 ? -9.753 -9.325 16.302 1.00 97.25 331 THR A O 1
ATOM 2334 N N . ALA A 1 332 ? -9.715 -11.463 16.950 1.00 97.75 332 ALA A N 1
ATOM 2335 C CA . ALA A 1 332 ? -8.847 -11.192 18.096 1.00 97.75 332 ALA A CA 1
ATOM 2336 C C . ALA A 1 332 ? -7.484 -10.653 17.618 1.00 97.75 332 ALA A C 1
ATOM 2338 O O . ALA A 1 332 ? -6.839 -11.263 16.761 1.00 97.75 332 ALA A O 1
ATOM 2339 N N . LEU A 1 333 ? -7.060 -9.512 18.161 1.00 98.06 333 LEU A N 1
ATOM 2340 C CA . LEU A 1 333 ? -5.861 -8.792 17.742 1.00 98.06 333 LEU A CA 1
ATOM 2341 C C . LEU A 1 333 ? -5.042 -8.352 18.956 1.00 98.06 333 LEU A C 1
ATOM 2343 O O . LEU A 1 333 ? -5.585 -7.821 19.922 1.00 98.06 333 LEU A O 1
ATOM 2347 N N . THR A 1 334 ? -3.722 -8.509 18.869 1.00 97.81 334 THR A N 1
ATOM 2348 C CA . THR A 1 334 ? -2.778 -7.973 19.857 1.00 97.81 334 THR A CA 1
ATOM 2349 C C . THR A 1 334 ? -1.909 -6.903 19.212 1.00 97.81 334 THR A C 1
ATOM 2351 O O . THR A 1 334 ? -1.358 -7.121 18.135 1.00 97.81 334 THR A O 1
ATOM 2354 N N . VAL A 1 335 ? -1.762 -5.764 19.882 1.00 98.25 335 VAL A N 1
ATOM 2355 C CA . VAL A 1 335 ? -0.917 -4.636 19.456 1.00 98.25 335 VAL A CA 1
ATOM 2356 C C . VAL A 1 335 ? -0.024 -4.172 20.608 1.00 98.25 335 VAL A C 1
ATOM 2358 O O . VAL A 1 335 ? -0.219 -4.595 21.749 1.00 98.25 335 VAL A O 1
ATOM 2361 N N . ASN A 1 336 ? 0.960 -3.316 20.315 1.00 97.75 336 ASN A N 1
ATOM 2362 C CA . ASN A 1 336 ? 1.842 -2.746 21.333 1.00 97.75 336 ASN A CA 1
ATOM 2363 C C . ASN A 1 336 ? 1.143 -1.624 22.120 1.00 97.75 336 ASN A C 1
ATOM 2365 O O . ASN A 1 336 ? 0.276 -1.905 22.947 1.00 97.75 336 ASN A O 1
ATOM 2369 N N . ASN A 1 337 ? 1.485 -0.357 21.863 1.00 98.31 337 ASN A N 1
ATOM 2370 C CA . ASN A 1 337 ? 0.752 0.786 22.390 1.00 98.31 337 ASN A CA 1
ATOM 2371 C C . ASN A 1 337 ? -0.335 1.226 21.408 1.00 98.31 337 ASN A C 1
ATOM 2373 O O . ASN A 1 337 ? -0.192 1.091 20.189 1.00 98.31 337 ASN A O 1
ATOM 2377 N N . VAL A 1 338 ? -1.394 1.825 21.947 1.00 98.56 338 VAL A N 1
ATOM 2378 C CA . VAL A 1 338 ? -2.417 2.509 21.155 1.00 98.56 338 VAL A CA 1
ATOM 2379 C C . VAL A 1 338 ? -2.556 3.939 21.651 1.00 98.56 338 VAL A C 1
ATOM 2381 O O . VAL A 1 338 ? -2.731 4.185 22.842 1.00 98.56 338 VAL A O 1
ATOM 2384 N N . ALA A 1 339 ? -2.500 4.886 20.726 1.00 98.38 339 ALA A N 1
ATOM 2385 C CA . ALA A 1 339 ? -2.732 6.297 20.960 1.00 98.38 339 ALA A CA 1
ATOM 2386 C C . ALA A 1 339 ? -4.026 6.716 20.253 1.00 98.38 339 ALA A C 1
ATOM 2388 O O . ALA A 1 339 ? -4.104 6.683 19.025 1.00 98.38 339 ALA A O 1
ATOM 2389 N N . LEU A 1 340 ? -5.042 7.110 21.018 1.00 98.25 340 LEU A N 1
ATOM 2390 C CA . LEU A 1 340 ? -6.340 7.537 20.491 1.00 98.25 340 LEU A CA 1
ATOM 2391 C C . LEU A 1 340 ? -6.524 9.037 20.710 1.00 98.25 340 LEU A C 1
ATOM 2393 O O . LEU A 1 340 ? -6.409 9.528 21.834 1.00 98.25 340 LEU A O 1
ATOM 2397 N N . ALA A 1 341 ? -6.825 9.781 19.650 1.00 96.94 341 ALA A N 1
ATOM 2398 C CA . ALA A 1 341 ? -7.301 11.151 19.793 1.00 96.94 341 ALA A CA 1
ATOM 2399 C C . ALA A 1 341 ? -8.728 11.189 20.360 1.00 96.94 341 ALA A C 1
ATOM 2401 O O . ALA A 1 341 ? -9.483 10.224 20.239 1.00 96.94 341 ALA A O 1
ATOM 2402 N N . SER A 1 342 ? -9.126 12.327 20.937 1.00 93.50 342 SER A N 1
ATOM 2403 C CA . SER A 1 342 ? -10.522 12.531 21.346 1.00 93.50 342 SER A CA 1
ATOM 2404 C C . SER A 1 342 ? -11.448 12.380 20.129 1.00 93.50 342 SER A C 1
ATOM 2406 O O . SER A 1 342 ? -11.233 13.007 19.084 1.00 93.50 342 SER A O 1
ATOM 2408 N N . GLY A 1 343 ? -12.443 11.496 20.231 1.00 92.25 343 GLY A N 1
ATOM 2409 C CA . GLY A 1 343 ? -13.338 11.156 19.118 1.00 92.25 343 GLY A CA 1
ATOM 2410 C C . GLY A 1 343 ? -12.749 10.196 18.074 1.00 92.25 343 GLY A C 1
ATOM 2411 O O . GLY A 1 343 ? -13.324 10.050 16.998 1.00 92.25 343 GLY A O 1
ATOM 2412 N N . ALA A 1 344 ? -11.614 9.546 18.350 1.00 97.81 344 ALA A N 1
ATOM 2413 C CA . ALA A 1 344 ? -11.194 8.370 17.587 1.00 97.81 344 ALA A CA 1
ATOM 2414 C C . ALA A 1 344 ? -12.217 7.229 17.738 1.00 97.81 344 ALA A C 1
ATOM 2416 O O . ALA A 1 344 ? -13.001 7.197 18.695 1.00 97.81 344 ALA A O 1
ATOM 2417 N N . ILE A 1 345 ? -12.202 6.292 16.792 1.00 98.62 345 ILE A N 1
ATOM 2418 C CA . ILE A 1 345 ? -13.144 5.174 16.748 1.00 98.62 345 ILE A CA 1
ATOM 2419 C C . ILE A 1 345 ? -12.368 3.855 16.833 1.00 98.62 345 ILE A C 1
ATOM 2421 O O . ILE A 1 345 ? -11.427 3.613 16.072 1.00 98.62 345 ILE A O 1
ATOM 2425 N N . LEU A 1 346 ? -12.779 2.992 17.759 1.00 98.62 346 LEU A N 1
ATOM 2426 C CA . LEU A 1 346 ? -12.326 1.611 17.871 1.00 98.62 346 LEU A CA 1
ATOM 2427 C C . LEU A 1 346 ? -13.423 0.687 17.331 1.00 98.62 346 LEU A C 1
ATOM 2429 O O . LEU A 1 346 ? -14.495 0.591 17.921 1.00 98.62 346 LEU A O 1
ATOM 2433 N N . GLY A 1 347 ? -13.161 0.019 16.213 1.00 98.56 347 GLY A N 1
ATOM 2434 C CA . GLY A 1 347 ? -14.079 -0.940 15.605 1.00 98.56 347 GLY A CA 1
ATOM 2435 C C . GLY A 1 347 ? -13.894 -2.357 16.153 1.00 98.56 347 GLY A C 1
ATOM 2436 O O . GLY A 1 347 ? -12.758 -2.813 16.282 1.00 98.56 347 GLY A O 1
ATOM 2437 N N . LEU A 1 348 ? -14.983 -3.075 16.423 1.00 98.62 348 LEU A N 1
ATOM 2438 C CA . LEU A 1 348 ? -14.961 -4.480 16.846 1.00 98.62 348 LEU A CA 1
ATOM 2439 C C . LEU A 1 348 ? -16.019 -5.284 16.081 1.00 98.62 348 LEU A C 1
ATOM 2441 O O . LEU A 1 348 ? -17.218 -5.079 16.269 1.00 98.62 348 LEU A O 1
ATOM 2445 N N . ASP A 1 349 ? -15.580 -6.227 15.245 1.00 98.12 349 ASP A N 1
ATOM 2446 C CA . ASP A 1 349 ? -16.468 -7.197 14.594 1.00 98.12 349 ASP A CA 1
ATOM 2447 C C . ASP A 1 349 ? -16.820 -8.342 15.561 1.00 98.12 349 ASP A C 1
ATOM 2449 O O . ASP A 1 349 ? -16.118 -9.351 15.680 1.00 98.12 349 ASP A O 1
ATOM 2453 N N . LEU A 1 350 ? -17.938 -8.198 16.266 1.00 97.50 350 LEU A N 1
ATOM 2454 C CA . LEU A 1 350 ? -18.448 -9.206 17.193 1.00 97.50 350 LEU A CA 1
ATOM 2455 C C . LEU A 1 350 ? -18.910 -10.485 16.479 1.00 97.50 350 LEU A C 1
ATOM 2457 O O . LEU A 1 350 ? -18.929 -11.549 17.097 1.00 97.50 350 LEU A O 1
ATOM 2461 N N . GLY A 1 351 ? -19.267 -10.409 15.192 1.00 96.12 351 GLY A N 1
ATOM 2462 C CA . GLY A 1 351 ? -19.625 -11.577 14.380 1.00 96.12 351 GLY A CA 1
ATOM 2463 C C . GLY A 1 351 ? -18.426 -12.487 14.104 1.00 96.12 351 GLY A C 1
ATOM 2464 O O . GLY A 1 351 ? -18.586 -13.700 13.964 1.00 96.12 351 GLY A O 1
ATOM 2465 N N . ALA A 1 352 ? -17.226 -11.910 14.098 1.00 96.94 352 ALA A N 1
ATOM 2466 C CA . ALA A 1 352 ? -15.954 -12.607 13.954 1.00 96.94 352 ALA A CA 1
ATOM 2467 C C . ALA A 1 352 ? -15.222 -12.845 15.292 1.00 96.94 352 ALA A C 1
ATOM 2469 O O . ALA A 1 352 ? -14.057 -13.249 15.298 1.00 96.94 352 ALA A O 1
ATOM 2470 N N . ASN A 1 353 ? -15.901 -12.643 16.430 1.00 96.06 353 ASN A N 1
ATOM 2471 C CA . ASN A 1 353 ? -15.324 -12.726 17.778 1.00 96.06 353 ASN A CA 1
ATOM 2472 C C . ASN A 1 353 ? -14.104 -11.806 17.965 1.00 96.06 353 ASN A C 1
ATOM 2474 O O . ASN A 1 353 ? -13.098 -12.206 18.557 1.00 96.06 353 ASN A O 1
ATOM 2478 N N . ALA A 1 354 ? -14.163 -10.589 17.422 1.00 98.12 354 ALA A N 1
ATOM 2479 C CA . ALA A 1 354 ? -13.082 -9.632 17.564 1.00 98.12 354 ALA A CA 1
ATOM 2480 C C . ALA A 1 354 ? -12.907 -9.155 19.010 1.00 98.12 354 ALA A C 1
ATOM 2482 O O . ALA A 1 354 ? -13.868 -8.912 19.740 1.00 98.12 354 ALA A O 1
ATOM 2483 N N . SER A 1 355 ? -11.648 -8.973 19.389 1.00 98.12 355 SER A N 1
ATOM 2484 C CA . SER A 1 355 ? -11.223 -8.339 20.632 1.00 98.12 355 SER A CA 1
ATOM 2485 C C . SER A 1 355 ? -9.874 -7.667 20.408 1.00 98.12 355 SER A C 1
ATOM 2487 O O . SER A 1 355 ? -9.127 -8.044 19.500 1.00 98.12 355 SER A O 1
ATOM 2489 N N . LEU A 1 356 ? -9.552 -6.664 21.222 1.00 98.56 356 LEU A N 1
ATOM 2490 C CA . LEU A 1 356 ? -8.274 -5.964 21.156 1.00 98.56 356 LEU A CA 1
ATOM 2491 C C . LEU A 1 356 ? -7.512 -6.109 22.475 1.00 98.56 356 LEU A C 1
ATOM 2493 O O . LEU A 1 356 ? -7.969 -5.665 23.524 1.00 98.56 356 LEU A O 1
ATOM 2497 N N . SER A 1 357 ? -6.318 -6.689 22.406 1.00 98.19 357 SER A N 1
ATOM 2498 C CA . SER A 1 357 ? -5.367 -6.757 23.513 1.00 98.19 357 SER A CA 1
ATOM 2499 C C . SER A 1 357 ? -4.226 -5.772 23.281 1.00 98.19 357 SER A C 1
ATOM 2501 O O . SER A 1 357 ? -3.449 -5.908 22.337 1.00 98.19 357 SER A O 1
ATOM 2503 N N . ILE A 1 358 ? -4.086 -4.796 24.170 1.00 98.50 358 ILE A N 1
ATOM 2504 C CA . ILE A 1 358 ? -3.019 -3.793 24.135 1.00 98.50 358 ILE A CA 1
ATOM 2505 C C . ILE A 1 358 ? -1.942 -4.228 25.131 1.00 98.50 358 ILE A C 1
ATOM 2507 O O . ILE A 1 358 ? -2.141 -4.178 26.346 1.00 98.50 358 ILE A O 1
ATOM 2511 N N . ALA A 1 359 ? -0.806 -4.700 24.612 1.00 98.06 359 ALA A N 1
ATOM 2512 C CA . ALA A 1 359 ? 0.308 -5.190 25.427 1.00 98.06 359 ALA A CA 1
ATOM 2513 C C . ALA A 1 359 ? 1.077 -4.056 26.127 1.00 98.06 359 ALA A C 1
ATOM 2515 O O . ALA A 1 359 ? 1.717 -4.282 27.153 1.00 98.06 359 ALA A O 1
ATOM 2516 N N . GLY A 1 360 ? 1.014 -2.848 25.568 1.00 98.00 360 GLY A N 1
ATOM 2517 C CA . GLY A 1 360 ? 1.572 -1.629 26.134 1.00 98.00 360 GLY A CA 1
ATOM 2518 C C . GLY A 1 360 ? 0.499 -0.730 26.746 1.00 98.00 360 GLY A C 1
ATOM 2519 O O . GLY A 1 360 ? -0.442 -1.188 27.396 1.00 98.00 360 GLY A O 1
ATOM 2520 N N . ASN A 1 361 ? 0.658 0.572 26.542 1.00 98.12 361 ASN A N 1
ATOM 2521 C CA . ASN A 1 361 ? -0.213 1.614 27.066 1.00 98.12 361 ASN A CA 1
ATOM 2522 C C . ASN A 1 361 ? -1.333 1.963 26.078 1.00 98.12 361 ASN A C 1
ATOM 2524 O O . ASN A 1 361 ? -1.124 2.000 24.863 1.00 98.12 361 ASN A O 1
ATOM 2528 N N . LEU A 1 362 ? -2.495 2.316 26.621 1.00 98.12 362 LEU A N 1
ATOM 2529 C CA . LEU A 1 362 ? -3.556 3.022 25.914 1.00 98.12 362 LEU A CA 1
ATOM 2530 C C . LEU A 1 362 ? -3.520 4.496 26.333 1.00 98.12 362 LEU A C 1
ATOM 2532 O O . LEU A 1 362 ? -3.860 4.842 27.467 1.00 98.12 362 LEU A O 1
ATOM 2536 N N . VAL A 1 363 ? -3.090 5.368 25.423 1.00 97.19 363 VAL A N 1
ATOM 2537 C CA . VAL A 1 363 ? -2.848 6.790 25.699 1.00 97.19 363 VAL A CA 1
ATOM 2538 C C . VAL A 1 363 ? -3.781 7.690 24.899 1.00 97.19 363 VAL A C 1
ATOM 2540 O O . VAL A 1 363 ? -4.168 7.373 23.774 1.00 97.19 363 VAL A O 1
ATOM 2543 N N . GLN A 1 364 ? -4.121 8.846 25.464 1.00 95.44 364 GLN A N 1
ATOM 2544 C CA . GLN A 1 364 ? -4.787 9.905 24.717 1.00 95.44 364 GLN A CA 1
ATOM 2545 C C . GLN A 1 364 ? -3.748 10.688 23.903 1.00 95.44 364 GLN A C 1
ATOM 2547 O O . GLN A 1 364 ? -2.727 11.116 24.442 1.00 95.44 364 GLN A O 1
ATOM 2552 N N . ASN A 1 365 ? -4.014 10.898 22.615 1.00 90.12 365 ASN A N 1
ATOM 2553 C CA . ASN A 1 365 ? -3.200 11.745 21.747 1.00 90.12 365 ASN A CA 1
ATOM 2554 C C . ASN A 1 365 ? -3.878 13.107 21.532 1.00 90.12 365 ASN A C 1
ATOM 2556 O O . ASN A 1 365 ? -4.990 13.180 21.014 1.00 90.12 365 ASN A O 1
ATOM 2560 N N . GLY A 1 366 ? -3.204 14.198 21.891 1.00 85.62 366 GLY A N 1
ATOM 2561 C CA . GLY A 1 366 ? -3.726 15.557 21.722 1.00 85.62 366 GLY A CA 1
ATOM 2562 C C . GLY A 1 366 ? -4.550 16.067 22.908 1.00 85.62 366 GLY A C 1
ATOM 2563 O O . GLY A 1 366 ? -4.392 15.612 24.037 1.00 85.62 366 GLY A O 1
ATOM 2564 N N . THR A 1 367 ? -5.382 17.081 22.660 1.00 85.25 367 THR A N 1
ATOM 2565 C CA . THR A 1 367 ? -6.191 17.773 23.678 1.00 85.25 367 THR A CA 1
ATOM 2566 C C . THR A 1 367 ? -7.657 17.322 23.639 1.00 85.25 367 THR A C 1
ATOM 2568 O O . THR A 1 367 ? -8.101 16.705 22.672 1.00 85.25 367 THR A O 1
ATOM 2571 N N . GLY A 1 368 ? -8.424 17.644 24.684 1.00 86.94 368 GLY A N 1
ATOM 2572 C CA . GLY A 1 368 ? -9.860 17.350 24.774 1.00 86.94 368 GLY A CA 1
ATOM 2573 C C . GLY A 1 368 ? -10.199 16.332 25.858 1.00 86.94 368 GLY A C 1
ATOM 2574 O O . GLY A 1 368 ? -9.332 15.905 26.619 1.00 86.94 368 GLY A O 1
ATOM 2575 N N . GLU A 1 369 ? -11.474 15.960 25.933 1.00 88.88 369 GLU A N 1
ATOM 2576 C CA . GLU A 1 369 ? -11.943 14.927 26.856 1.00 88.88 369 GLU A CA 1
ATOM 2577 C C . GLU A 1 369 ? -11.357 13.563 26.470 1.00 88.88 369 GLU A C 1
ATOM 2579 O O . GLU A 1 369 ? -11.307 13.212 25.283 1.00 88.88 369 GLU A O 1
ATOM 2584 N N . ALA A 1 370 ? -10.907 12.806 27.472 1.00 91.38 370 ALA A N 1
ATOM 2585 C CA . ALA A 1 370 ? -10.416 11.445 27.308 1.00 91.38 370 ALA A CA 1
ATOM 2586 C C . ALA A 1 370 ? -11.595 10.510 27.005 1.00 91.38 370 ALA A C 1
ATOM 2588 O O . ALA A 1 370 ? -12.107 9.830 27.885 1.00 91.38 370 ALA A O 1
ATOM 2589 N N . THR A 1 371 ? -12.053 10.497 25.755 1.00 94.25 371 THR A N 1
ATOM 2590 C CA . THR A 1 371 ? -13.134 9.627 25.280 1.00 94.25 371 THR A CA 1
ATOM 2591 C C . THR A 1 371 ? -12.890 9.180 23.837 1.00 94.25 371 THR A C 1
ATOM 2593 O O . THR A 1 371 ? -12.216 9.862 23.057 1.00 94.25 371 THR A O 1
ATOM 2596 N N . PHE A 1 372 ? -13.451 8.028 23.484 1.00 96.62 372 PHE A N 1
ATOM 2597 C CA . PHE A 1 372 ? -13.469 7.466 22.137 1.00 96.62 372 PHE A CA 1
ATOM 2598 C C . PHE A 1 372 ? -14.799 6.735 21.907 1.00 96.62 372 PHE A C 1
ATOM 2600 O O . PHE A 1 372 ? -15.559 6.480 22.845 1.00 96.62 372 PHE A O 1
ATOM 2607 N N . THR A 1 373 ? -15.093 6.420 20.647 1.00 98.06 373 THR A N 1
ATOM 2608 C CA . THR A 1 373 ? -16.298 5.665 20.275 1.00 98.06 373 THR A CA 1
ATOM 2609 C C . THR A 1 373 ? -15.939 4.222 19.954 1.00 98.06 373 THR A C 1
ATOM 2611 O O . THR A 1 373 ? -14.961 3.971 19.256 1.00 98.06 373 THR A O 1
ATOM 2614 N N . VAL A 1 374 ? -16.742 3.276 20.427 1.00 98.56 374 VAL A N 1
ATOM 2615 C CA . VAL A 1 374 ? -16.699 1.875 20.010 1.00 98.56 374 VAL A CA 1
ATOM 2616 C C . VAL A 1 374 ? -17.711 1.668 18.891 1.00 98.56 374 VAL A C 1
ATOM 2618 O O . VAL A 1 374 ? -18.908 1.863 19.083 1.00 98.56 374 VAL A O 1
ATOM 2621 N N . ASP A 1 375 ? -17.245 1.284 17.714 1.00 98.56 375 ASP A N 1
ATOM 2622 C CA . ASP A 1 375 ? -18.114 0.926 16.597 1.00 98.56 375 ASP A CA 1
ATOM 2623 C C . ASP A 1 375 ? -18.202 -0.598 16.501 1.00 98.56 375 ASP A C 1
ATOM 2625 O O . ASP A 1 375 ? -17.210 -1.275 16.240 1.00 98.56 375 ASP A O 1
ATOM 2629 N N . PHE A 1 376 ? -19.390 -1.160 16.709 1.00 98.38 376 PHE A N 1
ATOM 2630 C CA . PHE A 1 376 ? -19.598 -2.604 16.583 1.00 98.38 376 PHE A CA 1
ATOM 2631 C C . PHE A 1 376 ? -19.858 -3.051 15.139 1.00 98.38 376 PHE A C 1
ATOM 2633 O O . PHE A 1 376 ? -20.194 -4.207 14.898 1.00 98.38 376 PHE A O 1
ATOM 2640 N N . LEU A 1 377 ? -19.698 -2.157 14.157 1.00 97.19 377 LEU A N 1
ATOM 2641 C CA . LEU A 1 377 ? -19.689 -2.458 12.721 1.00 97.19 377 LEU A CA 1
ATOM 2642 C C . LEU A 1 377 ? -20.982 -3.123 12.210 1.00 97.19 377 LEU A C 1
ATOM 2644 O O . LEU A 1 377 ? -20.978 -3.841 11.213 1.00 97.19 377 LEU A O 1
ATOM 2648 N N . GLY A 1 378 ? -22.110 -2.891 12.887 1.00 96.62 378 GLY A N 1
ATOM 2649 C CA . GLY A 1 378 ? -23.395 -3.533 12.587 1.00 96.62 378 GLY A CA 1
ATOM 2650 C C . GLY A 1 378 ? -23.492 -4.976 13.090 1.00 96.62 378 GLY A C 1
ATOM 2651 O O . GLY A 1 378 ? -24.388 -5.713 12.677 1.00 96.62 378 GLY A O 1
ATOM 2652 N N . THR A 1 379 ? -22.573 -5.394 13.959 1.00 97.44 379 THR A N 1
ATOM 2653 C CA . THR A 1 379 ? -22.471 -6.752 14.500 1.00 97.44 379 THR A CA 1
ATOM 2654 C C . THR A 1 379 ? -22.830 -6.780 15.982 1.00 97.44 379 THR A C 1
ATOM 2656 O O . THR A 1 379 ? -22.834 -5.756 16.663 1.00 97.44 379 THR A O 1
ATOM 2659 N N . GLY A 1 380 ? -23.185 -7.961 16.481 1.00 95.56 380 GLY A N 1
ATOM 2660 C CA . GLY A 1 380 ? -23.649 -8.147 17.853 1.00 95.56 380 GLY A CA 1
ATOM 2661 C C . GLY A 1 380 ? -25.099 -8.617 17.934 1.00 95.56 380 GLY A C 1
ATOM 2662 O O . GLY A 1 380 ? -25.904 -8.404 17.026 1.00 95.56 380 GLY A O 1
ATOM 2663 N N . ALA A 1 381 ? -25.426 -9.284 19.034 1.00 95.44 381 ALA A N 1
ATOM 2664 C CA . ALA A 1 381 ? -26.755 -9.784 19.340 1.00 95.44 381 ALA A CA 1
ATOM 2665 C C . ALA A 1 381 ? -27.159 -9.337 20.747 1.00 95.44 381 ALA A C 1
ATOM 2667 O O . ALA A 1 381 ? -26.389 -9.445 21.701 1.00 95.44 381 ALA A O 1
ATOM 2668 N N . THR A 1 382 ? -28.383 -8.835 20.887 1.00 94.19 382 THR A N 1
ATOM 2669 C CA . THR A 1 382 ? -28.926 -8.447 22.193 1.00 94.19 382 THR A CA 1
ATOM 2670 C C . THR A 1 382 ? -29.084 -9.664 23.102 1.00 94.19 382 THR A C 1
ATOM 2672 O O . THR A 1 382 ? -29.451 -10.742 22.636 1.00 94.19 382 THR A O 1
ATOM 2675 N N . GLY A 1 383 ? -28.874 -9.483 24.403 1.00 91.62 383 GLY A N 1
ATOM 2676 C CA . GLY A 1 383 ? -28.956 -10.545 25.407 1.00 91.62 383 GLY A CA 1
ATOM 2677 C C . GLY A 1 383 ? -27.777 -11.520 25.383 1.00 91.62 383 GLY A C 1
ATOM 2678 O O . GLY A 1 383 ? -27.846 -12.551 26.046 1.00 91.62 383 GLY A O 1
ATOM 2679 N N . VAL A 1 384 ? -26.722 -11.213 24.624 1.00 94.81 384 VAL A N 1
ATOM 2680 C CA . VAL A 1 384 ? -25.465 -11.966 24.608 1.00 94.81 384 VAL A CA 1
ATOM 2681 C C . VAL A 1 384 ? -24.407 -11.200 25.390 1.00 94.81 384 VAL A C 1
ATOM 2683 O O . VAL A 1 384 ? -24.251 -9.992 25.207 1.00 94.81 384 VAL A O 1
ATOM 2686 N N . ASP A 1 385 ? -23.678 -11.928 26.231 1.00 95.88 385 ASP A N 1
ATOM 2687 C CA . ASP A 1 385 ? -22.534 -11.416 26.975 1.00 95.88 385 ASP A CA 1
ATOM 2688 C C . ASP A 1 385 ? -21.263 -11.515 26.126 1.00 95.88 385 ASP A C 1
ATOM 2690 O O . ASP A 1 385 ? -20.823 -12.603 25.747 1.00 95.88 385 ASP A O 1
ATOM 2694 N N . TYR A 1 386 ? -20.659 -10.363 25.852 1.00 97.56 386 TYR A N 1
ATOM 2695 C CA . TYR A 1 386 ? -19.374 -10.236 25.179 1.00 97.56 386 TYR A CA 1
ATOM 2696 C C . TYR A 1 386 ? -18.298 -9.940 26.214 1.00 97.56 386 TYR A C 1
ATOM 2698 O O . TYR A 1 386 ? -18.332 -8.909 26.883 1.00 97.56 386 TYR A O 1
ATOM 2706 N N . THR A 1 387 ? -17.344 -10.854 26.368 1.00 97.12 387 THR A N 1
ATOM 2707 C CA . THR A 1 387 ? -16.341 -10.770 27.435 1.00 97.12 387 THR A CA 1
ATOM 2708 C C . THR A 1 387 ? -14.989 -10.309 26.912 1.00 97.12 387 THR A C 1
ATOM 2710 O O . THR A 1 387 ? -14.562 -10.790 25.863 1.00 97.12 387 THR A O 1
ATOM 2713 N N . ASN A 1 388 ? -14.268 -9.497 27.689 1.00 97.06 388 ASN A N 1
ATOM 2714 C CA . ASN A 1 388 ? -12.883 -9.089 27.420 1.00 97.06 388 ASN A CA 1
ATOM 2715 C C . ASN A 1 388 ? -12.684 -8.513 26.004 1.00 97.06 388 ASN A C 1
ATOM 2717 O O . ASN A 1 388 ? -11.741 -8.878 25.298 1.00 97.06 388 ASN A O 1
ATOM 2721 N N . LEU A 1 389 ? -13.587 -7.631 25.574 1.00 98.19 389 LEU A N 1
ATOM 2722 C CA . LEU A 1 389 ? -13.523 -7.004 24.254 1.00 98.19 389 LEU A CA 1
ATOM 2723 C C . LEU A 1 389 ? -12.299 -6.092 24.099 1.00 98.19 389 LEU A C 1
ATOM 2725 O O . LEU A 1 389 ? -11.760 -5.973 22.998 1.00 98.19 389 LEU A O 1
ATOM 2729 N N . LEU A 1 390 ? -11.847 -5.474 25.195 1.00 98.31 390 LEU A N 1
ATOM 2730 C CA . LEU A 1 390 ? -10.652 -4.635 25.233 1.00 98.31 390 LEU A CA 1
ATOM 2731 C C . LEU A 1 390 ? -9.846 -4.893 26.507 1.00 98.31 390 LEU A C 1
ATOM 2733 O O . LEU A 1 390 ? -10.362 -4.727 27.608 1.00 98.31 390 LEU A O 1
ATOM 2737 N N . SER A 1 391 ? -8.565 -5.223 26.376 1.00 98.00 391 SER A N 1
ATOM 2738 C CA . SER A 1 391 ? -7.642 -5.321 27.511 1.00 98.00 391 SER A CA 1
ATOM 2739 C C . SER A 1 391 ? -6.428 -4.415 27.315 1.00 98.00 391 SER A C 1
ATOM 2741 O O . SER A 1 391 ? -5.969 -4.194 26.195 1.00 98.00 391 SER A O 1
ATOM 2743 N N . VAL A 1 392 ? -5.913 -3.864 28.417 1.00 98.38 392 VAL A N 1
ATOM 2744 C CA . VAL A 1 392 ? -4.719 -3.008 28.439 1.00 98.38 392 VAL A CA 1
ATOM 2745 C C . VAL A 1 392 ? -3.821 -3.487 29.568 1.00 98.38 392 VAL A C 1
ATOM 2747 O O . VAL A 1 392 ? -4.253 -3.537 30.718 1.00 98.38 392 VAL A O 1
ATOM 2750 N N . VAL A 1 393 ? -2.587 -3.863 29.237 1.00 97.75 393 VAL A N 1
ATOM 2751 C CA . VAL A 1 393 ? -1.591 -4.313 30.222 1.00 97.75 393 VAL A CA 1
ATOM 2752 C C . VAL A 1 393 ? -0.894 -3.124 30.887 1.00 97.75 393 VAL A C 1
ATOM 2754 O O . VAL A 1 393 ? -0.621 -3.160 32.087 1.00 97.75 393 VAL A O 1
ATOM 2757 N N . GLY A 1 394 ? -0.582 -2.087 30.108 1.00 97.19 394 GLY A N 1
ATOM 2758 C CA . GLY A 1 394 ? 0.078 -0.872 30.574 1.00 97.19 394 GLY A CA 1
ATOM 2759 C C . GLY A 1 394 ? -0.882 0.152 31.178 1.00 97.19 394 GLY A C 1
ATOM 2760 O O . GLY A 1 394 ? -1.935 -0.172 31.726 1.00 97.19 394 GLY A O 1
ATOM 2761 N N . THR A 1 395 ? -0.508 1.427 31.093 1.00 97.06 395 THR A N 1
ATOM 2762 C CA . THR A 1 395 ? -1.354 2.525 31.567 1.00 97.06 395 THR A CA 1
ATOM 2763 C C . THR A 1 395 ? -2.544 2.739 30.637 1.00 97.06 395 THR A C 1
ATOM 2765 O O . THR A 1 395 ? -2.435 2.591 29.421 1.00 97.06 395 THR A O 1
ATOM 2768 N N . ASN A 1 396 ? -3.688 3.108 31.213 1.00 96.94 396 ASN A N 1
ATOM 2769 C CA . ASN A 1 396 ? -4.908 3.402 30.471 1.00 96.94 396 ASN A CA 1
ATOM 2770 C C . ASN A 1 396 ? -5.388 4.823 30.786 1.00 96.94 396 ASN A C 1
ATOM 2772 O O . ASN A 1 396 ? -5.896 5.084 31.875 1.00 96.94 396 ASN A O 1
ATOM 2776 N N . ALA A 1 397 ? -5.259 5.727 29.816 1.00 96.06 397 ALA A N 1
ATOM 2777 C CA . ALA A 1 397 ? -5.721 7.111 29.924 1.00 96.06 397 ALA A CA 1
ATOM 2778 C C . ALA A 1 397 ? -7.258 7.255 29.943 1.00 96.06 397 ALA A C 1
ATOM 2780 O O . ALA A 1 397 ? -7.762 8.327 30.261 1.00 96.06 397 ALA A O 1
ATOM 2781 N N . PHE A 1 398 ? -7.997 6.190 29.620 1.00 95.75 398 PHE A N 1
ATOM 2782 C CA . PHE A 1 398 ? -9.457 6.170 29.495 1.00 95.75 398 PHE A CA 1
ATOM 2783 C C . PHE A 1 398 ? -10.132 5.296 30.564 1.00 95.75 398 PHE A C 1
ATOM 2785 O O . PHE A 1 398 ? -11.301 4.952 30.416 1.00 95.75 398 PHE A O 1
ATOM 2792 N N . ALA A 1 399 ? -9.417 4.903 31.626 1.00 93.94 399 ALA A N 1
ATOM 2793 C CA . ALA A 1 399 ? -9.930 3.970 32.636 1.00 93.94 399 ALA A CA 1
ATOM 2794 C C . ALA A 1 399 ? -11.229 4.456 33.307 1.00 93.94 399 ALA A C 1
ATOM 2796 O O . ALA A 1 399 ? -12.132 3.655 33.540 1.00 93.94 399 ALA A O 1
ATOM 2797 N N . ASP A 1 400 ? -11.336 5.767 33.541 1.00 91.56 400 ASP A N 1
ATOM 2798 C CA . ASP A 1 400 ? -12.489 6.413 34.183 1.00 91.56 400 ASP A CA 1
ATOM 2799 C C . ASP A 1 400 ? -13.437 7.096 33.175 1.00 91.56 400 ASP A C 1
ATOM 2801 O O . ASP A 1 400 ? -14.358 7.819 33.561 1.00 91.56 400 ASP A O 1
ATOM 2805 N N . ALA A 1 401 ? -13.207 6.911 31.872 1.00 91.69 401 ALA A N 1
ATOM 2806 C CA . ALA A 1 401 ? -13.975 7.575 30.828 1.00 91.69 401 ALA A CA 1
ATOM 2807 C C . ALA A 1 401 ? -15.373 6.963 30.655 1.00 91.69 401 ALA A C 1
ATOM 2809 O O . ALA A 1 401 ? -15.551 5.742 30.694 1.00 91.69 401 ALA A O 1
ATOM 2810 N N . THR A 1 402 ? -16.356 7.819 30.357 1.00 93.56 402 THR A N 1
ATOM 2811 C CA . THR A 1 402 ? -17.596 7.377 29.706 1.00 93.56 402 THR A CA 1
ATOM 2812 C C . THR A 1 402 ? -17.361 7.354 28.199 1.00 93.56 402 THR A C 1
ATOM 2814 O O . THR A 1 402 ? -16.984 8.358 27.591 1.00 93.56 402 THR A O 1
ATOM 2817 N N . LEU A 1 403 ? -17.555 6.185 27.606 1.00 95.94 403 LEU A N 1
ATOM 2818 C CA . LEU A 1 403 ? -17.365 5.917 26.189 1.00 95.94 403 LEU A CA 1
ATOM 2819 C C . LEU A 1 403 ? -18.721 5.851 25.495 1.00 95.94 403 LEU A C 1
ATOM 2821 O O . LEU A 1 403 ? -19.736 5.528 26.115 1.00 95.94 403 LEU A O 1
ATOM 2825 N N . ASN A 1 404 ? -18.726 6.104 24.192 1.00 96.56 404 ASN A N 1
ATOM 2826 C CA . ASN A 1 404 ? -19.900 5.886 23.354 1.00 96.56 404 ASN A CA 1
ATOM 2827 C C . ASN A 1 404 ? -19.754 4.560 22.613 1.00 96.56 404 ASN A C 1
ATOM 2829 O O . ASN A 1 404 ? -18.645 4.200 22.225 1.00 96.56 404 ASN A O 1
ATOM 2833 N N . TYR A 1 405 ? -20.862 3.876 22.349 1.00 97.88 405 TYR A N 1
ATOM 2834 C CA . TYR A 1 405 ? -20.909 2.839 21.327 1.00 97.88 405 TYR A CA 1
ATOM 2835 C C . TYR A 1 405 ? -21.938 3.152 20.253 1.00 97.88 405 TYR A C 1
ATOM 2837 O O . TYR A 1 405 ? -22.949 3.808 20.514 1.00 97.88 405 TYR A O 1
ATOM 2845 N N . VAL A 1 406 ? -21.678 2.651 19.051 1.00 97.94 406 VAL A N 1
ATOM 2846 C CA . VAL A 1 406 ? -22.546 2.780 17.881 1.00 97.94 406 VAL A CA 1
ATOM 2847 C C . VAL A 1 406 ? -22.596 1.476 17.093 1.00 97.94 406 VAL A C 1
ATOM 2849 O O . VAL A 1 406 ? -21.744 0.600 17.249 1.00 97.94 406 VAL A O 1
ATOM 2852 N N . ASN A 1 407 ? -23.599 1.372 16.221 1.00 96.94 407 ASN A N 1
ATOM 2853 C CA . ASN A 1 407 ? -23.779 0.267 15.282 1.00 96.94 407 ASN A CA 1
ATOM 2854 C C . ASN A 1 407 ? -23.774 -1.129 15.939 1.00 96.94 407 ASN A C 1
ATOM 2856 O O . ASN A 1 407 ? -23.272 -2.083 15.348 1.00 96.94 407 ASN A O 1
ATOM 2860 N N . PHE A 1 408 ? -24.341 -1.277 17.139 1.00 97.75 408 PHE A N 1
ATOM 2861 C CA . PHE A 1 408 ? -24.510 -2.591 17.758 1.00 97.75 408 PHE A CA 1
ATOM 2862 C C . PHE A 1 408 ? -25.671 -3.359 17.116 1.00 97.75 408 PHE A C 1
ATOM 2864 O O . PHE A 1 408 ? -26.825 -2.918 17.138 1.00 97.75 408 PHE A O 1
ATOM 2871 N N . GLY A 1 409 ? -25.355 -4.533 16.574 1.00 95.12 409 GLY A N 1
ATOM 2872 C CA . GLY A 1 409 ? -26.287 -5.455 15.935 1.00 95.12 409 GLY A CA 1
ATOM 2873 C C . GLY A 1 409 ? -26.957 -4.915 14.671 1.00 95.12 409 GLY A C 1
ATOM 2874 O O . GLY A 1 409 ? -26.678 -3.815 14.190 1.00 95.12 409 GLY A O 1
ATOM 2875 N N . ALA A 1 410 ? -27.893 -5.705 14.136 1.00 91.12 410 ALA A N 1
ATOM 2876 C CA . ALA A 1 410 ? -28.604 -5.390 12.892 1.00 91.12 410 ALA A CA 1
ATOM 2877 C C . ALA A 1 410 ? -29.417 -4.084 12.962 1.00 91.12 410 ALA A C 1
ATOM 2879 O O . ALA A 1 410 ? -29.631 -3.424 11.946 1.00 91.12 410 ALA A O 1
ATOM 2880 N N . GLU A 1 411 ? -29.850 -3.699 14.162 1.00 91.12 411 GLU A N 1
ATOM 2881 C CA . GLU A 1 411 ? -30.613 -2.474 14.415 1.00 91.12 411 GLU A CA 1
ATOM 2882 C C . GLU A 1 411 ? -29.729 -1.234 14.587 1.00 91.12 411 GLU A C 1
ATOM 2884 O O . GLU A 1 411 ? -30.246 -0.123 14.691 1.00 91.12 411 GLU A O 1
ATOM 2889 N N . LYS A 1 412 ? -28.400 -1.415 14.583 1.00 94.25 412 LYS A N 1
ATOM 2890 C CA . LYS A 1 412 ? -27.400 -0.356 14.745 1.00 94.25 412 LYS A CA 1
ATOM 2891 C C . LYS A 1 412 ? -27.625 0.482 16.007 1.00 94.25 412 LYS A C 1
ATOM 2893 O O . LYS A 1 412 ? -27.592 1.711 15.960 1.00 94.25 412 LYS A O 1
ATOM 2898 N N . LEU A 1 413 ? -27.860 -0.193 17.132 1.00 95.56 413 LEU A N 1
ATOM 2899 C CA . LEU A 1 413 ? -28.080 0.456 18.421 1.00 95.56 413 LEU A CA 1
ATOM 2900 C C . LEU A 1 413 ? -26.837 1.249 18.849 1.00 95.56 413 LEU A C 1
ATOM 2902 O O . LEU A 1 413 ? -25.702 0.873 18.544 1.00 95.56 413 LEU A O 1
ATOM 2906 N N . SER A 1 414 ? -27.075 2.326 19.591 1.00 96.12 414 SER A N 1
ATOM 2907 C CA . SER A 1 414 ? -26.042 3.227 20.099 1.00 96.12 414 SER A CA 1
ATOM 2908 C C . SER A 1 414 ? -26.337 3.601 21.548 1.00 96.12 414 SER A C 1
ATOM 2910 O O . SER A 1 414 ? -27.499 3.645 21.959 1.00 96.12 414 SER A O 1
ATOM 2912 N N . GLY A 1 415 ? -25.300 3.914 22.315 1.00 96.31 415 GLY A N 1
ATOM 2913 C CA . GLY A 1 415 ? -25.431 4.293 23.717 1.00 96.31 415 GLY A CA 1
ATOM 2914 C C . GLY A 1 415 ? -24.086 4.618 24.348 1.00 96.31 415 GLY A C 1
ATOM 2915 O O . GLY A 1 415 ? -23.125 4.933 23.652 1.00 96.31 415 GLY A O 1
ATOM 2916 N N . THR A 1 416 ? -24.022 4.536 25.672 1.00 96.19 416 THR A N 1
ATOM 2917 C CA . THR A 1 416 ? -22.791 4.750 26.439 1.00 96.19 416 THR A CA 1
ATOM 2918 C C . THR A 1 416 ? -22.384 3.490 27.179 1.00 96.19 416 THR A C 1
ATOM 2920 O O . THR A 1 416 ? -23.242 2.679 27.529 1.00 96.19 416 THR A O 1
ATOM 2923 N N . LEU A 1 417 ? -21.094 3.364 27.463 1.00 95.75 417 LEU A N 1
ATOM 2924 C CA . LEU A 1 417 ? -20.540 2.342 28.339 1.00 95.75 417 LEU A CA 1
ATOM 2925 C C . LEU A 1 417 ? -19.279 2.849 29.043 1.00 95.75 417 LEU A C 1
ATOM 2927 O O . LEU A 1 417 ? -18.696 3.867 28.676 1.00 95.75 417 LEU A O 1
ATOM 2931 N N . THR A 1 418 ? -18.847 2.114 30.049 1.00 95.69 418 THR A N 1
ATOM 2932 C CA . THR A 1 418 ? -17.596 2.323 30.769 1.00 95.69 418 THR A CA 1
ATOM 2933 C C . THR A 1 418 ? -16.486 1.453 30.189 1.00 95.69 418 THR A C 1
ATOM 2935 O O . THR A 1 418 ? -16.728 0.420 29.559 1.00 95.69 418 THR A O 1
ATOM 2938 N N . PHE A 1 419 ? -15.235 1.820 30.467 1.00 94.94 419 PHE A N 1
ATOM 2939 C CA . PHE A 1 419 ? -14.104 0.954 30.140 1.00 94.94 419 PHE A CA 1
ATOM 2940 C C . PHE A 1 419 ? -14.194 -0.411 30.850 1.00 94.94 419 PHE A C 1
ATOM 2942 O O . PHE A 1 419 ? -13.821 -1.434 30.280 1.00 94.94 419 PHE A O 1
ATOM 2949 N N . ALA A 1 420 ? -14.724 -0.446 32.078 1.00 94.94 420 ALA A N 1
ATOM 2950 C CA . ALA A 1 420 ? -14.894 -1.680 32.843 1.00 94.94 420 ALA A CA 1
ATOM 2951 C C . ALA A 1 420 ? -15.846 -2.678 32.160 1.00 94.94 420 ALA A C 1
ATOM 2953 O O . ALA A 1 420 ? -15.610 -3.882 32.229 1.00 94.94 420 ALA A O 1
ATOM 2954 N N . GLU A 1 421 ? -16.879 -2.199 31.463 1.00 96.75 421 GLU A N 1
ATOM 2955 C CA . GLU A 1 421 ? -17.775 -3.052 30.669 1.00 96.75 421 GLU A CA 1
ATOM 2956 C C . GLU A 1 421 ? -17.064 -3.628 29.434 1.00 96.75 421 GLU A C 1
ATOM 2958 O O . GLU A 1 421 ? -17.218 -4.813 29.152 1.00 96.75 421 GLU A O 1
ATOM 2963 N N . LEU A 1 422 ? -16.209 -2.856 28.745 1.00 96.19 422 LEU A N 1
ATOM 2964 C CA . LEU A 1 422 ? -15.387 -3.392 27.643 1.00 96.19 422 LEU A CA 1
ATOM 2965 C C . LEU A 1 422 ? -14.373 -4.437 28.113 1.00 96.19 422 LEU A C 1
ATOM 2967 O O . LEU A 1 422 ? -14.156 -5.444 27.435 1.00 96.19 422 LEU A O 1
ATOM 2971 N N . ALA A 1 423 ? -13.722 -4.174 29.245 1.00 96.38 423 ALA A N 1
ATOM 2972 C CA . ALA A 1 423 ? -12.688 -5.045 29.790 1.00 96.38 423 ALA A CA 1
ATOM 2973 C C . ALA A 1 423 ? -13.255 -6.282 30.490 1.00 96.38 423 ALA A C 1
ATOM 2975 O O . ALA A 1 423 ? -12.589 -7.311 30.540 1.00 96.38 423 ALA A O 1
ATOM 2976 N N . GLY A 1 424 ? -14.470 -6.187 31.026 1.00 96.88 424 GLY A N 1
ATOM 2977 C CA . GLY A 1 424 ? -15.174 -7.268 31.701 1.00 96.88 424 GLY A CA 1
ATOM 2978 C C . GLY A 1 424 ? -16.203 -7.921 30.790 1.00 96.88 424 GLY A C 1
ATOM 2979 O O . GLY A 1 424 ? -15.865 -8.787 29.983 1.00 96.88 424 GLY A O 1
ATOM 2980 N N . VAL A 1 425 ? -17.466 -7.532 30.969 1.00 97.06 425 VAL A N 1
ATOM 2981 C CA . VAL A 1 425 ? -18.611 -8.049 30.216 1.00 97.06 425 VAL A CA 1
ATOM 2982 C C . VAL A 1 425 ? -19.439 -6.883 29.697 1.00 97.06 425 VAL A C 1
ATOM 2984 O O . VAL A 1 425 ? -19.897 -6.048 30.475 1.00 97.06 425 VAL A O 1
ATOM 2987 N N . PHE A 1 426 ? -19.670 -6.878 28.390 1.00 96.56 426 PHE A N 1
ATOM 2988 C CA . PHE A 1 426 ? -20.578 -5.969 27.714 1.00 96.56 426 PHE A CA 1
ATOM 2989 C C . PHE A 1 426 ? -21.777 -6.750 27.172 1.00 96.56 426 PHE A C 1
ATOM 2991 O O . PHE A 1 426 ? -21.611 -7.769 26.502 1.00 96.56 426 PHE A O 1
ATOM 2998 N N . SER A 1 427 ? -22.989 -6.257 27.416 1.00 94.44 427 SER A N 1
ATOM 2999 C CA . SER A 1 427 ? -24.200 -6.767 26.777 1.00 94.44 427 SER A CA 1
ATOM 3000 C C . SER A 1 427 ? -25.250 -5.671 26.627 1.00 94.44 427 SER A C 1
ATOM 3002 O O . SER A 1 427 ? -25.299 -4.704 27.387 1.00 94.44 427 SER A O 1
ATOM 3004 N N . VAL A 1 428 ? -26.112 -5.824 25.622 1.00 92.94 428 VAL A N 1
ATOM 3005 C CA . VAL A 1 428 ? -27.275 -4.953 25.410 1.00 92.94 428 VAL A CA 1
ATOM 3006 C C . VAL A 1 428 ? -28.530 -5.782 25.632 1.00 92.94 428 VAL A C 1
ATOM 3008 O O . VAL A 1 428 ? -28.735 -6.787 24.953 1.00 92.94 428 VAL A O 1
ATOM 3011 N N . ALA A 1 429 ? -29.372 -5.388 26.587 1.00 86.75 429 ALA A N 1
ATOM 3012 C CA . ALA A 1 429 ? -30.570 -6.143 26.943 1.00 86.75 429 ALA A CA 1
ATOM 3013 C C . ALA A 1 429 ? -31.564 -6.265 25.771 1.00 86.75 429 ALA A C 1
ATOM 3015 O O . ALA A 1 429 ? -31.822 -5.301 25.046 1.00 86.75 429 ALA A O 1
ATOM 3016 N N . ALA A 1 430 ? -32.180 -7.442 25.630 1.00 73.81 430 ALA A N 1
ATOM 3017 C CA . ALA A 1 430 ? -33.300 -7.646 24.717 1.00 73.81 430 ALA A CA 1
ATOM 3018 C C . ALA A 1 430 ? -34.528 -6.878 25.248 1.00 73.81 430 ALA A C 1
ATOM 3020 O O . ALA A 1 430 ? -35.115 -7.272 26.254 1.00 73.81 430 ALA A O 1
ATOM 3021 N N . GLY A 1 431 ? -34.882 -5.755 24.616 1.00 64.94 431 GLY A N 1
ATOM 3022 C CA . GLY A 1 431 ? -36.038 -4.929 25.007 1.00 64.94 431 GLY A CA 1
ATOM 3023 C C . GLY A 1 431 ? -35.811 -3.415 24.985 1.00 64.94 431 GLY A C 1
ATOM 3024 O O . GLY A 1 431 ? -36.782 -2.670 25.031 1.00 64.94 431 GLY A O 1
ATOM 3025 N N . ASN A 1 432 ? -34.563 -2.954 24.848 1.00 53.81 432 ASN A N 1
ATOM 3026 C CA . ASN A 1 432 ? -34.231 -1.534 24.651 1.00 53.81 432 ASN A CA 1
ATOM 3027 C C . ASN A 1 432 ? -34.214 -1.110 23.173 1.00 53.81 432 ASN A C 1
ATOM 3029 O O . ASN A 1 432 ? -33.647 -0.072 22.836 1.00 53.81 432 ASN A O 1
ATOM 3033 N N . ILE A 1 433 ? -34.849 -1.888 22.294 1.00 53.69 433 ILE A N 1
ATOM 3034 C CA . ILE A 1 433 ? -35.161 -1.441 20.939 1.00 53.69 433 ILE A CA 1
ATOM 3035 C C . ILE A 1 433 ? -36.123 -0.267 21.118 1.00 53.69 433 ILE A C 1
ATOM 3037 O O . ILE A 1 433 ? -37.206 -0.476 21.676 1.00 53.69 433 ILE A O 1
ATOM 3041 N N . PRO A 1 434 ? -35.782 0.965 20.706 1.00 47.97 434 PRO A N 1
ATOM 3042 C CA . PRO A 1 434 ? -36.788 2.000 20.606 1.00 47.97 434 PRO A CA 1
ATOM 3043 C C . PRO A 1 434 ? -37.782 1.481 19.572 1.00 47.97 434 PRO A C 1
ATOM 3045 O O . PRO A 1 434 ? -37.500 1.508 18.373 1.00 47.97 434 PRO A O 1
ATOM 3048 N N . GLU A 1 435 ? -38.924 0.947 20.015 1.00 50.25 435 GLU A N 1
ATOM 3049 C CA . GLU A 1 435 ? -40.014 0.686 19.086 1.00 50.25 435 GLU A CA 1
ATOM 3050 C C . GLU A 1 435 ? -40.227 1.970 18.278 1.00 50.25 435 GLU A C 1
ATOM 3052 O O . GLU A 1 435 ? -40.104 3.061 18.854 1.00 50.25 435 GLU A O 1
ATOM 3057 N N . PRO A 1 436 ? -40.506 1.886 16.964 1.00 45.31 436 PRO A N 1
ATOM 3058 C CA . PRO A 1 436 ? -40.731 3.054 16.134 1.00 45.31 436 PRO A CA 1
ATOM 3059 C C . PRO A 1 436 ? -42.000 3.774 16.600 1.00 45.31 436 PRO A C 1
ATOM 3061 O O . PRO A 1 436 ? -43.079 3.650 16.040 1.00 45.31 436 PRO A O 1
ATOM 3064 N N . THR A 1 437 ? -41.817 4.594 17.626 1.00 47.00 437 THR A N 1
ATOM 3065 C CA . THR A 1 437 ? -42.633 5.671 18.146 1.00 47.00 437 THR A CA 1
ATOM 3066 C C . THR A 1 437 ? -44.108 5.369 18.426 1.00 47.00 437 THR A C 1
ATOM 3068 O O . THR A 1 437 ? -44.939 5.129 17.552 1.00 47.00 437 THR A O 1
ATOM 3071 N N . THR A 1 438 ? -44.487 5.688 19.656 1.00 52.38 438 THR A N 1
ATOM 3072 C CA . THR A 1 438 ? -45.822 6.108 20.106 1.00 52.38 438 THR A CA 1
ATOM 3073 C C . THR A 1 438 ? -46.536 7.098 19.154 1.00 52.38 438 THR A C 1
ATOM 3075 O O . THR A 1 438 ? -47.747 7.276 19.264 1.00 52.38 438 THR A O 1
ATOM 3078 N N . PHE A 1 439 ? -45.838 7.707 18.181 1.00 50.12 439 PHE A N 1
ATOM 3079 C CA . PHE A 1 439 ? -46.421 8.497 17.092 1.00 50.12 439 PHE A CA 1
ATOM 3080 C C . PHE A 1 439 ? -47.296 7.684 16.127 1.00 50.12 439 PHE A C 1
ATOM 3082 O O . PHE A 1 439 ? -48.307 8.216 15.673 1.00 50.12 439 PHE A O 1
ATOM 3089 N N . ALA A 1 440 ? -46.990 6.413 15.838 1.00 52.22 440 ALA A N 1
ATOM 3090 C CA . ALA A 1 440 ? -47.846 5.586 14.975 1.00 52.22 440 ALA A CA 1
ATOM 3091 C C . ALA A 1 440 ? -49.199 5.281 15.646 1.00 52.22 440 ALA A C 1
ATOM 3093 O O . ALA A 1 440 ? -50.254 5.357 15.012 1.00 52.22 440 ALA A O 1
ATOM 3094 N N . VAL A 1 441 ? -49.180 5.032 16.960 1.00 52.94 441 VAL A N 1
ATOM 3095 C CA . VAL A 1 441 ? -50.393 4.833 17.768 1.00 52.94 441 VAL A CA 1
ATOM 3096 C C . VAL A 1 441 ? -51.169 6.145 17.914 1.00 52.94 441 VAL A C 1
ATOM 3098 O O . VAL A 1 441 ? -52.389 6.146 17.758 1.00 52.94 441 VAL A O 1
ATOM 3101 N N . LEU A 1 442 ? -50.494 7.282 18.124 1.00 50.22 442 LEU A N 1
ATOM 3102 C CA . LEU A 1 442 ? -51.153 8.591 18.212 1.00 50.22 442 LEU A CA 1
ATOM 3103 C C . LEU A 1 442 ? -51.805 9.000 16.878 1.00 50.22 442 LEU A C 1
ATOM 3105 O O . LEU A 1 442 ? -52.940 9.471 16.876 1.00 50.22 442 LEU A O 1
ATOM 3109 N N . LEU A 1 443 ? -51.150 8.750 15.738 1.00 56.19 443 LEU A N 1
ATOM 3110 C CA . LEU A 1 443 ? -51.723 8.980 14.404 1.00 56.19 443 LEU A CA 1
ATOM 3111 C C . LEU A 1 443 ? -52.905 8.043 14.114 1.00 56.19 443 LEU A C 1
ATOM 3113 O O . LEU A 1 443 ? -53.916 8.494 13.572 1.00 56.19 443 LEU A O 1
ATOM 3117 N N . GLY A 1 444 ? -52.829 6.776 14.531 1.00 61.88 444 GLY A N 1
ATOM 3118 C CA . GLY A 1 444 ? -53.943 5.828 14.439 1.00 61.88 444 GLY A CA 1
ATOM 3119 C C . GLY A 1 444 ? -55.155 6.247 15.280 1.00 61.88 444 GLY A C 1
ATOM 3120 O O . GLY A 1 444 ? -56.290 6.214 14.799 1.00 61.88 444 GLY A O 1
ATOM 3121 N N . VAL A 1 445 ? -54.928 6.725 16.508 1.00 65.44 445 VAL A N 1
ATOM 3122 C CA . VAL A 1 445 ? -55.986 7.226 17.403 1.00 65.44 445 VAL A CA 1
ATOM 3123 C C . VAL A 1 445 ? -56.579 8.542 16.885 1.00 65.44 445 VAL A C 1
ATOM 3125 O O . VAL A 1 445 ? -57.801 8.706 16.896 1.00 65.44 445 VAL A O 1
ATOM 3128 N N . CYS A 1 446 ? -55.763 9.458 16.356 1.00 58.34 446 CYS A N 1
ATOM 3129 C CA . CYS A 1 446 ? -56.241 10.695 15.733 1.00 58.34 446 CYS A CA 1
ATOM 3130 C C . CYS A 1 446 ? -57.065 10.427 14.462 1.00 58.34 446 CYS A C 1
ATOM 3132 O O . CYS A 1 446 ? -58.113 11.049 14.279 1.00 58.34 446 CYS A O 1
ATOM 3134 N N . ALA A 1 447 ? -56.651 9.478 13.617 1.00 65.81 447 ALA A N 1
ATOM 3135 C CA . ALA A 1 447 ? -57.406 9.080 12.428 1.00 65.81 447 ALA A CA 1
ATOM 3136 C C . ALA A 1 447 ? -58.755 8.434 12.793 1.00 65.81 447 ALA A C 1
ATOM 3138 O O . ALA A 1 447 ? -59.780 8.744 12.179 1.00 65.81 447 ALA A O 1
ATOM 3139 N N . LEU A 1 448 ? -58.785 7.602 13.841 1.00 70.69 448 LEU A N 1
ATOM 3140 C CA . LEU A 1 448 ? -60.014 6.984 14.340 1.00 70.69 448 LEU A CA 1
ATOM 3141 C C . LEU A 1 448 ? -60.968 8.021 14.960 1.00 70.69 448 LEU A C 1
ATOM 3143 O O . LEU A 1 448 ? -62.168 8.000 14.681 1.00 70.69 448 LEU A O 1
ATOM 3147 N N . ALA A 1 449 ? -60.450 8.980 15.732 1.00 69.31 449 ALA A N 1
ATOM 3148 C CA . ALA A 1 449 ? -61.240 10.075 16.300 1.00 69.31 449 ALA A CA 1
ATOM 3149 C C . ALA A 1 449 ? -61.827 10.999 15.214 1.00 69.31 449 ALA A C 1
ATOM 3151 O O . ALA A 1 449 ? -62.985 11.418 15.311 1.00 69.31 449 ALA A O 1
ATOM 3152 N N . LEU A 1 450 ? -61.067 11.272 14.147 1.00 66.06 450 LEU A N 1
ATOM 3153 C CA . LEU A 1 450 ? -61.530 12.066 13.006 1.00 66.06 450 LEU A CA 1
ATOM 3154 C C . LEU A 1 450 ? -62.621 11.329 12.208 1.00 66.06 450 LEU A C 1
ATOM 3156 O O . LEU A 1 450 ? -63.636 11.930 11.850 1.00 66.06 450 LEU A O 1
ATOM 3160 N N . ALA A 1 451 ? -62.467 10.017 12.002 1.00 72.62 451 ALA A N 1
ATOM 3161 C CA . ALA A 1 451 ? -63.468 9.181 11.338 1.00 72.62 451 ALA A CA 1
ATOM 3162 C C . ALA A 1 451 ? -64.783 9.089 12.137 1.00 72.62 451 ALA A C 1
ATOM 3164 O O . ALA A 1 451 ? -65.871 9.136 11.556 1.00 72.62 451 ALA A O 1
ATOM 3165 N N . ILE A 1 452 ? -64.707 9.018 13.471 1.00 78.06 452 ILE A N 1
ATOM 3166 C CA . ILE A 1 452 ? -65.888 9.018 14.349 1.00 78.06 452 ILE A CA 1
ATOM 3167 C C . ILE A 1 452 ? -66.610 10.374 14.299 1.00 78.06 452 ILE A C 1
ATOM 3169 O O . ILE A 1 452 ? -67.835 10.398 14.153 1.00 78.06 452 ILE A O 1
ATOM 3173 N N . ARG A 1 453 ? -65.879 11.500 14.331 1.00 66.56 453 ARG A N 1
ATOM 3174 C CA . ARG A 1 453 ? -66.471 12.845 14.177 1.00 66.56 453 ARG A CA 1
ATOM 3175 C C . ARG A 1 453 ? -67.176 13.023 12.832 1.00 66.56 453 ARG A C 1
ATOM 3177 O O . ARG A 1 453 ? -68.307 13.502 12.795 1.00 66.56 453 ARG A O 1
ATOM 3184 N N . LEU A 1 454 ? -66.550 12.591 11.737 1.00 65.94 454 LEU A N 1
ATOM 3185 C CA . LEU A 1 454 ? -67.139 12.678 10.395 1.00 65.94 454 LEU A CA 1
ATOM 3186 C C . LEU A 1 454 ? -68.387 11.795 10.239 1.00 65.94 454 LEU A C 1
ATOM 3188 O O . LEU A 1 454 ? -69.296 12.139 9.483 1.00 65.94 454 LEU A O 1
ATOM 3192 N N . ARG A 1 455 ? -68.474 10.679 10.974 1.00 73.62 455 ARG A N 1
ATOM 3193 C CA . ARG A 1 455 ? -69.668 9.820 11.001 1.00 73.62 455 ARG A CA 1
ATOM 3194 C C . ARG A 1 455 ? -70.824 10.439 11.793 1.00 73.62 455 ARG A C 1
ATOM 3196 O O . ARG A 1 455 ? -71.974 10.233 11.415 1.00 73.62 455 ARG A O 1
ATOM 3203 N N . GLN A 1 456 ? -70.538 11.187 12.858 1.00 67.00 456 GLN A N 1
ATOM 3204 C CA . GLN A 1 456 ? -71.564 11.867 13.659 1.00 67.00 456 GLN A CA 1
ATOM 3205 C C . GLN A 1 456 ? -72.171 13.086 12.953 1.00 67.00 456 GLN A C 1
ATOM 3207 O O . GLN A 1 456 ? -73.334 13.373 13.185 1.00 67.00 456 GLN A O 1
ATOM 3212 N N . GLN A 1 457 ? -71.439 13.757 12.057 1.00 61.50 457 GLN A N 1
ATOM 3213 C CA . GLN A 1 457 ? -71.966 14.883 11.265 1.00 61.50 457 GLN A CA 1
ATOM 3214 C C . GLN A 1 457 ? -72.819 14.469 10.049 1.00 61.50 457 GLN A C 1
ATOM 3216 O O . GLN A 1 457 ? -73.385 15.327 9.379 1.00 61.50 457 GLN A O 1
ATOM 3221 N N . ARG A 1 458 ? -72.886 13.169 9.726 1.00 61.81 458 ARG A N 1
ATOM 3222 C CA . ARG A 1 458 ? -73.687 12.617 8.612 1.00 61.81 458 ARG A CA 1
ATOM 3223 C C . ARG A 1 458 ? -74.992 11.944 9.062 1.00 61.81 458 ARG A C 1
ATOM 3225 O O . ARG A 1 458 ? -75.667 11.333 8.236 1.00 61.81 458 ARG A O 1
ATOM 3232 N N . ARG A 1 459 ? -75.314 12.007 10.352 1.00 51.56 459 ARG A N 1
ATOM 3233 C CA . ARG A 1 459 ? -76.631 11.685 10.916 1.00 51.56 459 ARG A CA 1
ATOM 3234 C C . ARG A 1 459 ? -77.273 12.982 11.367 1.00 51.56 459 ARG A C 1
ATOM 3236 O O . ARG A 1 459 ? -78.514 13.046 11.272 1.00 51.56 459 ARG A O 1
#

Sequence (459 aa):
MHSQSMSSPVFVSISRSRFALPLLLSMMCAAVAPAQSVFNVSDTNGNFNANATWVRLSGTGTQPAPSDQIVITSSDLNKDIEVAFPNNGTVASLTYGTADGATDITRNIVFRGSGDVAHSLTITGDLTKYDSGTLTFRHRGSSGGELNLAIGGDVNLYAGTLNFGIDASGTRHLSNVSVGGVTQISGGTLNLRLFTDSSLGTLVLNGGALNLNAGGVVNGNRTISVRSLSGTGGTIGETTSGTGATFTLAITGETGDTADTVRTYSGAITNGTGTGAVALKKTGVATQIFAGANTYEGGTTIEQGTLMVTGSLAATGDVSVSSNATFAAGTALTVNNVALASGAILGLDLGANASLSIAGNLVQNGTGEATFTVDFLGTGATGVDYTNLLSVVGTNAFADATLNYVNFGAEKLSGTLTFAELAGVFSVAAGNIPEPTTFAVLLGVCALALAIRLRQQRR

Secondary structure (DSSP, 8-state):
----------PPP-------------------PPPPPEEEEPSS-EETT-GGGEEEEESS-SS--TTPEEEE--TT--S-EEEEESS-EEESEEEES-S-GGG----EEEEEEESSS-EEEEESS-EEE-SSSEEEEEEE-SSS--EEEEESS-EEE-SSEEEES--BSSS-SEEEEEESSEEEESSSEEEE-BSS-EE-SEEEESSSEEE----BS----EEEEESEEEBS--EEE----SS--EEEEEE---TT--TT-EEEE-SEE--TTSSSEEEEEE-SSSEEEE-SB----S-EEE-SSEEEESSB--TTS-EEE-TT-EEEESSEEEES-EEEETT-EEEE-GGGT-EEEESS-EEEESSS-S--EEE-TT---TTPPEE-SEEESS-BTTTTPEEEEEEETTTTEEEEEEHHHHHSEE---TT----S-HHHHHHHHHHHHHHHHHHHTT-

pLDDT: mean 85.64, std 18.62, range [29.08, 98.81]

Radius of gyration: 31.91 Å; chains: 1; bounding box: 106×59×86 Å

Foldseek 3Di:
DDDDDDDDDDDDDDDDDDDDDDPPPPPPPPVPPQPAWEWEADLDEDEQPDLNGIDTPDGDDSGADQAHEYAHADLPNPAAYEYEYQAAEHHQEYEHYDQDQVRADAHHYEYEYEEQAEYEYEHQEEYYYAHAHEYEYKYDYDHRYEYEYEHNYEYHAHYHEYYQFDLDEDDIHHAEYEHNYEYEHCAYEYEYQHNAEYENEAYEYAEYEYALEVRYPPQEEYEYEYQAYAYAEYEYEHQAADDAHEYEYEHAHDVPDALDAEGEHAYEYANPNYNYFYEYHYHDAYEYEYQYAYETQAAYEWAYHEDEYNHAYHQRHEYEFEAHYEYEYLEAYEHEEYEYEVNGEYEYAVVRLYAYEHAEEHHYDDDDDLEYEYENPQEEDAPDKRAQRYHHPYYYPQQAPWYKYFNHHNLTDIDIDHPCCNRGIDHHHDPPPPDPDPVVVVVVVVVVVVVVVVVVVVD